Protein AF-A0A9P0QBB5-F1 (afdb_monomer)

Radius of gyration: 57.56 Å; Cα contacts (8 Å, |Δi|>4): 528; chains: 1; bounding box: 105×87×163 Å

Structure (mmCIF, N/CA/C/O backbone):
data_AF-A0A9P0QBB5-F1
#
_entry.id   AF-A0A9P0QBB5-F1
#
loop_
_atom_site.group_PDB
_atom_site.id
_atom_site.type_symbol
_atom_site.label_atom_id
_atom_site.label_alt_id
_atom_site.label_comp_id
_atom_site.label_asym_id
_atom_site.label_entity_id
_atom_site.label_seq_id
_atom_site.pdbx_PDB_ins_code
_atom_site.Cartn_x
_atom_site.Cartn_y
_atom_site.Cartn_z
_atom_site.occupancy
_atom_site.B_iso_or_equiv
_atom_site.auth_seq_id
_atom_site.auth_comp_id
_atom_site.auth_asym_id
_atom_site.auth_atom_id
_atom_site.pdbx_PDB_model_num
ATOM 1 N N . MET A 1 1 ? 32.540 -3.228 -84.957 1.00 29.75 1 MET A N 1
ATOM 2 C CA . MET A 1 1 ? 31.961 -2.528 -86.125 1.00 29.75 1 MET A CA 1
ATOM 3 C C . MET A 1 1 ? 31.301 -1.252 -85.636 1.00 29.75 1 MET A C 1
ATOM 5 O O . MET A 1 1 ? 30.395 -1.320 -84.815 1.00 29.75 1 MET A O 1
ATOM 9 N N . HIS A 1 2 ? 31.841 -0.113 -86.066 1.00 29.14 2 HIS A N 1
ATOM 10 C CA . HIS A 1 2 ? 31.423 1.237 -85.696 1.00 29.14 2 HIS A CA 1
ATOM 11 C C . HIS A 1 2 ? 30.012 1.548 -86.210 1.00 29.14 2 HIS A C 1
ATOM 13 O O . HIS A 1 2 ? 29.799 1.577 -87.419 1.00 29.14 2 HIS A O 1
ATOM 19 N N . LYS A 1 3 ? 29.071 1.849 -85.310 1.00 30.39 3 LYS A N 1
ATOM 20 C CA . LYS A 1 3 ? 27.956 2.739 -85.647 1.00 30.39 3 LYS A CA 1
ATOM 21 C C . LYS A 1 3 ? 28.458 4.162 -85.425 1.00 30.39 3 LYS A C 1
ATOM 23 O O . LYS A 1 3 ? 28.638 4.589 -84.291 1.00 30.39 3 LYS A O 1
ATOM 28 N N . GLN A 1 4 ? 28.785 4.841 -86.521 1.00 35.25 4 GLN A N 1
ATOM 29 C CA . GLN A 1 4 ? 28.904 6.292 -86.542 1.00 35.25 4 GLN A CA 1
ATOM 30 C C . GLN A 1 4 ? 27.502 6.848 -86.290 1.00 35.25 4 GLN A C 1
ATOM 32 O O . GLN A 1 4 ? 26.691 6.923 -87.211 1.00 35.25 4 GLN A O 1
ATOM 37 N N . ASP A 1 5 ? 27.200 7.190 -85.040 1.00 37.31 5 ASP A N 1
ATOM 38 C CA . ASP A 1 5 ? 26.110 8.118 -84.768 1.00 37.31 5 ASP A CA 1
ATOM 39 C C . ASP A 1 5 ? 26.504 9.442 -85.425 1.00 37.31 5 ASP A C 1
ATOM 41 O O . ASP A 1 5 ? 27.492 10.079 -85.052 1.00 37.31 5 ASP A O 1
ATOM 45 N N . ILE A 1 6 ? 25.781 9.806 -86.484 1.00 43.91 6 ILE A N 1
ATOM 46 C CA . ILE A 1 6 ? 25.932 11.079 -87.183 1.00 43.91 6 ILE A CA 1
ATOM 47 C C . ILE A 1 6 ? 25.505 12.155 -86.190 1.00 43.91 6 ILE A C 1
ATOM 49 O O . ILE A 1 6 ? 24.326 12.471 -86.039 1.00 43.91 6 ILE A O 1
ATOM 53 N N . PHE A 1 7 ? 26.471 12.674 -85.444 1.00 53.47 7 PHE A N 1
ATOM 54 C CA . PHE A 1 7 ? 26.235 13.761 -84.521 1.00 53.47 7 PHE A CA 1
ATOM 55 C C . PHE A 1 7 ? 25.848 15.000 -85.324 1.00 53.47 7 PHE A C 1
ATOM 57 O O . PHE A 1 7 ? 26.634 15.499 -86.128 1.00 53.47 7 PHE A O 1
ATOM 64 N N . TYR A 1 8 ? 24.627 15.492 -85.117 1.00 60.12 8 TYR A N 1
ATOM 65 C CA . TYR A 1 8 ? 24.220 16.796 -85.626 1.00 60.12 8 TYR A CA 1
ATOM 66 C C . TYR A 1 8 ? 25.224 17.841 -85.126 1.00 60.12 8 TYR A C 1
ATOM 68 O O . TYR A 1 8 ? 25.434 17.965 -83.920 1.00 60.12 8 TYR A O 1
ATOM 76 N N . GLN A 1 9 ? 25.884 18.543 -86.048 1.00 64.88 9 GLN A N 1
ATOM 77 C CA . GLN A 1 9 ? 26.868 19.576 -85.734 1.00 64.88 9 GLN A CA 1
ATOM 78 C C . GLN A 1 9 ? 26.146 20.926 -85.706 1.00 64.88 9 GLN A C 1
ATOM 80 O O . GLN A 1 9 ? 25.870 21.483 -86.772 1.00 64.88 9 GLN A O 1
ATOM 85 N N . PRO A 1 10 ? 25.766 21.451 -84.528 1.00 66.38 10 PRO A N 1
ATOM 86 C CA . PRO A 1 10 ? 25.088 22.733 -84.473 1.00 66.38 10 PRO A CA 1
ATOM 87 C C . PRO A 1 10 ? 26.044 23.848 -84.930 1.00 66.38 10 PRO A C 1
ATOM 89 O O . PRO A 1 10 ? 27.194 23.884 -84.478 1.00 66.38 10 PRO A O 1
ATOM 92 N N . PRO A 1 11 ? 25.600 24.777 -85.795 1.00 63.94 11 PRO A N 1
ATOM 93 C CA . PRO A 1 11 ? 26.406 25.938 -86.152 1.00 63.94 11 PRO A CA 1
ATOM 94 C C . PRO A 1 11 ? 26.682 26.790 -84.907 1.00 63.94 11 PRO A C 1
ATOM 96 O O . PRO A 1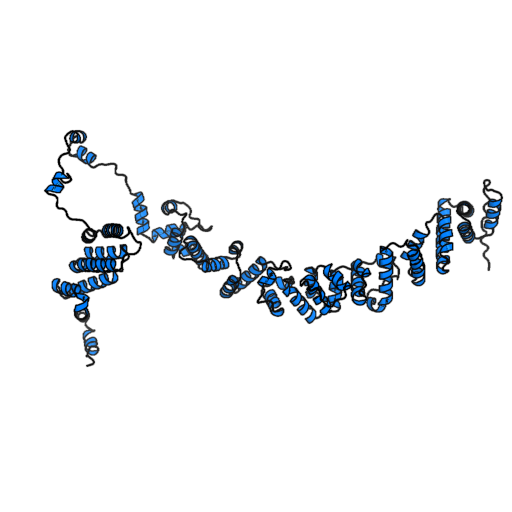 11 ? 25.816 26.940 -84.042 1.00 63.94 11 PRO A O 1
ATOM 99 N N . ALA A 1 12 ? 27.894 27.339 -84.809 1.00 63.59 12 ALA A N 1
ATOM 100 C CA . ALA A 1 12 ? 28.273 28.189 -83.687 1.00 63.59 12 ALA A CA 1
ATOM 101 C C . ALA A 1 12 ? 27.396 29.463 -83.650 1.00 63.59 12 ALA A C 1
ATOM 103 O O . ALA A 1 12 ? 27.238 30.116 -84.687 1.00 63.59 12 ALA A O 1
ATOM 104 N N . PRO A 1 13 ? 26.840 29.847 -82.486 1.00 67.75 13 PRO A N 1
ATOM 105 C CA . PRO A 1 13 ? 26.115 31.104 -82.323 1.00 67.75 13 PRO A CA 1
ATOM 106 C C . PRO A 1 13 ? 26.948 32.313 -82.775 1.00 67.75 13 PRO A C 1
ATOM 108 O O . PRO A 1 13 ? 28.123 32.432 -82.424 1.00 67.75 13 PRO A O 1
ATOM 111 N N . ALA A 1 14 ? 26.330 33.250 -83.502 1.00 57.31 14 ALA A N 1
ATOM 112 C CA . ALA A 1 14 ? 26.999 34.429 -84.072 1.00 57.31 14 ALA A CA 1
ATOM 113 C C . ALA A 1 14 ? 27.595 35.403 -83.026 1.00 57.31 14 ALA A C 1
ATOM 115 O O . ALA A 1 14 ? 28.321 36.327 -83.381 1.00 57.31 14 ALA A O 1
ATOM 116 N N . SER A 1 15 ? 27.302 35.201 -81.739 1.00 57.47 15 SER A N 1
ATOM 117 C CA . SER A 1 15 ? 27.726 36.028 -80.603 1.00 57.47 15 SER A CA 1
ATOM 118 C C . SER A 1 15 ? 29.007 35.546 -79.898 1.00 57.47 15 SER A C 1
ATOM 120 O O . SER A 1 15 ? 29.407 36.129 -78.889 1.00 57.47 15 SER A O 1
ATOM 122 N N . LEU A 1 16 ? 29.660 34.481 -80.379 1.00 63.56 16 LEU A N 1
ATOM 123 C CA . LEU A 1 16 ? 30.834 33.885 -79.727 1.00 63.56 16 LEU A CA 1
ATOM 124 C C . LEU A 1 16 ? 32.166 34.504 -80.195 1.00 63.56 16 LEU A C 1
ATOM 126 O O . LEU A 1 16 ? 32.371 34.775 -81.376 1.00 63.56 16 LEU A O 1
ATOM 130 N N . SER A 1 17 ? 33.118 34.686 -79.270 1.00 65.06 17 SER A N 1
ATOM 131 C CA . SER A 1 17 ? 34.487 35.127 -79.587 1.00 65.06 17 SER A CA 1
ATOM 132 C C . SER A 1 17 ? 35.267 34.063 -80.379 1.00 65.06 17 SER A C 1
ATOM 134 O O . SER A 1 17 ? 34.977 32.871 -80.268 1.00 65.06 17 SER A O 1
ATOM 136 N N . LYS A 1 18 ? 36.294 34.470 -81.148 1.00 63.44 18 LYS A N 1
ATOM 137 C CA . LYS A 1 18 ? 37.091 33.568 -82.015 1.00 63.44 18 LYS A CA 1
ATOM 138 C C . LYS A 1 18 ? 37.612 32.317 -81.286 1.00 63.44 18 LYS A C 1
ATOM 140 O O . LYS A 1 18 ? 37.539 31.218 -81.832 1.00 63.44 18 LYS A O 1
ATOM 145 N N . ASP A 1 19 ? 38.035 32.461 -80.031 1.00 61.47 19 ASP A N 1
ATOM 146 C CA . ASP A 1 19 ? 38.528 31.345 -79.211 1.00 61.47 19 ASP A CA 1
ATOM 147 C C . ASP A 1 19 ? 37.412 30.364 -78.810 1.00 61.47 19 ASP A C 1
ATOM 149 O O . ASP A 1 19 ? 37.617 29.151 -78.790 1.00 61.47 19 ASP A O 1
ATOM 153 N N . LYS A 1 20 ? 36.198 30.866 -78.548 1.00 65.62 20 LYS A N 1
ATOM 154 C CA . LYS A 1 20 ? 35.022 30.046 -78.211 1.00 65.62 20 LYS A CA 1
ATOM 155 C C . LYS A 1 20 ? 34.484 29.280 -79.424 1.00 65.62 20 LYS A C 1
ATOM 157 O O . LYS A 1 20 ? 34.012 28.159 -79.262 1.00 65.62 20 LYS A O 1
ATOM 162 N N . VAL A 1 21 ? 34.610 29.844 -80.628 1.00 67.25 21 VAL A N 1
ATOM 163 C CA . VAL A 1 21 ? 34.251 29.179 -81.895 1.00 67.25 21 VAL A CA 1
ATOM 164 C C . VAL A 1 21 ? 35.196 28.012 -82.201 1.00 67.25 21 VAL A C 1
ATOM 166 O O . VAL A 1 21 ? 34.745 26.951 -82.625 1.00 67.25 21 VAL A O 1
ATOM 169 N N . SER A 1 22 ? 36.496 28.165 -81.923 1.00 66.56 22 SER A N 1
ATOM 170 C CA . SER A 1 22 ? 37.473 27.071 -82.056 1.00 66.56 22 SER A CA 1
ATOM 171 C C . SER A 1 22 ? 37.132 25.885 -81.140 1.00 66.56 22 SER A C 1
ATOM 173 O O . SER A 1 22 ? 37.117 24.734 -81.577 1.00 66.56 22 SER A O 1
ATOM 175 N N . ILE A 1 23 ? 36.759 26.169 -79.887 1.00 69.75 23 ILE A N 1
ATOM 176 C CA . ILE A 1 23 ? 36.345 25.152 -78.908 1.00 69.75 23 ILE A CA 1
ATOM 177 C C . ILE A 1 23 ? 35.022 24.483 -79.317 1.00 69.75 23 ILE A C 1
ATOM 179 O O . ILE A 1 23 ? 34.911 23.262 -79.240 1.00 69.75 23 ILE A O 1
ATOM 183 N N . TRP A 1 24 ? 34.050 25.256 -79.809 1.00 72.62 24 TRP A N 1
ATOM 184 C CA . TRP A 1 24 ? 32.773 24.743 -80.318 1.00 72.62 24 TRP A CA 1
ATOM 185 C C . TRP A 1 24 ? 32.967 23.760 -81.479 1.00 72.62 24 TRP A C 1
ATOM 187 O O . TRP A 1 24 ? 32.417 22.661 -81.473 1.00 72.62 24 TRP A O 1
ATOM 197 N N . ASN A 1 25 ? 33.818 24.119 -82.443 1.00 70.50 25 ASN A N 1
ATOM 198 C CA . ASN A 1 25 ? 34.144 23.255 -83.576 1.00 70.50 25 ASN A CA 1
ATOM 199 C C . ASN A 1 25 ? 34.908 21.995 -83.138 1.00 70.50 25 ASN A C 1
ATOM 201 O O . ASN A 1 25 ? 34.671 20.917 -83.678 1.00 70.50 25 ASN A O 1
ATOM 205 N N . ALA A 1 26 ? 35.774 22.094 -82.124 1.00 69.25 26 ALA A N 1
ATOM 206 C CA . ALA A 1 26 ? 36.438 20.929 -81.541 1.00 69.25 26 ALA A CA 1
ATOM 207 C C . ALA A 1 26 ? 35.452 19.979 -80.827 1.00 69.25 26 ALA A C 1
ATOM 209 O O . ALA A 1 26 ? 35.653 18.764 -80.836 1.00 69.25 26 ALA A O 1
ATOM 210 N N . TRP A 1 27 ? 34.368 20.502 -80.242 1.00 76.12 27 TRP A N 1
ATOM 211 C CA . TRP A 1 27 ? 33.310 19.706 -79.605 1.00 76.12 27 TRP A CA 1
ATOM 212 C C . TRP A 1 27 ? 32.383 18.999 -80.595 1.00 76.12 27 TRP A C 1
ATOM 214 O O . TRP A 1 27 ? 31.839 17.944 -80.264 1.00 76.12 27 TRP A O 1
ATOM 224 N N . CYS A 1 28 ? 32.251 19.502 -81.826 1.00 69.19 28 CYS A N 1
ATOM 225 C CA . CYS A 1 28 ? 31.536 18.808 -82.904 1.00 69.19 28 CYS A CA 1
ATOM 226 C C . CYS A 1 28 ? 32.144 17.433 -83.234 1.00 69.19 28 CYS A C 1
ATOM 228 O O . CYS A 1 28 ? 31.427 16.542 -83.685 1.00 69.19 28 CYS A O 1
ATOM 230 N N . CYS A 1 29 ? 33.440 17.241 -82.967 1.00 68.00 29 CYS A N 1
ATOM 231 C CA . CYS A 1 29 ? 34.146 15.971 -83.163 1.00 68.00 29 CYS A CA 1
ATOM 232 C C . CYS A 1 29 ? 34.110 15.044 -81.934 1.00 68.00 29 CYS A C 1
ATOM 234 O O . CYS A 1 29 ? 34.650 13.941 -81.998 1.00 68.00 29 CYS A O 1
ATOM 236 N N . LYS A 1 30 ? 33.505 15.478 -80.820 1.00 73.44 30 LYS A N 1
ATOM 237 C CA . LYS A 1 30 ? 33.451 14.741 -79.549 1.00 73.44 30 LYS A CA 1
ATOM 238 C C . LYS A 1 30 ? 32.028 14.305 -79.204 1.00 73.44 30 LYS A C 1
ATOM 240 O O . LYS A 1 30 ? 31.038 14.908 -79.641 1.00 73.44 30 LYS A O 1
ATOM 245 N N . GLY A 1 31 ? 31.920 13.248 -78.402 1.00 73.12 31 GLY A N 1
ATOM 246 C CA . GLY A 1 31 ? 30.641 12.808 -77.843 1.00 73.12 31 GLY A CA 1
ATOM 247 C C . GLY A 1 31 ? 30.155 13.748 -76.736 1.00 73.12 31 GLY A C 1
ATOM 248 O O . GLY A 1 31 ? 30.968 14.349 -76.036 1.00 73.12 31 GLY A O 1
ATOM 249 N N . ASP A 1 32 ? 28.838 13.840 -76.533 1.00 72.50 32 ASP A N 1
ATOM 250 C CA . ASP A 1 32 ? 28.231 14.736 -75.530 1.00 72.50 32 ASP A CA 1
ATOM 251 C C . ASP A 1 32 ? 28.847 14.562 -74.127 1.00 72.50 32 ASP A C 1
ATOM 253 O O . ASP A 1 32 ? 29.089 15.543 -73.432 1.00 72.50 32 ASP A O 1
ATOM 257 N N . LYS A 1 33 ? 29.202 13.324 -73.751 1.00 74.56 33 LYS A N 1
ATOM 258 C CA . LYS A 1 33 ? 29.876 13.009 -72.480 1.00 74.56 33 LYS A CA 1
ATOM 259 C C . LYS A 1 33 ? 31.244 13.676 -72.344 1.00 74.56 33 LYS A C 1
ATOM 261 O O . LYS A 1 33 ? 31.567 14.247 -71.308 1.00 74.56 33 LYS A O 1
ATOM 266 N N . GLU A 1 34 ? 32.065 13.606 -73.386 1.00 72.69 34 GLU A N 1
ATOM 267 C CA . GLU A 1 34 ? 33.422 14.162 -73.385 1.00 72.69 34 GLU A CA 1
ATOM 268 C C . GLU A 1 34 ? 33.391 15.689 -73.364 1.00 72.69 34 GLU A C 1
ATOM 270 O O . GLU A 1 34 ? 34.195 16.314 -72.673 1.00 72.69 34 GLU A O 1
ATOM 275 N N . VAL A 1 35 ? 32.420 16.276 -74.070 1.00 76.50 35 VAL A N 1
ATOM 276 C CA . VAL A 1 35 ? 32.171 17.720 -74.084 1.00 76.50 35 VAL A CA 1
ATOM 277 C C . VAL A 1 35 ? 31.772 18.213 -72.690 1.00 76.50 35 VAL A C 1
ATOM 279 O O . VAL A 1 35 ? 32.368 19.168 -72.186 1.00 76.50 35 VAL A O 1
ATOM 282 N N . SER A 1 36 ? 30.840 17.523 -72.020 1.00 75.62 36 SER A N 1
ATOM 283 C CA . SER A 1 36 ? 30.435 17.845 -70.645 1.00 75.62 36 SER A CA 1
ATOM 284 C C . SER A 1 36 ? 31.599 17.753 -69.651 1.00 75.62 36 SER A C 1
ATOM 286 O O . SER A 1 36 ? 31.779 18.658 -68.836 1.00 75.62 36 SER A O 1
ATOM 288 N N . ARG A 1 37 ? 32.438 16.711 -69.740 1.00 75.69 37 ARG A N 1
ATOM 289 C CA . ARG A 1 37 ? 33.603 16.517 -68.852 1.00 75.69 37 ARG A CA 1
ATOM 290 C C . ARG A 1 37 ? 34.705 17.554 -69.092 1.00 75.69 37 ARG A C 1
ATOM 292 O O . ARG A 1 37 ? 35.297 18.065 -68.141 1.00 75.69 37 ARG A O 1
ATOM 299 N N . GLU A 1 38 ? 34.973 17.900 -70.352 1.00 73.19 38 GLU A N 1
ATOM 300 C CA . GLU A 1 38 ? 35.975 18.910 -70.705 1.00 73.19 38 GLU A CA 1
ATOM 301 C C . GLU A 1 38 ? 35.576 20.298 -70.191 1.00 73.19 38 GLU A C 1
ATOM 303 O O . GLU A 1 38 ? 36.394 20.998 -69.586 1.00 73.19 38 GLU A O 1
ATOM 308 N N . ALA A 1 39 ? 34.313 20.683 -70.359 1.00 73.50 39 ALA A N 1
ATOM 309 C CA . ALA A 1 39 ? 33.827 21.960 -69.853 1.00 73.50 39 ALA A CA 1
ATOM 310 C C . ALA A 1 39 ? 33.809 22.036 -68.327 1.00 73.50 39 ALA A C 1
ATOM 312 O O . ALA A 1 39 ? 34.242 23.041 -67.764 1.00 73.50 39 ALA A O 1
ATOM 313 N N . ALA A 1 40 ? 33.419 20.947 -67.663 1.00 70.50 40 ALA A N 1
ATOM 314 C CA . ALA A 1 40 ? 33.460 20.821 -66.211 1.00 70.50 40 ALA A CA 1
ATOM 315 C C . ALA A 1 40 ? 34.878 21.032 -65.628 1.00 70.50 40 ALA A C 1
ATOM 317 O O . ALA A 1 40 ? 35.038 21.571 -64.532 1.00 70.50 40 ALA A O 1
ATOM 318 N N . THR A 1 41 ? 35.937 20.680 -66.371 1.00 72.44 41 THR A N 1
ATOM 319 C CA . THR A 1 41 ? 37.331 20.924 -65.941 1.00 72.44 41 THR A CA 1
ATOM 320 C C . THR A 1 41 ? 37.856 22.327 -66.202 1.00 72.44 41 THR A C 1
ATOM 322 O O . THR A 1 41 ? 38.734 22.774 -65.468 1.00 72.44 41 THR A O 1
ATOM 325 N N . LYS A 1 42 ? 37.357 23.012 -67.235 1.00 71.81 42 LYS A N 1
ATOM 326 C CA . LYS A 1 42 ? 37.915 24.289 -67.710 1.00 71.81 42 LYS A CA 1
ATOM 327 C C . LYS A 1 42 ? 37.278 25.531 -67.064 1.00 71.81 42 LYS A C 1
ATOM 329 O O . LYS A 1 42 ? 37.825 26.619 -67.219 1.00 71.81 42 LYS A O 1
ATOM 334 N N . GLY A 1 43 ? 36.169 25.389 -66.328 1.00 67.19 43 GLY A N 1
ATOM 335 C CA . GLY A 1 43 ? 35.579 26.454 -65.497 1.00 67.19 43 GLY A CA 1
ATOM 336 C C . GLY A 1 43 ? 34.202 26.958 -65.953 1.00 67.19 43 GLY A C 1
ATOM 337 O O . GLY A 1 43 ? 33.736 26.635 -67.044 1.00 67.19 43 GLY A O 1
ATOM 338 N N . ALA A 1 44 ? 33.562 27.800 -65.130 1.00 61.41 44 ALA A N 1
ATOM 339 C CA . ALA A 1 44 ? 32.167 28.255 -65.286 1.00 61.41 44 ALA A CA 1
ATOM 340 C C . ALA A 1 44 ? 31.825 28.854 -66.670 1.00 61.41 44 ALA A C 1
ATOM 342 O O . ALA A 1 44 ? 30.757 28.600 -67.221 1.00 61.41 44 ALA A O 1
ATOM 343 N N . LYS A 1 45 ? 32.768 29.567 -67.302 1.00 63.31 45 LYS A N 1
ATOM 344 C CA . LYS A 1 45 ? 32.589 30.151 -68.650 1.00 63.31 45 LYS A CA 1
ATOM 345 C C . LYS A 1 45 ? 32.425 29.103 -69.761 1.00 63.31 45 LYS A C 1
ATOM 347 O O . LYS A 1 45 ? 31.912 29.423 -70.832 1.00 63.31 45 LYS A O 1
ATOM 352 N N . HIS A 1 46 ? 32.895 27.876 -69.535 1.00 68.12 46 HIS A N 1
ATOM 353 C CA . HIS A 1 46 ? 32.733 26.751 -70.457 1.00 68.12 46 HIS A CA 1
ATOM 354 C C . HIS A 1 46 ? 31.467 25.945 -70.167 1.00 68.12 46 HIS A C 1
ATOM 356 O O . HIS A 1 46 ? 30.952 25.308 -71.081 1.00 68.12 46 HIS A O 1
ATOM 362 N N . VAL A 1 47 ? 30.941 26.010 -68.940 1.00 69.69 47 VAL A N 1
ATOM 363 C CA . VAL A 1 47 ? 29.666 25.385 -68.565 1.00 69.69 47 VAL A CA 1
ATOM 364 C C . VAL A 1 47 ? 28.513 26.053 -69.315 1.00 69.69 47 VAL A C 1
ATOM 366 O O . VAL A 1 47 ? 27.754 25.361 -69.983 1.00 69.69 47 VAL A O 1
ATOM 369 N N . GLU A 1 48 ? 28.467 27.390 -69.343 1.00 68.94 48 GLU A N 1
ATOM 370 C CA . GLU A 1 48 ? 27.490 28.146 -70.148 1.00 68.94 48 GLU A CA 1
ATOM 371 C C . GLU A 1 48 ? 27.585 27.817 -71.649 1.00 68.94 48 GLU A C 1
ATOM 373 O O . GLU A 1 48 ? 26.570 27.677 -72.334 1.00 68.94 48 GLU A O 1
ATOM 378 N N . LEU A 1 49 ? 28.813 27.644 -72.160 1.00 72.81 49 LEU A N 1
ATOM 379 C CA . LEU A 1 49 ? 29.062 27.290 -73.560 1.00 72.81 49 LEU A CA 1
ATOM 380 C C . LEU A 1 49 ? 28.558 25.877 -73.886 1.00 72.81 49 LEU A C 1
ATOM 382 O O . LEU A 1 49 ? 28.014 25.658 -74.965 1.00 72.81 49 LEU A O 1
ATOM 386 N N . VAL A 1 50 ? 28.722 24.918 -72.966 1.00 75.06 50 VAL A N 1
ATOM 387 C CA . VAL A 1 50 ? 28.223 23.548 -73.154 1.00 75.06 50 VAL A CA 1
ATOM 388 C C . VAL A 1 50 ? 26.711 23.477 -73.059 1.00 75.06 50 VAL A C 1
ATOM 390 O O . VAL A 1 50 ? 26.112 22.746 -73.838 1.00 75.06 50 VAL A O 1
ATOM 393 N N . THR A 1 51 ? 26.066 24.248 -72.189 1.00 71.31 51 THR A N 1
ATOM 394 C CA . THR A 1 51 ? 24.597 24.292 -72.133 1.00 71.31 51 THR A CA 1
ATOM 395 C C . THR A 1 51 ? 24.005 24.819 -73.444 1.00 71.31 51 THR A C 1
ATOM 397 O O . THR A 1 51 ? 23.023 24.274 -73.955 1.00 71.31 51 THR A O 1
ATOM 400 N N . GLN A 1 52 ? 24.644 25.822 -74.056 1.00 72.19 52 GLN A N 1
ATOM 401 C CA . GLN A 1 52 ? 24.284 26.313 -75.393 1.00 72.19 52 GLN A CA 1
ATOM 402 C C . GLN A 1 52 ? 24.582 25.280 -76.494 1.00 72.19 52 GLN A C 1
ATOM 404 O O . GLN A 1 52 ? 23.803 25.126 -77.431 1.00 72.19 52 GLN A O 1
ATOM 409 N N . PHE A 1 53 ? 25.679 24.531 -76.372 1.00 74.75 53 PHE A N 1
ATOM 410 C CA . PHE A 1 53 ? 26.051 23.481 -77.322 1.00 74.75 53 PHE A CA 1
ATOM 411 C C . PHE A 1 53 ? 25.110 22.270 -77.267 1.00 74.75 53 PHE A C 1
ATOM 413 O O . PHE A 1 53 ? 24.652 21.795 -78.305 1.00 74.75 53 PHE A O 1
ATOM 420 N N . LEU A 1 54 ? 24.774 21.786 -76.069 1.00 72.88 54 LEU A N 1
ATOM 421 C CA . LEU A 1 54 ? 23.886 20.642 -75.858 1.00 72.88 54 LEU A CA 1
ATOM 422 C C . LEU A 1 54 ? 22.432 20.973 -76.218 1.00 72.88 54 LEU A C 1
ATOM 424 O O . LEU A 1 54 ? 21.766 20.135 -76.830 1.00 72.88 54 LEU A O 1
ATOM 428 N N . SER A 1 55 ? 21.958 22.188 -75.912 1.00 75.44 55 SER A N 1
ATOM 429 C CA . SER A 1 55 ? 20.623 22.649 -76.327 1.00 75.44 55 SER A CA 1
ATOM 430 C C . SER A 1 55 ? 20.507 22.725 -77.852 1.00 75.44 55 SER A C 1
ATOM 432 O O . SER A 1 55 ? 19.553 22.194 -78.421 1.00 75.44 55 SER A O 1
ATOM 434 N N . ALA A 1 56 ? 21.520 23.269 -78.536 1.00 71.69 56 ALA A N 1
ATOM 435 C CA . ALA A 1 56 ? 21.556 23.347 -79.996 1.00 71.69 56 ALA A CA 1
ATOM 436 C C . ALA A 1 56 ? 21.725 21.973 -80.675 1.00 71.69 56 ALA A C 1
ATOM 438 O O . ALA A 1 56 ? 21.141 21.732 -81.734 1.00 71.69 56 ALA A O 1
ATOM 439 N N . ARG A 1 57 ? 22.498 21.058 -80.073 1.00 74.50 57 ARG A N 1
ATOM 440 C CA . ARG A 1 57 ? 22.765 19.715 -80.616 1.00 74.50 57 ARG A CA 1
ATOM 441 C C . ARG A 1 57 ? 21.578 18.766 -80.467 1.00 74.50 57 ARG A C 1
ATOM 443 O O . ARG A 1 57 ? 21.305 18.001 -81.387 1.00 74.50 57 ARG A O 1
ATOM 450 N N . ARG A 1 58 ? 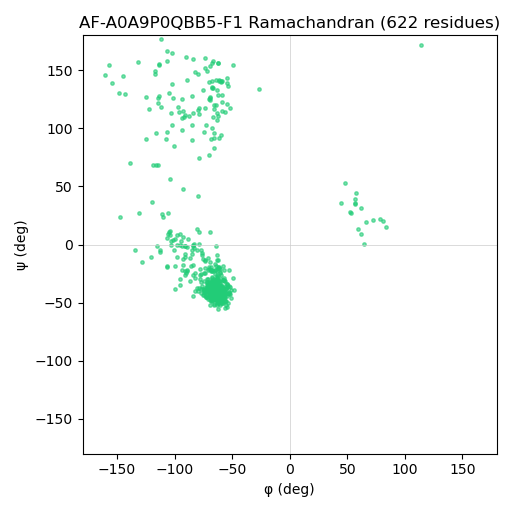20.866 18.820 -79.335 1.00 71.12 58 ARG A N 1
ATOM 451 C CA . ARG A 1 58 ? 19.720 17.937 -79.043 1.00 71.12 58 ARG A CA 1
ATOM 452 C C . ARG A 1 58 ? 18.348 18.583 -79.263 1.00 71.12 58 ARG A C 1
ATOM 454 O O . ARG A 1 58 ? 17.353 17.876 -79.173 1.00 71.12 58 ARG A O 1
ATOM 461 N N . ARG A 1 59 ? 18.290 19.882 -79.595 1.00 71.75 59 ARG A N 1
ATOM 462 C CA . ARG A 1 59 ? 17.055 20.692 -79.721 1.00 71.75 59 ARG A CA 1
ATOM 463 C C . ARG A 1 59 ? 16.225 20.703 -78.435 1.00 71.75 59 ARG A C 1
ATOM 465 O O . ARG A 1 59 ? 15.013 20.521 -78.455 1.00 71.75 59 ARG A O 1
ATOM 472 N N . ILE A 1 60 ? 16.917 20.886 -77.324 1.00 76.62 60 ILE A N 1
ATOM 473 C CA . ILE A 1 60 ? 16.382 20.805 -75.967 1.00 76.62 60 ILE A CA 1
ATOM 474 C C . ILE A 1 60 ? 16.429 22.203 -75.326 1.00 76.62 60 ILE A C 1
ATOM 476 O O . ILE A 1 60 ? 17.243 23.035 -75.728 1.00 76.62 60 ILE A O 1
ATOM 480 N N . THR A 1 61 ? 15.565 22.485 -74.347 1.00 79.12 61 THR A N 1
ATOM 481 C CA . THR A 1 61 ? 15.578 23.761 -73.610 1.00 79.12 61 THR A CA 1
ATOM 482 C C . THR A 1 61 ? 16.891 23.957 -72.835 1.00 79.12 61 THR A C 1
ATOM 484 O O . THR A 1 61 ? 17.596 23.001 -72.504 1.00 79.12 61 THR A O 1
ATOM 487 N N . SER A 1 62 ? 17.255 25.209 -72.529 1.00 70.88 62 SER A N 1
ATOM 488 C CA . SER A 1 62 ? 18.490 25.497 -71.776 1.00 70.88 62 SER A CA 1
ATOM 489 C C . SER A 1 62 ? 18.500 24.834 -70.388 1.00 70.88 62 SER A C 1
ATOM 491 O O . SER A 1 62 ? 19.562 24.454 -69.894 1.00 70.88 62 SER A O 1
ATOM 493 N N . ASP A 1 63 ? 17.330 24.648 -69.777 1.00 70.38 63 ASP A N 1
ATOM 494 C CA . ASP A 1 63 ? 17.192 24.045 -68.449 1.00 70.38 63 ASP A CA 1
ATOM 495 C C . ASP A 1 63 ? 17.353 22.522 -68.485 1.00 70.38 63 ASP A C 1
ATOM 497 O O . ASP A 1 63 ? 18.085 21.945 -67.677 1.00 70.38 63 ASP A O 1
ATOM 501 N N . GLU A 1 64 ? 16.768 21.860 -69.483 1.00 72.06 64 GLU A N 1
ATOM 502 C CA . GLU A 1 64 ? 16.970 20.429 -69.708 1.00 72.06 64 GLU A CA 1
ATOM 503 C C . GLU A 1 64 ? 18.430 20.120 -70.098 1.00 72.06 64 GLU A C 1
ATOM 505 O O . GLU A 1 64 ? 19.002 19.139 -69.618 1.00 72.06 64 GLU A O 1
ATOM 510 N N . ALA A 1 65 ? 19.088 20.985 -70.880 1.00 71.94 65 ALA A N 1
ATOM 511 C CA . ALA A 1 65 ? 20.513 20.855 -71.198 1.00 71.94 65 ALA A CA 1
ATOM 512 C C . ALA A 1 65 ? 21.408 20.988 -69.948 1.00 71.94 65 ALA A C 1
ATOM 514 O O . ALA A 1 65 ? 22.354 20.215 -69.778 1.00 71.94 65 ALA A O 1
ATOM 515 N N . ASN A 1 66 ? 21.074 21.909 -69.036 1.00 75.62 66 ASN A N 1
ATOM 516 C CA . ASN A 1 66 ? 21.730 22.026 -67.731 1.00 75.62 66 ASN A CA 1
ATO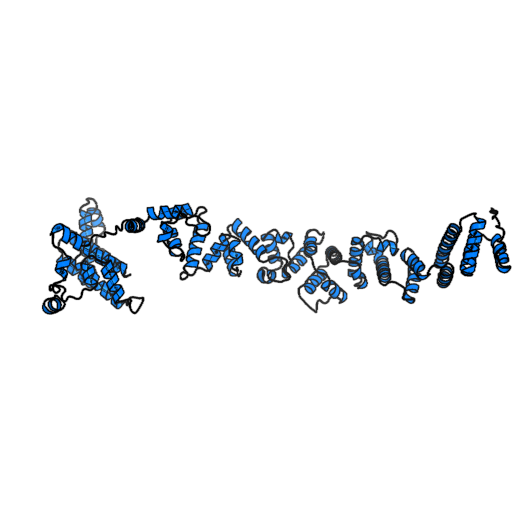M 517 C C . ASN A 1 66 ? 21.511 20.778 -66.863 1.00 75.62 66 ASN A C 1
ATOM 519 O O . ASN A 1 66 ? 22.443 20.321 -66.202 1.00 75.62 66 ASN A O 1
ATOM 523 N N . SER A 1 67 ? 20.306 20.200 -66.876 1.00 73.19 67 SER A N 1
ATOM 524 C CA . SER A 1 67 ? 20.012 18.965 -66.136 1.00 73.19 67 SER A CA 1
ATOM 525 C C . SER A 1 67 ? 20.819 17.768 -66.662 1.00 73.19 67 SER A C 1
ATOM 527 O O . SER A 1 67 ? 21.377 17.005 -65.875 1.00 73.19 67 SER A O 1
ATOM 529 N N . LEU A 1 68 ? 20.982 17.652 -67.986 1.00 74.75 68 LEU A N 1
ATOM 530 C CA . LEU A 1 68 ? 21.795 16.613 -68.623 1.00 74.75 68 LEU A CA 1
ATOM 531 C C . LEU A 1 68 ? 23.281 16.765 -68.292 1.00 74.75 68 LEU A C 1
ATOM 533 O O . LEU A 1 68 ? 23.939 15.773 -67.981 1.00 74.75 68 LEU A O 1
ATOM 537 N N . LEU A 1 69 ? 23.797 17.998 -68.315 1.00 77.06 69 LEU A N 1
ATOM 538 C CA . LEU A 1 69 ? 25.167 18.289 -67.900 1.00 77.06 69 LEU A CA 1
ATOM 539 C C . LEU A 1 69 ? 25.386 17.901 -66.432 1.00 77.06 69 LEU A C 1
ATOM 541 O O . LEU A 1 69 ? 26.348 17.199 -66.131 1.00 77.06 69 LEU A O 1
ATOM 545 N N . LYS A 1 70 ? 24.485 18.304 -65.527 1.00 75.12 70 LYS A N 1
ATOM 546 C CA . LYS A 1 70 ? 24.567 17.940 -64.105 1.00 75.12 70 LYS A CA 1
ATOM 547 C C . LYS A 1 70 ? 24.542 16.423 -63.908 1.00 75.12 70 LYS A C 1
ATOM 549 O O . LYS A 1 70 ? 25.395 15.904 -63.198 1.00 75.12 70 LYS A O 1
ATOM 554 N N . ASN A 1 71 ? 23.646 15.704 -64.583 1.00 76.31 71 ASN A N 1
ATOM 555 C CA . ASN A 1 71 ? 23.551 14.245 -64.481 1.00 76.31 71 ASN A CA 1
ATOM 556 C C . ASN A 1 71 ? 24.816 13.529 -64.986 1.00 76.31 71 ASN A C 1
ATOM 558 O O . ASN A 1 71 ? 25.296 12.602 -64.333 1.00 76.31 71 ASN A O 1
ATOM 562 N N . GLU A 1 72 ? 25.389 13.965 -66.112 1.00 78.69 72 GLU A N 1
ATOM 563 C CA . GLU A 1 72 ? 26.627 13.377 -66.646 1.00 78.69 72 GLU A CA 1
ATOM 564 C C . GLU A 1 72 ? 27.841 13.709 -65.769 1.00 78.69 72 GLU A C 1
ATOM 566 O O . GLU A 1 72 ? 28.700 12.856 -65.552 1.00 78.69 72 GLU A O 1
ATOM 571 N N . VAL A 1 73 ? 27.912 14.921 -65.213 1.00 77.81 73 VAL A N 1
ATOM 572 C CA . VAL A 1 73 ? 28.988 15.298 -64.289 1.00 77.81 73 VAL A CA 1
ATOM 573 C C . VAL A 1 73 ? 28.858 14.522 -62.982 1.00 77.81 73 VAL A C 1
ATOM 575 O O . VAL A 1 73 ? 29.864 14.015 -62.506 1.00 77.81 73 VAL A O 1
ATOM 578 N N . LEU A 1 74 ? 27.658 14.334 -62.429 1.00 73.81 74 LEU A N 1
ATOM 579 C CA . LEU A 1 74 ? 27.454 13.493 -61.243 1.00 73.81 74 LEU A CA 1
ATOM 580 C C . LEU A 1 74 ? 27.830 12.024 -61.507 1.00 73.81 74 LEU A C 1
ATOM 582 O O . LEU A 1 74 ? 28.442 11.384 -60.651 1.00 73.81 74 LEU A O 1
ATOM 586 N N . ALA A 1 75 ? 27.537 11.491 -62.699 1.00 76.38 75 ALA A N 1
ATOM 587 C CA . ALA A 1 75 ? 28.013 10.167 -63.112 1.00 76.38 75 ALA A CA 1
ATOM 588 C C . ALA A 1 75 ? 29.548 10.117 -63.205 1.00 76.38 75 ALA A C 1
ATOM 590 O O . ALA A 1 75 ? 30.173 9.159 -62.752 1.00 76.38 75 ALA A O 1
ATOM 591 N N . TRP A 1 76 ? 30.169 11.178 -63.720 1.00 77.44 76 TRP A N 1
ATOM 592 C CA . TRP A 1 76 ? 31.621 11.289 -63.791 1.00 77.44 76 TRP A CA 1
ATOM 593 C C . TRP A 1 76 ? 32.285 11.478 -62.419 1.00 77.44 76 TRP A C 1
ATOM 595 O O . TRP A 1 76 ? 33.369 10.952 -62.182 1.00 77.44 76 TRP A O 1
ATOM 605 N N . VAL A 1 77 ? 31.633 12.173 -61.487 1.00 77.12 77 VAL A N 1
ATOM 606 C CA . VAL A 1 77 ? 32.085 12.311 -60.097 1.00 77.12 77 VAL A CA 1
ATOM 607 C C . VAL A 1 77 ? 32.148 10.942 -59.424 1.00 77.12 77 VAL A C 1
ATOM 609 O O . VAL A 1 77 ? 33.143 10.668 -58.762 1.00 77.12 77 VAL A O 1
ATOM 612 N N . LYS A 1 78 ? 31.175 10.050 -59.664 1.00 72.31 78 LYS A N 1
ATOM 613 C CA . LYS A 1 78 ? 31.242 8.651 -59.200 1.00 72.31 78 LYS A CA 1
ATOM 614 C C . LYS A 1 78 ? 32.466 7.918 -59.771 1.00 72.31 78 LYS A C 1
ATOM 616 O O . LYS A 1 78 ? 33.254 7.383 -59.003 1.00 72.31 78 LYS A O 1
ATOM 621 N N . GLU A 1 79 ? 32.714 8.010 -61.083 1.00 78.00 79 GLU A N 1
ATOM 622 C CA . GLU A 1 79 ? 33.913 7.413 -61.711 1.00 78.00 79 GLU A CA 1
ATOM 623 C C . GLU A 1 79 ? 35.238 7.977 -61.150 1.00 78.00 79 GLU A C 1
ATOM 625 O O . GLU A 1 79 ? 36.256 7.283 -61.096 1.00 78.00 79 GLU A O 1
ATOM 630 N N . LEU A 1 80 ? 35.269 9.262 -60.784 1.00 75.69 80 LEU A N 1
ATOM 631 C CA . LEU A 1 80 ? 36.446 9.914 -60.200 1.00 75.69 80 LEU A CA 1
ATOM 632 C C . LEU A 1 80 ? 36.638 9.564 -58.720 1.00 75.69 80 LEU A C 1
ATOM 634 O O . LEU A 1 80 ? 37.778 9.551 -58.243 1.00 75.69 80 LEU A O 1
ATOM 638 N N . LEU A 1 81 ? 35.546 9.291 -58.008 1.00 73.88 81 LEU A N 1
ATOM 639 C CA . LEU A 1 81 ? 35.551 8.847 -56.620 1.00 73.88 81 LEU A CA 1
ATOM 640 C C . LEU A 1 81 ? 36.122 7.431 -56.509 1.00 73.88 81 LEU A C 1
ATOM 642 O O . LEU A 1 81 ? 37.012 7.223 -55.686 1.00 73.88 81 LEU A O 1
ATOM 646 N N . ASP A 1 82 ? 35.755 6.529 -57.424 1.00 72.69 82 ASP A N 1
ATOM 647 C CA . ASP A 1 82 ? 36.354 5.188 -57.538 1.00 72.69 82 ASP A CA 1
ATOM 648 C C . ASP A 1 82 ? 37.878 5.257 -57.764 1.00 72.69 82 ASP A C 1
ATOM 650 O O . ASP A 1 82 ? 38.647 4.408 -57.315 1.00 72.69 82 ASP A O 1
ATOM 654 N N . ARG A 1 83 ? 38.347 6.319 -58.432 1.00 77.19 83 ARG A N 1
ATOM 655 C CA . ARG A 1 83 ? 39.774 6.589 -58.688 1.00 77.19 83 ARG A CA 1
ATOM 656 C C . ARG A 1 83 ? 40.465 7.386 -57.578 1.00 77.19 83 ARG A C 1
ATOM 658 O O . ARG A 1 83 ? 41.623 7.768 -57.754 1.00 77.19 83 ARG A O 1
ATOM 665 N N . LYS A 1 84 ? 39.777 7.668 -56.466 1.00 74.12 84 LYS A N 1
ATOM 666 C CA . LYS A 1 84 ? 40.286 8.414 -55.301 1.00 74.12 84 LYS A CA 1
ATOM 667 C C . LYS A 1 84 ? 40.812 9.825 -55.648 1.00 74.12 84 LYS A C 1
ATOM 669 O O . LYS A 1 84 ? 41.818 10.274 -55.109 1.00 74.12 84 LYS A O 1
ATOM 674 N N . GLN A 1 85 ? 40.150 10.554 -56.560 1.00 75.44 85 GLN A N 1
ATOM 675 C CA . GLN A 1 85 ? 40.578 11.895 -57.022 1.00 75.44 85 GLN A CA 1
ATOM 676 C C . GLN A 1 85 ? 39.746 13.060 -56.437 1.00 75.44 85 GLN A C 1
ATOM 678 O O . GLN A 1 85 ? 39.206 13.877 -57.188 1.00 75.44 85 GLN A O 1
ATOM 683 N N . ILE A 1 86 ? 39.660 13.190 -55.104 1.00 72.12 86 ILE A N 1
ATOM 684 C CA . ILE A 1 86 ? 38.771 14.173 -54.434 1.00 72.12 86 ILE A CA 1
ATOM 685 C C . ILE A 1 86 ? 39.069 15.634 -54.810 1.00 72.12 86 ILE A C 1
ATOM 687 O O . ILE A 1 86 ? 38.144 16.393 -55.077 1.00 72.12 86 ILE A O 1
ATOM 691 N N . PHE A 1 87 ? 40.335 16.051 -54.915 1.00 70.44 87 PHE A N 1
ATOM 692 C CA . PHE A 1 87 ? 40.665 17.444 -55.266 1.00 70.44 87 PHE A CA 1
ATOM 693 C C . PHE A 1 87 ? 40.167 17.846 -56.659 1.00 70.44 87 PHE A C 1
ATOM 695 O O . PHE A 1 87 ? 39.713 18.972 -56.871 1.00 70.44 87 PHE A O 1
ATOM 702 N N . ARG A 1 88 ? 40.210 16.904 -57.608 1.00 70.06 88 ARG A N 1
ATOM 703 C CA . ARG A 1 88 ? 39.704 17.109 -58.966 1.00 70.06 88 ARG A CA 1
ATOM 704 C C . ARG A 1 88 ? 38.180 17.209 -58.969 1.00 70.06 88 ARG A C 1
ATOM 706 O O . ARG A 1 88 ? 37.638 18.050 -59.677 1.00 70.06 88 ARG A O 1
ATOM 713 N N . ILE A 1 89 ? 37.515 16.399 -58.147 1.00 74.19 89 ILE A N 1
ATOM 714 C CA . ILE A 1 89 ? 36.063 16.440 -57.938 1.00 74.19 89 ILE A CA 1
ATOM 715 C C . ILE A 1 89 ? 35.642 17.781 -57.337 1.00 74.19 89 ILE A C 1
ATOM 717 O O . ILE A 1 89 ? 34.745 18.420 -57.876 1.00 74.19 89 ILE A O 1
ATOM 721 N N . SER A 1 90 ? 36.333 18.260 -56.299 1.00 71.81 90 SER A N 1
ATOM 722 C CA . SER A 1 90 ? 36.034 19.558 -55.687 1.00 71.81 90 SER A CA 1
ATOM 723 C C . SER A 1 90 ? 36.190 20.717 -56.669 1.00 71.81 90 SER A C 1
ATOM 725 O O . SER A 1 90 ? 35.365 21.625 -56.691 1.00 71.81 90 SER A O 1
ATOM 727 N N . HIS A 1 91 ? 37.209 20.672 -57.531 1.00 73.50 91 HIS A N 1
ATOM 728 C CA . HIS A 1 91 ? 37.384 21.658 -58.597 1.00 73.50 91 HIS A CA 1
ATOM 729 C C . HIS A 1 91 ? 36.253 21.597 -59.640 1.00 73.50 91 HIS A C 1
ATOM 731 O O . HIS A 1 91 ? 35.724 22.628 -60.042 1.00 73.50 91 HIS A O 1
ATOM 737 N N . ILE A 1 92 ? 35.848 20.393 -60.055 1.00 74.81 92 ILE A N 1
ATOM 738 C CA . ILE A 1 92 ? 34.771 20.177 -61.034 1.00 74.81 92 ILE A CA 1
ATOM 739 C C . ILE A 1 92 ? 33.404 20.629 -60.495 1.00 74.81 92 ILE A C 1
ATOM 741 O O . ILE A 1 92 ? 32.665 21.308 -61.206 1.00 74.81 92 ILE A O 1
ATOM 745 N N . LEU A 1 93 ? 33.075 20.282 -59.250 1.00 74.31 93 LEU A N 1
ATOM 746 C CA . LEU A 1 93 ? 31.801 20.638 -58.620 1.00 74.31 93 LEU A CA 1
ATOM 747 C C . LEU A 1 93 ? 31.685 22.158 -58.416 1.00 74.31 93 LEU A C 1
ATOM 749 O O . LEU A 1 93 ? 30.682 22.746 -58.827 1.00 74.31 93 LEU A O 1
ATOM 753 N N . ASN A 1 94 ? 32.759 22.811 -57.947 1.00 75.25 94 ASN A N 1
ATOM 754 C CA . ASN A 1 94 ? 32.833 24.276 -57.863 1.00 75.25 94 ASN A CA 1
ATOM 755 C C . ASN A 1 94 ? 32.599 24.949 -59.226 1.00 75.25 94 ASN A C 1
ATOM 757 O O . ASN A 1 94 ? 31.898 25.955 -59.309 1.00 75.25 94 ASN A O 1
ATOM 761 N N . ASN A 1 95 ? 33.144 24.385 -60.308 1.00 72.75 95 ASN A N 1
ATOM 762 C CA . ASN A 1 95 ? 32.994 24.943 -61.655 1.00 72.75 95 ASN A CA 1
ATOM 763 C C . ASN A 1 95 ? 31.561 24.873 -62.201 1.00 72.75 95 ASN A C 1
ATOM 765 O O . ASN A 1 95 ? 31.225 25.647 -63.095 1.00 72.75 95 ASN A O 1
ATOM 769 N N . ILE A 1 96 ? 30.736 23.961 -61.683 1.00 67.50 96 ILE A N 1
ATOM 770 C CA . ILE A 1 96 ? 29.328 23.769 -62.076 1.00 67.50 96 ILE A CA 1
ATOM 771 C C . ILE A 1 96 ? 28.372 24.474 -61.094 1.00 67.50 96 ILE A C 1
ATOM 773 O O . ILE A 1 96 ? 27.159 24.486 -61.300 1.00 67.50 96 ILE A O 1
ATOM 777 N N . GLY A 1 97 ? 28.914 25.122 -60.057 1.00 65.00 97 GLY A N 1
ATOM 778 C CA . GLY A 1 97 ? 28.141 25.863 -59.060 1.00 65.00 97 GLY A CA 1
ATOM 779 C C . GLY A 1 97 ? 27.468 24.974 -58.015 1.00 65.00 97 GLY A C 1
ATOM 780 O O . GLY A 1 97 ? 26.482 25.393 -57.414 1.00 65.00 97 GLY A O 1
ATOM 781 N N . ILE A 1 98 ? 27.967 23.752 -57.812 1.00 72.69 98 ILE A N 1
ATOM 782 C CA . ILE A 1 98 ? 27.515 22.849 -56.750 1.00 72.69 98 ILE A CA 1
ATOM 783 C C . ILE A 1 98 ? 28.585 22.842 -55.656 1.00 72.69 98 ILE A C 1
ATOM 785 O O . ILE A 1 98 ? 29.762 22.667 -55.969 1.00 72.69 98 ILE A O 1
ATOM 789 N N . ASP A 1 99 ? 28.202 23.032 -54.389 1.00 73.38 99 ASP A N 1
ATOM 790 C CA . ASP A 1 99 ? 29.162 22.960 -53.281 1.00 73.38 99 ASP A CA 1
ATOM 791 C C . ASP A 1 99 ? 29.738 21.533 -53.190 1.00 73.38 99 ASP A C 1
ATOM 793 O O . ASP A 1 99 ? 28.995 20.571 -52.984 1.00 73.38 99 ASP A O 1
ATOM 797 N N . PRO A 1 100 ? 31.064 21.356 -53.325 1.00 72.00 100 PRO A N 1
ATOM 798 C CA . PRO A 1 100 ? 31.688 20.049 -53.208 1.00 72.00 100 PRO A CA 1
ATOM 799 C C . PRO A 1 100 ? 31.405 19.358 -51.878 1.00 72.00 100 PRO A C 1
ATOM 801 O O . PRO A 1 100 ? 31.367 18.134 -51.824 1.00 72.00 100 PRO A O 1
ATOM 804 N N . ASN A 1 101 ? 31.238 20.121 -50.795 1.00 73.25 101 ASN A N 1
ATOM 805 C CA . ASN A 1 101 ? 31.081 19.540 -49.465 1.00 73.25 101 ASN A CA 1
ATOM 806 C C . ASN A 1 101 ? 29.703 18.896 -49.291 1.00 73.25 101 ASN A C 1
ATOM 808 O O . ASN A 1 101 ? 29.629 17.800 -48.741 1.00 73.25 101 ASN A O 1
ATOM 812 N N . THR A 1 102 ? 28.639 19.531 -49.792 1.00 74.56 102 THR A N 1
ATOM 813 C CA . THR A 1 102 ? 27.275 18.989 -49.710 1.00 74.56 102 THR A CA 1
ATOM 814 C C . THR A 1 102 ? 27.134 17.722 -50.545 1.00 74.56 102 THR A C 1
ATOM 816 O O . THR A 1 102 ? 26.586 16.735 -50.069 1.00 74.56 102 THR A O 1
ATOM 819 N N . GLU A 1 103 ? 27.710 17.686 -51.747 1.00 74.44 103 GLU A N 1
ATOM 820 C CA . GLU A 1 103 ? 27.671 16.475 -52.574 1.00 74.44 103 GLU A CA 1
ATOM 821 C C . GLU A 1 103 ? 28.562 15.357 -52.036 1.00 74.44 103 GLU A C 1
ATOM 823 O O . GLU A 1 103 ? 28.165 14.195 -52.057 1.00 74.44 103 GLU A O 1
ATOM 828 N N . LEU A 1 104 ? 29.747 15.668 -51.499 1.00 76.12 104 LEU A N 1
ATOM 829 C CA . LEU A 1 104 ? 30.575 14.652 -50.843 1.00 76.12 104 LEU A CA 1
ATOM 830 C C . LEU A 1 104 ? 29.892 14.092 -49.589 1.00 76.12 104 LEU A C 1
ATOM 832 O O . LEU A 1 104 ? 30.006 12.896 -49.338 1.00 76.12 104 LEU A O 1
ATOM 836 N N . GLN A 1 105 ? 29.148 14.911 -48.839 1.00 75.12 105 GLN A N 1
ATOM 837 C CA . GLN A 1 105 ? 28.305 14.444 -47.734 1.00 75.12 105 GLN A CA 1
ATOM 838 C C . GLN A 1 105 ? 27.135 13.581 -48.228 1.00 75.12 105 GLN A C 1
ATOM 840 O O . GLN A 1 105 ? 26.899 12.520 -47.657 1.00 75.12 105 GLN A O 1
ATOM 845 N N . ASN A 1 106 ? 26.457 13.960 -49.317 1.00 76.94 106 ASN A N 1
ATOM 846 C CA . ASN A 1 106 ? 25.390 13.152 -49.922 1.00 76.94 106 ASN A CA 1
ATOM 847 C C . ASN A 1 106 ? 25.911 11.787 -50.387 1.00 76.94 106 ASN A C 1
ATOM 849 O O . ASN A 1 106 ? 25.286 10.751 -50.151 1.00 76.94 106 ASN A O 1
ATOM 853 N N . VAL A 1 107 ? 27.082 11.759 -51.026 1.00 75.62 107 VAL A N 1
ATOM 854 C CA . VAL A 1 107 ? 27.711 10.507 -51.451 1.00 75.62 107 VAL A CA 1
ATOM 855 C C . VAL A 1 107 ? 28.172 9.698 -50.238 1.00 75.62 107 VAL A C 1
ATOM 857 O O . VAL A 1 107 ? 27.933 8.495 -50.197 1.00 75.62 107 VAL A O 1
ATOM 860 N N . PHE A 1 108 ? 28.751 10.327 -49.215 1.00 78.12 108 PHE A N 1
ATOM 861 C CA . PHE A 1 108 ? 29.111 9.667 -47.955 1.00 78.12 108 PHE A CA 1
ATOM 862 C C . PHE A 1 108 ? 27.899 9.030 -47.253 1.00 78.12 108 PHE A C 1
ATOM 864 O O . PHE A 1 108 ? 27.993 7.909 -46.755 1.00 78.12 108 PHE A O 1
ATOM 871 N N . TYR A 1 109 ? 26.754 9.713 -47.275 1.00 75.50 109 TYR A N 1
ATOM 872 C CA . TYR A 1 109 ? 25.497 9.265 -46.681 1.00 75.50 109 TYR A CA 1
ATOM 873 C C . TYR A 1 109 ? 24.881 8.061 -47.420 1.00 75.50 109 TYR A C 1
ATOM 875 O O . TYR A 1 109 ? 24.460 7.084 -46.795 1.00 75.50 109 TYR A O 1
ATOM 883 N N . THR A 1 110 ? 24.879 8.101 -48.755 1.00 77.00 110 THR A N 1
ATOM 884 C CA . THR A 1 110 ? 24.179 7.127 -49.618 1.00 77.00 110 THR A CA 1
ATOM 885 C C . THR A 1 110 ? 25.024 5.908 -50.010 1.00 77.00 110 THR A C 1
ATOM 887 O O . THR A 1 110 ? 24.486 4.841 -50.317 1.00 77.00 110 THR A O 1
ATOM 890 N N . THR A 1 111 ? 26.354 6.025 -50.008 1.00 77.38 111 THR A N 1
ATOM 891 C CA . THR A 1 111 ? 27.259 4.971 -50.495 1.00 77.38 111 THR A CA 1
ATOM 892 C C . THR A 1 111 ? 27.228 3.739 -49.595 1.00 77.38 111 THR A C 1
ATOM 894 O O . THR A 1 111 ? 27.341 3.863 -48.378 1.00 77.38 111 THR A O 1
ATOM 897 N N . ALA A 1 112 ? 27.149 2.544 -50.193 1.00 71.81 112 ALA A N 1
ATOM 898 C CA . ALA A 1 112 ? 27.234 1.247 -49.505 1.00 71.81 112 ALA A CA 1
ATOM 899 C C . ALA A 1 112 ? 28.663 0.660 -49.459 1.00 71.81 112 ALA A C 1
ATOM 901 O O . ALA A 1 112 ? 28.930 -0.200 -48.628 1.00 71.81 112 ALA A O 1
ATOM 902 N N . ASP A 1 113 ? 29.575 1.146 -50.305 1.00 76.06 113 ASP A N 1
ATOM 903 C CA . ASP A 1 113 ? 30.987 0.743 -50.325 1.00 76.06 113 ASP A CA 1
ATOM 904 C C . ASP A 1 113 ? 31.750 1.267 -49.093 1.00 76.06 113 ASP A C 1
ATOM 906 O O . ASP A 1 113 ? 31.764 2.470 -48.809 1.00 76.06 113 ASP A O 1
ATOM 910 N N . THR A 1 114 ? 32.390 0.350 -48.367 1.00 75.31 114 THR A N 1
ATOM 911 C CA . THR A 1 114 ? 33.164 0.617 -47.153 1.00 75.31 114 THR A CA 1
ATOM 912 C C . THR A 1 114 ? 34.439 1.406 -47.432 1.00 75.31 114 THR A C 1
ATOM 914 O O . THR A 1 114 ? 34.714 2.372 -46.721 1.00 75.31 114 THR A O 1
ATOM 917 N N . GLU A 1 115 ? 35.195 1.063 -48.480 1.00 74.62 115 GLU A N 1
ATOM 918 C CA . GLU A 1 115 ? 36.480 1.720 -48.767 1.00 74.62 115 GLU A CA 1
ATOM 919 C C . GLU A 1 115 ? 36.273 3.168 -49.214 1.00 74.62 115 GLU A C 1
ATOM 921 O O . GLU A 1 115 ? 36.995 4.084 -48.802 1.00 74.62 115 GLU A O 1
ATOM 926 N N . LEU A 1 116 ? 35.252 3.384 -50.045 1.00 74.88 116 LEU A N 1
ATOM 927 C CA . LEU A 1 116 ? 34.891 4.711 -50.516 1.00 74.88 116 LEU A CA 1
ATOM 928 C C . LEU A 1 116 ? 34.354 5.584 -49.371 1.00 74.88 116 LEU A C 1
ATOM 930 O O . LEU A 1 116 ? 34.721 6.758 -49.269 1.00 74.88 116 LEU A O 1
ATOM 934 N N . ARG A 1 117 ? 33.536 5.015 -48.474 1.00 80.44 117 ARG A N 1
ATOM 935 C CA . ARG A 1 117 ? 33.008 5.731 -47.303 1.00 80.44 117 ARG A CA 1
ATOM 936 C C . ARG A 1 117 ? 34.111 6.130 -46.331 1.00 80.44 117 ARG A C 1
ATOM 938 O O . ARG A 1 117 ? 34.115 7.273 -45.884 1.00 80.44 117 ARG A O 1
ATOM 945 N N . GLU A 1 118 ? 35.059 5.244 -46.034 1.00 78.25 118 GLU A N 1
ATOM 946 C CA . GLU A 1 118 ? 36.202 5.570 -45.173 1.00 78.25 118 GLU A CA 1
ATOM 947 C C . GLU A 1 118 ? 37.071 6.677 -45.775 1.00 78.25 118 GLU A C 1
ATOM 949 O O . GLU A 1 118 ? 37.493 7.601 -45.075 1.00 78.25 118 GLU A O 1
ATOM 954 N N . TYR A 1 119 ? 37.310 6.622 -47.086 1.00 76.25 119 TYR A N 1
ATOM 955 C CA . TYR A 1 119 ? 38.109 7.620 -47.787 1.00 76.25 119 TYR A CA 1
ATOM 956 C C . TYR A 1 119 ? 37.452 9.013 -47.771 1.00 76.25 119 TYR A C 1
ATOM 958 O O . TYR A 1 119 ? 38.112 10.002 -47.438 1.00 76.25 119 TYR A O 1
ATOM 966 N N . ILE A 1 120 ? 36.146 9.098 -48.057 1.00 75.75 120 ILE A N 1
ATOM 967 C CA . ILE A 1 120 ? 35.394 10.363 -48.007 1.00 75.75 120 ILE A CA 1
ATOM 968 C C . ILE A 1 120 ? 35.233 10.850 -46.556 1.00 75.75 120 ILE A C 1
ATOM 970 O O . ILE A 1 120 ? 35.453 12.030 -46.279 1.00 75.75 120 ILE A O 1
ATOM 974 N N . GLY A 1 121 ? 34.912 9.954 -45.617 1.00 75.06 121 GLY A N 1
ATOM 975 C CA . GLY A 1 121 ? 34.729 10.270 -44.197 1.00 75.06 121 GLY A CA 1
ATOM 976 C C . GLY A 1 121 ? 35.990 10.844 -43.551 1.00 75.06 121 GLY A C 1
ATOM 977 O O . GLY A 1 121 ? 35.930 11.882 -42.892 1.00 75.06 121 GLY A O 1
ATOM 978 N N . ASN A 1 122 ? 37.158 10.248 -43.817 1.00 78.88 122 ASN A N 1
ATOM 979 C CA . ASN A 1 122 ? 38.444 10.764 -43.338 1.00 78.88 122 ASN A CA 1
ATOM 980 C C . ASN A 1 122 ? 38.786 12.132 -43.945 1.00 78.88 122 ASN A C 1
ATOM 982 O O . ASN A 1 122 ? 39.277 13.017 -43.241 1.00 78.88 122 ASN A O 1
ATOM 986 N N . HIS A 1 123 ? 38.485 12.347 -45.229 1.00 76.62 123 HIS A N 1
ATOM 987 C CA . HIS A 1 123 ? 38.669 13.647 -45.872 1.00 76.62 123 HIS A CA 1
ATOM 988 C C . HIS A 1 123 ? 37.770 14.732 -45.245 1.00 76.62 123 HIS A C 1
ATOM 990 O O . HIS A 1 123 ? 38.246 15.826 -44.937 1.00 76.62 123 HIS A O 1
ATOM 996 N N . LEU A 1 124 ? 36.494 14.429 -44.986 1.00 74.38 124 LEU A N 1
ATOM 997 C CA . LEU A 1 124 ? 35.551 15.359 -44.347 1.00 74.38 124 LEU A CA 1
ATOM 998 C C . LEU A 1 124 ? 35.897 15.638 -42.873 1.00 74.38 124 LEU A C 1
ATOM 1000 O O . LEU A 1 124 ? 35.782 16.784 -42.426 1.00 74.38 124 LEU A O 1
ATOM 1004 N N . LYS A 1 125 ? 36.382 14.627 -42.136 1.00 76.56 125 LYS A N 1
ATOM 1005 C CA . LYS A 1 125 ? 36.864 14.760 -40.751 1.00 76.56 125 LYS A CA 1
ATOM 1006 C C . LYS A 1 125 ? 38.101 15.657 -40.663 1.00 76.56 125 LYS A C 1
ATOM 1008 O O . LYS A 1 125 ? 38.140 16.558 -39.828 1.00 76.56 125 LYS A O 1
ATOM 1013 N N . ASN A 1 126 ? 39.067 15.480 -41.567 1.00 78.38 126 ASN A N 1
ATOM 1014 C CA . ASN A 1 126 ? 40.277 16.312 -41.628 1.00 78.38 126 ASN A CA 1
ATOM 1015 C C . ASN A 1 126 ? 39.967 17.786 -41.929 1.00 78.38 126 ASN A C 1
ATOM 1017 O O . ASN A 1 126 ? 40.663 18.677 -41.447 1.00 78.38 126 ASN A O 1
ATOM 1021 N N . LEU A 1 127 ? 38.900 18.051 -42.686 1.00 72.88 127 LEU A N 1
ATOM 1022 C CA . LEU A 1 127 ? 38.443 19.406 -42.992 1.00 72.88 127 LEU A CA 1
ATOM 1023 C C . LEU A 1 127 ? 37.552 20.027 -41.900 1.00 72.88 127 LEU A C 1
ATOM 1025 O O . LEU A 1 127 ? 37.144 21.175 -42.064 1.00 72.88 127 LEU A O 1
ATOM 1029 N N . LYS A 1 128 ? 37.246 19.308 -40.804 1.00 71.38 128 LYS A N 1
ATOM 1030 C CA . LYS A 1 128 ? 36.310 19.721 -39.731 1.00 71.38 128 LYS A CA 1
ATOM 1031 C C . LYS A 1 128 ? 34.923 20.151 -40.239 1.00 71.38 128 LYS A C 1
ATOM 1033 O O . LYS A 1 128 ? 34.257 20.971 -39.617 1.00 71.38 128 LYS A O 1
ATOM 1038 N N . LYS A 1 129 ? 34.493 19.612 -41.381 1.00 73.25 129 LYS A N 1
ATOM 1039 C CA . LYS A 1 129 ? 33.200 19.923 -42.016 1.00 73.25 129 LYS A CA 1
ATOM 1040 C C . LYS A 1 129 ? 32.184 18.788 -41.887 1.00 73.25 129 LYS A C 1
ATOM 1042 O O . LYS A 1 129 ? 31.130 18.842 -42.512 1.00 73.25 129 LYS A O 1
ATOM 1047 N N . LEU A 1 130 ? 32.516 17.737 -41.142 1.00 71.94 130 LEU A N 1
ATOM 1048 C CA . LEU A 1 130 ? 31.594 16.644 -40.865 1.00 71.94 130 LEU A CA 1
ATOM 1049 C C . LEU A 1 130 ? 30.732 17.012 -39.658 1.00 71.94 130 LEU A C 1
ATOM 1051 O O . LEU A 1 130 ? 31.269 17.374 -38.613 1.00 71.94 130 LEU A O 1
ATOM 1055 N N . ASP A 1 131 ? 29.417 16.910 -39.820 1.00 75.19 131 ASP A N 1
ATOM 1056 C CA . ASP A 1 131 ? 28.467 17.064 -38.722 1.00 75.19 131 ASP A CA 1
ATOM 1057 C C . ASP A 1 131 ? 28.708 15.985 -37.650 1.00 75.19 131 ASP A C 1
ATOM 1059 O O . ASP A 1 131 ? 28.978 14.821 -37.965 1.00 75.19 131 ASP A O 1
ATOM 1063 N N . GLU A 1 132 ? 28.600 16.364 -36.378 1.00 75.62 132 GLU A N 1
ATOM 1064 C CA . GLU A 1 132 ? 28.815 15.483 -35.227 1.00 75.62 132 GLU A CA 1
ATOM 1065 C C . GLU A 1 132 ? 27.832 14.303 -35.251 1.00 75.62 132 GLU A C 1
ATOM 1067 O O . GLU A 1 132 ? 28.214 13.156 -35.008 1.00 75.62 132 GLU A O 1
ATOM 1072 N N . ARG A 1 133 ? 26.588 14.549 -35.682 1.00 76.31 133 ARG A N 1
ATOM 1073 C CA . ARG A 1 133 ? 25.569 13.505 -35.859 1.00 76.31 133 ARG A CA 1
ATOM 1074 C C . ARG A 1 133 ? 25.970 12.470 -36.913 1.00 76.31 133 ARG A C 1
ATOM 1076 O O . ARG A 1 133 ? 25.857 11.271 -36.664 1.00 76.31 133 ARG A O 1
ATOM 1083 N N . LEU A 1 134 ? 26.471 12.914 -38.068 1.00 75.94 134 LEU A N 1
ATOM 1084 C CA . LEU A 1 134 ? 26.931 12.023 -39.141 1.00 75.94 134 LEU A CA 1
ATOM 1085 C C . LEU A 1 134 ? 28.188 11.245 -38.737 1.00 75.94 134 LEU A C 1
ATOM 1087 O O . LEU A 1 134 ? 28.323 10.076 -39.091 1.00 75.94 134 LEU A O 1
ATOM 1091 N N . SER A 1 135 ? 29.081 11.863 -37.960 1.00 78.31 135 SER A N 1
ATOM 1092 C CA . SER A 1 135 ? 30.241 11.179 -37.381 1.00 78.31 135 SER A CA 1
ATOM 1093 C C . SER A 1 135 ? 29.816 10.057 -36.427 1.00 78.31 135 SER A C 1
ATOM 1095 O O . SER A 1 135 ? 30.357 8.954 -36.497 1.00 78.31 135 SER A O 1
ATOM 1097 N N . ASN A 1 136 ? 28.820 10.309 -35.573 1.00 80.62 136 ASN A N 1
ATOM 1098 C CA . ASN A 1 136 ? 28.306 9.319 -34.627 1.00 80.62 136 ASN A CA 1
ATOM 1099 C C . ASN A 1 136 ? 27.582 8.165 -35.343 1.00 80.62 136 ASN A C 1
ATOM 1101 O O . ASN A 1 136 ? 27.777 7.005 -34.985 1.00 80.62 136 ASN A O 1
ATOM 1105 N N . LEU A 1 137 ? 26.808 8.457 -36.396 1.00 79.31 137 LEU A N 1
ATOM 1106 C CA . LEU A 1 137 ? 26.158 7.438 -37.231 1.00 79.31 137 LEU A CA 1
ATOM 1107 C C . LEU A 1 137 ? 27.169 6.591 -38.015 1.00 79.31 137 LEU A C 1
ATOM 1109 O O . LEU A 1 137 ? 26.993 5.380 -38.145 1.00 79.31 137 LEU A O 1
ATOM 1113 N N . TRP A 1 138 ? 28.244 7.206 -38.515 1.00 80.12 138 TRP A N 1
ATOM 1114 C CA . TRP A 1 138 ? 29.325 6.481 -39.182 1.00 80.12 138 TRP A CA 1
ATOM 1115 C C . TRP A 1 138 ? 30.043 5.534 -38.218 1.00 80.12 138 TRP A C 1
ATOM 1117 O O . TRP A 1 138 ? 30.260 4.370 -38.553 1.00 80.12 138 TRP A O 1
ATOM 1127 N N . HIS A 1 139 ? 30.346 6.003 -37.007 1.00 79.38 139 HIS A N 1
ATOM 1128 C CA . HIS A 1 139 ? 30.949 5.180 -35.960 1.00 79.38 139 HIS A CA 1
ATOM 1129 C C . HIS A 1 139 ? 30.032 4.027 -35.530 1.00 79.38 139 HIS A C 1
ATOM 1131 O O . HIS A 1 139 ? 30.477 2.888 -35.402 1.00 79.38 139 HIS A O 1
ATOM 1137 N N . PHE A 1 140 ? 28.728 4.284 -35.394 1.00 80.25 140 PHE A N 1
ATOM 1138 C CA . PHE A 1 140 ? 27.743 3.240 -35.111 1.00 80.25 140 PHE A CA 1
ATOM 1139 C C . PHE A 1 140 ? 27.700 2.178 -36.221 1.00 80.25 140 PHE A C 1
ATOM 1141 O O . PHE A 1 140 ? 27.726 0.983 -35.926 1.00 80.25 140 PHE A O 1
ATOM 1148 N N . LEU A 1 141 ? 27.719 2.590 -37.493 1.00 79.38 141 LEU A N 1
ATOM 1149 C CA . LEU A 1 141 ? 27.750 1.675 -38.635 1.00 79.38 141 LEU A CA 1
ATOM 1150 C C . LEU A 1 141 ? 29.033 0.827 -38.669 1.00 79.38 141 LEU A C 1
ATOM 1152 O O . LEU A 1 141 ? 28.963 -0.376 -38.910 1.00 79.38 141 LEU A O 1
ATOM 1156 N N . ASP A 1 142 ? 30.192 1.423 -38.387 1.00 79.25 142 ASP A N 1
ATOM 1157 C CA . ASP A 1 142 ? 31.468 0.703 -38.292 1.00 79.25 142 ASP A CA 1
ATOM 1158 C C . ASP A 1 142 ? 31.441 -0.358 -37.175 1.00 79.25 142 ASP A C 1
ATOM 1160 O O . ASP A 1 142 ? 31.839 -1.508 -37.381 1.00 79.25 142 ASP A O 1
ATOM 1164 N N . LEU A 1 143 ? 30.878 -0.021 -36.010 1.00 77.25 143 LEU A N 1
ATOM 1165 C CA . LEU A 1 143 ? 30.708 -0.969 -34.907 1.00 77.25 143 LEU A CA 1
ATOM 1166 C C . LEU A 1 143 ? 29.751 -2.117 -35.250 1.00 77.25 143 LEU A C 1
ATOM 1168 O O . LEU A 1 143 ? 30.022 -3.257 -34.857 1.00 77.25 143 LEU A O 1
ATOM 1172 N N . VAL A 1 144 ? 28.673 -1.844 -35.993 1.00 78.06 144 VAL A N 1
ATOM 1173 C CA . VAL A 1 144 ? 27.749 -2.872 -36.500 1.00 78.06 144 VAL A CA 1
ATOM 1174 C C . VAL A 1 144 ? 28.486 -3.825 -37.442 1.00 78.06 144 VAL A C 1
ATOM 1176 O O . VAL A 1 144 ? 28.462 -5.037 -37.214 1.00 78.06 144 VAL A O 1
ATOM 1179 N N . LEU A 1 145 ? 29.211 -3.292 -38.432 1.00 75.00 145 LEU A N 1
ATOM 1180 C CA . LEU A 1 145 ? 29.936 -4.088 -39.428 1.00 75.00 145 LEU A CA 1
ATOM 1181 C C . LEU A 1 145 ? 31.050 -4.937 -38.796 1.00 75.00 145 LEU A C 1
ATOM 1183 O O . LEU A 1 145 ? 31.188 -6.125 -39.101 1.00 75.00 145 LEU A O 1
ATOM 1187 N N . LYS A 1 146 ? 31.801 -4.378 -37.840 1.00 76.81 146 LYS A N 1
ATOM 1188 C CA . LYS A 1 146 ? 32.834 -5.112 -37.086 1.00 76.81 146 LYS A CA 1
ATOM 1189 C C . LYS A 1 146 ? 32.262 -6.226 -36.205 1.00 76.81 146 LYS A C 1
ATOM 1191 O O . LYS A 1 146 ? 32.954 -7.205 -35.930 1.00 76.81 146 LYS A O 1
ATOM 1196 N N . ASN A 1 147 ? 31.000 -6.119 -35.783 1.00 70.75 147 ASN A N 1
ATOM 1197 C CA . ASN A 1 147 ? 30.326 -7.083 -34.906 1.00 70.75 147 ASN A CA 1
ATOM 1198 C C . ASN A 1 147 ? 29.217 -7.888 -35.614 1.00 70.75 147 ASN A C 1
ATOM 1200 O O . ASN A 1 147 ? 28.319 -8.417 -34.951 1.00 70.75 147 ASN A O 1
ATOM 1204 N N . ASN A 1 148 ? 29.307 -8.058 -36.938 1.00 65.31 148 ASN A N 1
ATOM 1205 C CA . ASN A 1 148 ? 28.309 -8.732 -37.784 1.00 65.31 148 ASN A CA 1
ATOM 1206 C C . ASN A 1 148 ? 27.840 -10.117 -37.283 1.00 65.31 148 ASN A C 1
ATOM 1208 O O . ASN A 1 148 ? 26.692 -10.501 -37.509 1.00 65.31 148 ASN A O 1
ATOM 1212 N N . ALA A 1 149 ? 28.681 -10.866 -36.560 1.00 59.03 149 ALA A N 1
ATOM 1213 C CA . ALA A 1 149 ? 28.305 -12.160 -35.978 1.00 59.03 149 ALA A CA 1
ATOM 1214 C C . ALA A 1 149 ? 27.137 -12.060 -34.969 1.00 59.03 149 ALA A C 1
ATOM 1216 O O . ALA A 1 149 ? 26.302 -12.963 -34.885 1.00 59.03 149 ALA A O 1
ATOM 1217 N N . LEU A 1 150 ? 27.046 -10.950 -34.229 1.00 59.09 150 LEU A N 1
ATOM 1218 C CA . LEU A 1 150 ? 26.041 -10.730 -33.185 1.00 59.09 150 LEU A CA 1
ATOM 1219 C C . LEU A 1 150 ? 24.707 -10.207 -33.733 1.00 59.09 150 LEU A C 1
ATOM 1221 O O . LEU A 1 150 ? 23.666 -10.440 -33.116 1.00 59.09 150 LEU A O 1
ATOM 1225 N N . VAL A 1 151 ? 24.732 -9.523 -34.877 1.00 60.84 151 VAL A N 1
ATOM 1226 C CA . VAL A 1 151 ? 23.570 -8.885 -35.532 1.00 60.84 151 VAL A CA 1
ATOM 1227 C C . VAL A 1 151 ? 22.913 -9.825 -36.562 1.00 60.84 151 VAL A C 1
ATOM 1229 O O . VAL A 1 151 ? 21.965 -9.474 -37.253 1.00 60.84 151 VAL A O 1
ATOM 1232 N N . SER A 1 152 ? 23.371 -11.077 -36.633 1.00 54.00 152 SER A N 1
ATOM 1233 C CA . SER A 1 152 ? 23.034 -12.067 -37.667 1.00 54.00 152 SER A CA 1
ATOM 1234 C C . SER A 1 152 ? 21.537 -12.327 -37.915 1.00 54.00 152 SER A C 1
ATOM 1236 O O . SER A 1 152 ? 21.195 -12.753 -39.018 1.00 54.00 152 SER A O 1
ATOM 1238 N N . LYS A 1 153 ? 20.643 -12.039 -36.955 1.00 52.00 153 LYS A N 1
ATOM 1239 C CA . LYS A 1 153 ? 19.179 -12.157 -37.124 1.00 52.00 153 LYS A CA 1
ATOM 1240 C C . LYS A 1 153 ? 18.504 -10.939 -37.776 1.00 52.00 153 LYS A C 1
ATOM 1242 O O . LYS A 1 153 ? 17.383 -11.079 -38.248 1.00 52.00 153 LYS A O 1
ATOM 1247 N N . GLN A 1 154 ? 19.147 -9.772 -37.820 1.00 55.66 154 GLN A N 1
ATOM 1248 C CA . GLN A 1 154 ? 18.547 -8.520 -38.297 1.00 55.66 154 GLN A CA 1
ATOM 1249 C C . GLN A 1 154 ? 19.554 -7.737 -39.155 1.00 55.66 154 GLN A C 1
ATOM 1251 O O . GLN A 1 154 ? 20.106 -6.721 -38.738 1.00 55.66 154 GLN A O 1
ATOM 1256 N N . LYS A 1 155 ? 19.854 -8.256 -40.349 1.00 59.94 155 LYS A N 1
ATOM 1257 C CA . LYS A 1 155 ? 20.799 -7.614 -41.273 1.00 59.94 155 LYS A CA 1
ATOM 1258 C C . LYS A 1 155 ? 20.217 -6.321 -41.847 1.00 59.94 155 LYS A C 1
ATOM 1260 O O . LYS A 1 155 ? 19.054 -6.292 -42.245 1.00 59.94 155 LYS A O 1
ATOM 1265 N N . LEU A 1 156 ? 21.063 -5.298 -41.960 1.00 60.44 156 LEU A N 1
ATOM 1266 C CA . LEU A 1 156 ? 20.790 -4.126 -42.789 1.00 60.44 156 LEU A CA 1
ATOM 1267 C C . LEU A 1 156 ? 20.598 -4.567 -44.248 1.00 60.44 156 LEU A C 1
ATOM 1269 O O . LEU A 1 156 ? 21.290 -5.461 -44.737 1.00 60.44 156 LEU A O 1
ATOM 1273 N N . SER A 1 157 ? 19.647 -3.946 -44.947 1.00 58.66 157 SER A N 1
ATOM 1274 C CA . SER A 1 157 ? 19.391 -4.224 -46.367 1.00 58.66 157 SER A CA 1
ATOM 1275 C C . SER A 1 157 ? 20.522 -3.719 -47.269 1.00 58.66 157 SER A C 1
ATOM 1277 O O . SER A 1 157 ? 20.804 -4.325 -48.303 1.00 58.66 157 SER A O 1
ATOM 1279 N N . LYS A 1 158 ? 21.174 -2.620 -46.870 1.00 64.25 158 LYS A N 1
ATOM 1280 C CA . LYS A 1 158 ? 22.410 -2.089 -47.452 1.00 64.25 158 LYS A CA 1
ATOM 1281 C C . LYS A 1 158 ? 23.269 -1.483 -46.349 1.00 64.25 158 LYS A C 1
ATOM 1283 O O . LYS A 1 158 ? 22.749 -0.831 -45.446 1.00 64.25 158 LYS A O 1
ATOM 1288 N N . ASP A 1 159 ? 24.579 -1.617 -46.490 1.00 71.81 159 ASP A N 1
ATOM 1289 C CA . ASP A 1 159 ? 25.555 -1.145 -45.509 1.00 71.81 159 ASP A CA 1
ATOM 1290 C C . ASP A 1 159 ? 25.814 0.365 -45.627 1.00 71.81 159 ASP A C 1
ATOM 1292 O O . ASP A 1 159 ? 26.968 0.760 -45.591 1.00 71.81 159 ASP A O 1
ATOM 1296 N N . SER A 1 160 ? 24.799 1.219 -45.824 1.00 73.69 160 SER A N 1
ATOM 1297 C CA . SER A 1 160 ? 24.946 2.686 -45.926 1.00 73.69 160 SER A CA 1
ATOM 1298 C C . SER A 1 160 ? 24.440 3.424 -44.681 1.00 73.69 160 SER A C 1
ATOM 1300 O O . SER A 1 160 ? 23.605 2.909 -43.936 1.00 73.69 160 SER A O 1
ATOM 1302 N N . ILE A 1 161 ? 24.929 4.653 -44.465 1.00 74.81 161 ILE A N 1
ATOM 1303 C CA . ILE A 1 161 ? 24.490 5.514 -43.349 1.00 74.81 161 ILE A CA 1
ATOM 1304 C C . ILE A 1 161 ? 23.006 5.866 -43.511 1.00 74.81 161 ILE A C 1
ATOM 1306 O O . ILE A 1 161 ? 22.256 5.804 -42.543 1.00 74.81 161 ILE A O 1
ATOM 1310 N N . GLU A 1 162 ? 22.567 6.126 -44.743 1.00 77.06 162 GLU A N 1
ATOM 1311 C CA . GLU A 1 162 ? 21.160 6.341 -45.091 1.00 77.06 162 GLU A CA 1
ATOM 1312 C C . GLU A 1 162 ? 20.261 5.173 -44.684 1.00 77.06 162 GLU A C 1
ATOM 1314 O O . GLU A 1 162 ? 19.186 5.372 -44.119 1.00 77.06 162 GLU A O 1
ATOM 1319 N N . CYS A 1 163 ? 20.691 3.939 -44.952 1.00 71.44 163 CYS A N 1
ATOM 1320 C CA . CYS A 1 163 ? 19.891 2.773 -44.602 1.00 71.44 163 CYS A CA 1
ATOM 1321 C C . CYS A 1 163 ? 19.815 2.572 -43.093 1.00 71.44 163 CYS A C 1
ATOM 1323 O O . CYS A 1 163 ? 18.761 2.154 -42.621 1.00 71.44 163 CYS A O 1
ATOM 1325 N N . LEU A 1 164 ? 20.885 2.889 -42.357 1.00 74.94 164 LEU A N 1
ATOM 1326 C CA . LEU A 1 164 ? 20.902 2.860 -40.897 1.00 74.94 164 LEU A CA 1
ATOM 1327 C C . LEU A 1 164 ? 20.014 3.959 -40.302 1.00 74.94 164 LEU A C 1
ATOM 1329 O O . LEU A 1 164 ? 19.251 3.683 -39.382 1.00 74.94 164 LEU A O 1
ATOM 1333 N N . GLU A 1 165 ? 20.063 5.185 -40.826 1.00 76.81 165 GLU A N 1
ATOM 1334 C CA . GLU A 1 165 ? 19.239 6.291 -40.327 1.00 76.81 165 GLU A CA 1
ATOM 1335 C C . GLU A 1 165 ? 17.746 6.046 -40.576 1.00 76.81 165 GLU A C 1
ATOM 1337 O O . GLU A 1 165 ? 16.938 6.248 -39.666 1.00 76.81 165 GLU A O 1
ATOM 1342 N N . ASN A 1 166 ? 17.398 5.515 -41.750 1.00 80.25 166 ASN A N 1
ATOM 1343 C CA . ASN A 1 166 ? 16.025 5.183 -42.130 1.00 80.25 166 ASN A CA 1
ATOM 1344 C C . ASN A 1 166 ? 15.488 3.886 -41.496 1.00 80.25 166 ASN A C 1
ATOM 1346 O O . ASN A 1 166 ? 14.319 3.560 -41.707 1.00 80.25 166 ASN A O 1
ATOM 1350 N N . GLN A 1 167 ? 16.301 3.129 -40.744 1.00 77.44 167 GLN A N 1
ATOM 1351 C CA . GLN A 1 167 ? 15.785 1.997 -39.970 1.00 77.44 167 GLN A CA 1
ATOM 1352 C C . GLN A 1 167 ? 14.861 2.465 -38.847 1.00 77.44 167 GLN A C 1
ATOM 1354 O O . GLN A 1 167 ? 14.949 3.595 -38.349 1.00 77.44 167 GLN A O 1
ATOM 1359 N N . ASP A 1 168 ? 14.019 1.532 -38.412 1.00 79.12 168 ASP A N 1
ATOM 1360 C CA . ASP A 1 168 ? 13.146 1.723 -37.270 1.00 79.12 168 ASP A CA 1
ATOM 1361 C C . ASP A 1 168 ? 13.921 2.143 -36.005 1.00 79.12 168 ASP A C 1
ATOM 1363 O O . ASP A 1 168 ? 15.057 1.725 -35.746 1.00 79.12 168 ASP A O 1
ATOM 1367 N N . SER A 1 169 ? 13.303 3.024 -35.221 1.00 76.81 169 SER A N 1
ATOM 1368 C CA . SER A 1 169 ? 13.893 3.552 -33.993 1.00 76.81 169 SER A CA 1
ATOM 1369 C C . SER A 1 169 ? 14.064 2.489 -32.912 1.00 76.81 169 SER A C 1
ATOM 1371 O O . SER A 1 169 ? 15.047 2.557 -32.172 1.00 76.81 169 SER A O 1
ATOM 1373 N N . GLU A 1 170 ? 13.166 1.500 -32.829 1.00 77.56 170 GLU A N 1
ATOM 1374 C CA . GLU A 1 170 ? 13.282 0.418 -31.846 1.00 77.56 170 GLU A CA 1
ATOM 1375 C C . GLU A 1 170 ? 14.466 -0.484 -32.202 1.00 77.56 170 GLU A C 1
ATOM 1377 O O . GLU A 1 170 ? 15.323 -0.746 -31.358 1.00 77.56 170 GLU A O 1
ATOM 1382 N N . TRP A 1 171 ? 14.603 -0.828 -33.485 1.00 80.81 171 TRP A N 1
ATOM 1383 C CA . TRP A 1 171 ? 15.744 -1.591 -33.999 1.00 80.81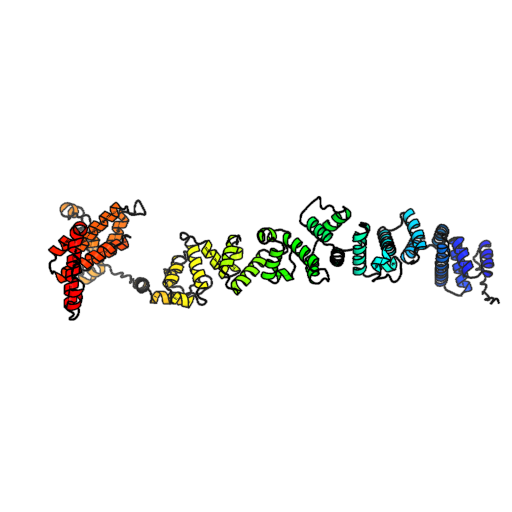 171 TRP A CA 1
ATOM 1384 C C . TRP A 1 171 ? 17.098 -0.928 -33.698 1.00 80.81 171 TRP A C 1
ATOM 1386 O O . TRP A 1 171 ? 18.016 -1.576 -33.185 1.00 80.81 171 TRP A O 1
ATOM 1396 N N . LYS A 1 172 ? 17.226 0.381 -33.974 1.00 82.06 172 LYS A N 1
ATOM 1397 C CA . LYS A 1 172 ? 18.460 1.142 -33.694 1.00 82.06 172 LYS A CA 1
ATOM 1398 C C . LYS A 1 172 ? 18.813 1.101 -32.210 1.00 82.06 172 LYS A C 1
ATOM 1400 O O . LYS A 1 172 ? 19.970 0.861 -31.865 1.00 82.06 172 LYS A O 1
ATOM 1405 N N . SER A 1 173 ? 17.806 1.284 -31.359 1.00 83.25 173 SER A N 1
ATOM 1406 C CA . SER A 1 173 ? 17.943 1.296 -29.904 1.00 83.25 173 SER A CA 1
ATOM 1407 C C . SER A 1 173 ? 18.382 -0.066 -29.360 1.00 83.25 173 SER A C 1
ATOM 1409 O O . SER A 1 173 ? 19.320 -0.149 -28.566 1.00 83.25 173 SER A O 1
ATOM 1411 N N . GLU A 1 174 ? 17.791 -1.162 -29.841 1.00 82.50 174 GLU A N 1
ATOM 1412 C CA . GLU A 1 174 ? 18.158 -2.518 -29.414 1.00 82.50 174 GLU A CA 1
ATOM 1413 C C . GLU A 1 174 ? 19.591 -2.896 -29.800 1.00 82.50 174 GLU A C 1
ATOM 1415 O O . GLU A 1 174 ? 20.332 -3.462 -28.988 1.00 82.50 174 GLU A O 1
ATOM 1420 N N . ILE A 1 175 ? 20.012 -2.569 -31.023 1.00 81.38 175 ILE A N 1
ATOM 1421 C CA . ILE A 1 175 ? 21.361 -2.896 -31.496 1.00 81.38 175 ILE A CA 1
ATOM 1422 C C . ILE A 1 175 ? 22.409 -2.009 -30.844 1.00 81.38 175 ILE A C 1
ATOM 1424 O O . ILE A 1 175 ? 23.460 -2.517 -30.449 1.00 81.38 175 ILE A O 1
ATOM 1428 N N . ALA A 1 176 ? 22.141 -0.713 -30.693 1.00 82.44 176 ALA A N 1
ATOM 1429 C CA . ALA A 1 176 ? 23.057 0.185 -30.005 1.00 82.44 176 ALA A CA 1
ATOM 1430 C C . ALA A 1 176 ? 23.250 -0.244 -28.540 1.00 82.44 176 ALA A C 1
ATOM 1432 O O . ALA A 1 176 ? 24.392 -0.340 -28.093 1.00 82.44 176 ALA A O 1
ATOM 1433 N N . ALA A 1 177 ? 22.178 -0.632 -27.838 1.00 82.88 177 ALA A N 1
ATOM 1434 C CA . ALA A 1 177 ? 22.268 -1.199 -26.491 1.00 82.88 177 ALA A CA 1
ATOM 1435 C C . ALA A 1 177 ? 23.089 -2.501 -26.455 1.00 82.88 177 ALA A C 1
ATOM 1437 O O . ALA A 1 177 ? 23.965 -2.681 -25.608 1.00 82.88 177 ALA A O 1
ATOM 1438 N N . LYS A 1 178 ? 22.851 -3.408 -27.408 1.00 82.25 178 LYS A N 1
ATOM 1439 C CA . LYS A 1 178 ? 23.576 -4.680 -27.518 1.00 82.25 178 LYS A CA 1
ATOM 1440 C C . LYS A 1 178 ? 25.070 -4.495 -27.788 1.00 82.25 178 LYS A C 1
ATOM 1442 O O . LYS A 1 178 ? 25.886 -5.227 -27.230 1.00 82.25 178 LYS A O 1
ATOM 1447 N N . LEU A 1 179 ? 25.436 -3.544 -28.646 1.00 81.06 179 LEU A N 1
ATOM 1448 C CA . LEU A 1 179 ? 26.835 -3.227 -28.934 1.00 81.06 179 LEU A CA 1
ATOM 1449 C C . LEU A 1 179 ? 27.499 -2.533 -27.744 1.00 81.06 179 LEU A C 1
ATOM 1451 O O . LEU A 1 179 ? 28.617 -2.902 -27.386 1.00 81.06 179 LEU A O 1
ATOM 1455 N N . PHE A 1 180 ? 26.789 -1.617 -27.082 1.00 83.94 180 PHE A N 1
ATOM 1456 C CA . PHE A 1 180 ? 27.276 -0.910 -25.901 1.00 83.94 180 PHE A CA 1
ATOM 1457 C C . PHE A 1 180 ? 27.697 -1.863 -24.777 1.00 83.94 180 PHE A C 1
ATOM 1459 O O . PHE A 1 180 ? 28.779 -1.699 -24.218 1.00 83.94 180 PHE A O 1
ATOM 1466 N N . LEU A 1 181 ? 26.912 -2.910 -24.501 1.00 81.56 181 LEU A N 1
ATOM 1467 C CA . LEU A 1 181 ? 27.244 -3.908 -23.474 1.00 81.56 181 LEU A CA 1
ATOM 1468 C C . LEU A 1 181 ? 28.564 -4.657 -23.738 1.00 81.56 181 LEU A C 1
ATOM 1470 O O . LEU A 1 181 ? 29.149 -5.201 -22.805 1.00 81.56 181 LEU A O 1
ATOM 1474 N N . ARG A 1 182 ? 29.046 -4.686 -24.988 1.00 78.25 182 ARG A N 1
ATOM 1475 C CA . ARG A 1 182 ? 30.293 -5.361 -25.377 1.00 78.25 182 ARG A CA 1
ATOM 1476 C C . ARG A 1 182 ? 31.476 -4.407 -25.517 1.00 78.25 182 ARG A C 1
ATOM 1478 O O . ARG A 1 182 ? 32.600 -4.800 -25.216 1.00 78.25 182 ARG A O 1
ATOM 1485 N N . THR A 1 183 ? 31.247 -3.205 -26.040 1.00 77.19 183 THR A N 1
ATOM 1486 C CA . THR A 1 183 ? 32.315 -2.249 -26.372 1.00 77.19 183 THR A CA 1
ATOM 1487 C C . THR A 1 183 ? 32.511 -1.167 -25.316 1.00 77.19 183 THR A C 1
ATOM 1489 O O . THR A 1 183 ? 33.565 -0.538 -25.306 1.00 77.19 183 THR A O 1
ATOM 1492 N N . TYR A 1 184 ? 31.524 -0.950 -24.438 1.00 75.50 184 TYR A N 1
ATOM 1493 C CA . TYR A 1 184 ? 31.470 0.156 -23.473 1.00 75.50 184 TYR A CA 1
ATOM 1494 C C . TYR A 1 184 ? 31.643 1.545 -24.109 1.00 75.50 184 TYR A C 1
ATOM 1496 O O . TYR A 1 184 ? 32.103 2.485 -23.458 1.00 75.50 184 TYR A O 1
ATOM 1504 N N . ASP A 1 185 ? 31.273 1.670 -25.386 1.00 78.19 185 ASP A N 1
ATOM 1505 C CA . ASP A 1 185 ? 31.473 2.877 -26.180 1.00 78.19 185 ASP A CA 1
ATOM 1506 C C . ASP A 1 185 ? 30.414 3.945 -25.872 1.00 78.19 185 ASP A C 1
ATOM 1508 O O . ASP A 1 185 ? 29.219 3.758 -26.114 1.00 78.19 185 ASP A O 1
ATOM 1512 N N . THR A 1 186 ? 30.851 5.093 -25.362 1.00 77.94 186 THR A N 1
ATOM 1513 C CA . THR A 1 186 ? 29.968 6.183 -24.930 1.00 77.94 186 THR A CA 1
ATOM 1514 C C . THR A 1 186 ? 29.235 6.868 -26.084 1.00 77.94 186 THR A C 1
ATOM 1516 O O . THR A 1 186 ? 28.191 7.476 -25.851 1.00 77.94 186 THR A O 1
ATOM 1519 N N . VAL A 1 187 ? 29.705 6.728 -27.331 1.00 78.25 187 VAL A N 1
ATOM 1520 C CA . VAL A 1 187 ? 29.038 7.291 -28.519 1.00 78.25 187 VAL A CA 1
ATOM 1521 C C . VAL A 1 187 ? 27.699 6.596 -28.786 1.00 78.25 187 VAL A C 1
ATOM 1523 O O . VAL A 1 187 ? 26.764 7.212 -29.295 1.00 78.25 187 VAL A O 1
ATOM 1526 N N . LEU A 1 188 ? 27.562 5.327 -28.390 1.00 80.06 188 LEU A N 1
ATOM 1527 C CA . LEU A 1 188 ? 26.331 4.563 -28.593 1.00 80.06 188 LEU A CA 1
ATOM 1528 C C . LEU A 1 188 ? 25.179 5.025 -27.695 1.00 80.06 188 LEU A C 1
ATOM 1530 O O . LEU A 1 188 ? 24.024 4.821 -28.055 1.00 80.06 188 LEU A O 1
ATOM 1534 N N . VAL A 1 189 ? 25.472 5.693 -26.575 1.00 79.88 189 VAL A N 1
ATOM 1535 C CA . VAL A 1 189 ? 24.474 6.155 -25.589 1.00 79.88 189 VAL A CA 1
ATOM 1536 C C . VAL A 1 189 ? 23.463 7.133 -26.198 1.00 79.88 189 VAL A C 1
ATOM 1538 O O . VAL A 1 189 ? 22.339 7.232 -25.720 1.00 79.88 189 VAL A O 1
ATOM 1541 N N . TYR A 1 190 ? 23.821 7.828 -27.281 1.00 80.19 190 TYR A N 1
ATOM 1542 C CA . TYR A 1 190 ? 22.906 8.725 -27.997 1.00 80.19 190 TYR A CA 1
ATOM 1543 C C . TYR A 1 190 ? 21.863 7.997 -28.856 1.00 80.19 190 TYR A C 1
ATOM 1545 O O . TYR A 1 190 ? 20.924 8.632 -29.331 1.00 80.19 190 TYR A O 1
ATOM 1553 N N . PHE A 1 191 ? 22.030 6.691 -29.078 1.00 80.12 191 PHE A N 1
ATOM 1554 C CA . PHE A 1 191 ? 21.220 5.914 -30.017 1.00 80.12 191 PHE A CA 1
ATOM 1555 C C . PHE A 1 191 ? 20.316 4.872 -29.355 1.00 80.12 191 PHE A C 1
ATOM 1557 O O . PHE A 1 191 ? 19.535 4.245 -30.068 1.00 80.12 191 PHE A O 1
ATOM 1564 N N . PHE A 1 192 ? 20.393 4.682 -28.033 1.00 82.69 192 PHE A N 1
ATOM 1565 C CA . PHE A 1 192 ? 19.513 3.764 -27.309 1.00 82.69 192 PHE A CA 1
ATOM 1566 C C . PHE A 1 192 ? 18.884 4.379 -26.062 1.00 82.69 192 PHE A C 1
ATOM 1568 O O . PHE A 1 192 ? 19.418 5.307 -25.459 1.00 82.69 192 PHE A O 1
ATOM 1575 N N . ASN A 1 193 ? 17.754 3.795 -25.667 1.00 85.50 193 ASN A N 1
ATOM 1576 C CA . ASN A 1 193 ? 16.978 4.198 -24.497 1.00 85.50 193 ASN A CA 1
ATOM 1577 C C . ASN A 1 193 ? 17.147 3.183 -23.357 1.00 85.50 193 ASN A C 1
ATOM 1579 O O . ASN A 1 193 ? 17.565 2.039 -23.564 1.00 85.50 193 ASN A O 1
ATOM 1583 N N . GLU A 1 194 ? 16.729 3.574 -22.158 1.00 85.88 194 GLU A N 1
ATOM 1584 C CA . GLU A 1 194 ? 16.743 2.762 -20.942 1.00 85.88 194 GLU A CA 1
ATOM 1585 C C . GLU A 1 194 ? 16.033 1.412 -21.122 1.00 85.88 194 GLU A C 1
ATOM 1587 O O . GLU A 1 194 ? 16.552 0.370 -20.720 1.00 85.88 194 GLU A O 1
ATOM 1592 N N . ASN A 1 195 ? 14.893 1.408 -21.816 1.00 85.75 195 ASN A N 1
ATOM 1593 C CA . ASN A 1 195 ? 14.098 0.208 -22.057 1.00 85.75 195 ASN A CA 1
ATOM 1594 C C . ASN A 1 195 ? 14.852 -0.807 -22.937 1.00 85.75 195 ASN A C 1
ATOM 1596 O O . ASN A 1 195 ? 14.884 -1.999 -22.640 1.00 85.75 195 ASN A O 1
ATOM 1600 N N . ALA A 1 196 ? 15.531 -0.339 -23.988 1.00 84.69 196 ALA A N 1
ATOM 1601 C CA . ALA A 1 196 ? 16.301 -1.212 -24.871 1.00 84.69 196 ALA A CA 1
ATOM 1602 C C . ALA A 1 196 ? 17.501 -1.836 -24.145 1.00 84.69 196 ALA A C 1
ATOM 1604 O O . ALA A 1 196 ? 17.736 -3.038 -24.271 1.00 84.69 196 ALA A O 1
ATOM 1605 N N . LEU A 1 197 ? 18.217 -1.054 -23.327 1.00 86.19 197 LEU A N 1
ATOM 1606 C CA . LEU A 1 197 ? 19.319 -1.570 -22.511 1.00 86.19 197 LEU A CA 1
ATOM 1607 C C . LEU A 1 197 ? 18.840 -2.634 -21.519 1.00 86.19 197 LEU A C 1
ATOM 1609 O O . LEU A 1 197 ? 19.452 -3.695 -21.398 1.00 86.19 197 LEU A O 1
ATOM 1613 N N . TRP A 1 198 ? 17.719 -2.376 -20.850 1.00 87.69 198 TRP A N 1
ATOM 1614 C CA . TRP A 1 198 ? 17.121 -3.301 -19.895 1.00 87.69 198 TRP A CA 1
ATOM 1615 C C . TRP A 1 198 ? 16.654 -4.604 -20.546 1.00 87.69 198 TRP A C 1
ATOM 1617 O O . TRP A 1 198 ? 17.020 -5.681 -20.073 1.00 87.69 198 TRP A O 1
ATOM 1627 N N . LYS A 1 199 ? 15.945 -4.529 -21.681 1.00 85.44 199 LYS A N 1
ATOM 1628 C CA . LYS A 1 199 ? 15.551 -5.707 -22.474 1.00 85.44 199 LYS A CA 1
ATOM 1629 C C . LYS A 1 199 ? 16.761 -6.568 -22.849 1.00 85.44 199 LYS A C 1
ATOM 1631 O O . LYS A 1 199 ? 16.712 -7.789 -22.702 1.00 85.44 199 LYS A O 1
ATOM 1636 N N . GLN A 1 200 ? 17.860 -5.952 -23.294 1.00 84.62 200 GLN A N 1
ATOM 1637 C CA . GLN A 1 200 ? 19.073 -6.690 -23.663 1.00 84.62 200 GLN A CA 1
ATOM 1638 C C . GLN A 1 200 ? 19.736 -7.352 -22.447 1.00 84.62 200 GLN A C 1
ATOM 1640 O O . GLN A 1 200 ? 20.098 -8.524 -22.517 1.00 84.62 200 GLN A O 1
ATOM 1645 N N . LEU A 1 201 ? 19.841 -6.658 -21.311 1.00 84.88 201 LEU A N 1
ATOM 1646 C CA . LEU A 1 201 ? 20.388 -7.234 -20.076 1.00 84.88 201 LEU A CA 1
ATOM 1647 C C . LEU A 1 201 ? 19.560 -8.423 -19.559 1.00 84.88 201 LEU A C 1
ATOM 1649 O O . LEU A 1 201 ? 20.122 -9.418 -19.096 1.00 84.88 201 LEU A O 1
ATOM 1653 N N . ILE A 1 202 ? 18.232 -8.342 -19.676 1.00 85.56 202 ILE A N 1
ATOM 1654 C CA . ILE A 1 202 ? 17.311 -9.445 -19.375 1.00 85.56 202 ILE A CA 1
ATOM 1655 C C . ILE A 1 202 ? 17.553 -10.622 -20.326 1.00 85.56 202 ILE A C 1
ATOM 1657 O O . ILE A 1 202 ? 17.660 -11.760 -19.869 1.00 85.56 202 ILE A O 1
ATOM 1661 N N . PHE A 1 203 ? 17.683 -10.358 -21.630 1.00 83.00 203 PHE A N 1
ATOM 1662 C CA . PHE A 1 203 ? 17.928 -11.385 -22.645 1.00 83.00 203 PHE A CA 1
ATOM 1663 C C . PHE A 1 203 ? 19.249 -12.137 -22.407 1.00 83.00 203 PHE A C 1
ATOM 1665 O O . PHE A 1 203 ? 19.279 -13.368 -22.454 1.00 83.00 203 PHE A O 1
ATOM 1672 N N . TYR A 1 204 ? 20.330 -11.422 -22.076 1.00 82.75 204 TYR A N 1
ATOM 1673 C CA . TYR A 1 204 ? 21.622 -12.032 -21.732 1.00 82.75 204 TYR A CA 1
ATOM 1674 C C . TYR A 1 204 ? 21.668 -12.641 -20.326 1.00 82.75 204 TYR A C 1
ATOM 1676 O O . TYR A 1 204 ? 22.603 -13.374 -20.016 1.00 82.75 204 TYR A O 1
ATOM 1684 N N . ASN A 1 205 ? 20.646 -12.409 -19.496 1.00 82.00 205 ASN A N 1
ATOM 1685 C CA . ASN A 1 205 ? 20.591 -12.853 -18.103 1.00 82.00 205 ASN A CA 1
ATOM 1686 C C . ASN A 1 205 ? 21.774 -12.353 -17.251 1.00 82.00 205 ASN A C 1
ATOM 1688 O O . ASN A 1 205 ? 22.224 -13.035 -16.326 1.00 82.00 205 ASN A O 1
ATOM 1692 N N . ASP A 1 206 ? 22.253 -11.136 -17.520 1.00 83.88 206 ASP A N 1
ATOM 1693 C CA . ASP A 1 206 ? 23.378 -10.532 -16.804 1.00 83.88 206 ASP A CA 1
ATOM 1694 C C . ASP A 1 206 ? 22.946 -9.967 -15.443 1.00 83.88 206 ASP A C 1
ATOM 1696 O O . ASP A 1 206 ? 22.853 -8.758 -15.214 1.00 83.88 206 ASP A O 1
ATOM 1700 N N . VAL A 1 207 ? 22.717 -10.874 -14.487 1.00 84.69 207 VAL A N 1
ATOM 1701 C CA . VAL A 1 207 ? 22.289 -10.550 -13.113 1.00 84.69 207 VAL A CA 1
ATOM 1702 C C . VAL A 1 207 ? 23.240 -9.560 -12.438 1.00 84.69 207 VAL A C 1
ATOM 1704 O O . VAL A 1 207 ? 22.796 -8.720 -11.658 1.00 84.69 207 VAL A O 1
ATOM 1707 N N . LYS A 1 208 ? 24.547 -9.644 -12.720 1.00 85.25 208 LYS A N 1
ATOM 1708 C CA . LYS A 1 208 ? 25.554 -8.749 -12.129 1.00 85.25 208 LYS A CA 1
ATOM 1709 C C . LYS A 1 208 ? 25.315 -7.296 -12.536 1.00 85.25 208 LYS A C 1
ATOM 1711 O O . LYS A 1 208 ? 25.195 -6.446 -11.662 1.00 85.25 208 LYS A O 1
ATOM 1716 N N . LEU A 1 209 ? 25.179 -7.032 -13.837 1.00 84.88 209 LEU A N 1
ATOM 1717 C CA . LEU A 1 209 ? 24.962 -5.680 -14.356 1.00 84.88 209 LEU A CA 1
ATOM 1718 C C . LEU A 1 209 ? 23.592 -5.129 -13.953 1.00 84.88 209 LEU A C 1
ATOM 1720 O O . LEU A 1 209 ? 23.499 -3.967 -13.572 1.00 84.88 209 LEU A O 1
ATOM 1724 N N . LEU A 1 210 ? 22.549 -5.966 -13.947 1.00 85.94 210 LEU A N 1
ATOM 1725 C CA . LEU A 1 210 ? 21.221 -5.567 -13.469 1.00 85.94 210 LEU A CA 1
ATOM 1726 C C . LEU A 1 210 ? 21.236 -5.188 -11.979 1.00 85.94 210 LEU A C 1
ATOM 1728 O O . LEU A 1 210 ? 20.678 -4.160 -11.602 1.00 85.94 210 LEU A O 1
ATOM 1732 N N . LYS A 1 211 ? 21.925 -5.962 -11.127 1.00 85.06 211 LYS A N 1
ATOM 1733 C CA . LYS A 1 211 ? 22.119 -5.601 -9.711 1.00 85.06 211 LYS A CA 1
ATOM 1734 C C . LYS A 1 211 ? 22.900 -4.302 -9.553 1.00 85.06 211 LYS A C 1
ATOM 1736 O O . LYS A 1 211 ? 22.522 -3.482 -8.725 1.00 85.06 211 LYS A O 1
ATOM 1741 N N . MET A 1 212 ? 23.960 -4.115 -10.338 1.00 83.06 212 MET A N 1
ATOM 1742 C CA . MET A 1 212 ? 24.764 -2.891 -10.304 1.00 83.06 212 MET A CA 1
ATOM 1743 C C . MET A 1 212 ? 23.933 -1.670 -10.703 1.00 83.06 212 MET A C 1
ATOM 1745 O O . MET A 1 212 ? 24.012 -0.655 -10.021 1.00 83.06 212 MET A O 1
ATOM 1749 N N . TRP A 1 213 ? 23.087 -1.776 -11.733 1.00 87.19 213 TRP A N 1
ATOM 1750 C CA . TRP A 1 213 ? 22.183 -0.692 -12.128 1.00 87.19 213 TRP A CA 1
ATOM 1751 C C . TRP A 1 213 ? 21.226 -0.320 -10.985 1.00 87.19 213 TRP A C 1
ATOM 1753 O O . TRP A 1 213 ? 21.123 0.852 -10.627 1.00 87.19 213 TRP A O 1
ATOM 1763 N N . ILE A 1 214 ? 20.606 -1.310 -10.336 1.00 85.88 214 ILE A N 1
ATOM 1764 C CA . ILE A 1 214 ? 19.725 -1.083 -9.176 1.00 85.88 214 ILE A CA 1
ATOM 1765 C C . ILE A 1 214 ? 20.492 -0.418 -8.020 1.00 85.88 214 ILE A C 1
ATOM 1767 O O . ILE A 1 214 ? 20.016 0.552 -7.436 1.00 85.88 214 ILE A O 1
ATOM 1771 N N . GLN A 1 215 ? 21.692 -0.903 -7.695 1.00 84.12 215 GLN A N 1
ATOM 1772 C CA . GLN A 1 215 ? 22.498 -0.373 -6.591 1.00 84.12 215 GLN A CA 1
ATOM 1773 C C . GLN A 1 215 ? 22.981 1.058 -6.839 1.00 84.12 215 GLN A C 1
ATOM 1775 O O . GLN A 1 215 ? 22.908 1.880 -5.932 1.00 84.12 215 GLN A O 1
ATOM 1780 N N . ILE A 1 216 ? 23.445 1.365 -8.052 1.00 83.44 216 ILE A N 1
ATOM 1781 C CA . ILE A 1 216 ? 23.867 2.721 -8.430 1.00 83.44 216 ILE A CA 1
ATOM 1782 C C . ILE A 1 216 ? 22.679 3.680 -8.338 1.00 83.44 216 ILE A C 1
ATOM 1784 O O . ILE A 1 216 ? 22.829 4.804 -7.873 1.00 83.44 216 ILE A O 1
ATOM 1788 N N . ARG A 1 217 ? 21.480 3.224 -8.719 1.00 83.25 217 ARG A N 1
ATOM 1789 C CA . ARG A 1 217 ? 20.284 4.063 -8.676 1.00 83.25 217 ARG A CA 1
ATOM 1790 C C . ARG A 1 217 ? 19.731 4.327 -7.287 1.00 83.25 217 ARG A C 1
ATOM 1792 O O . ARG A 1 217 ? 19.236 5.424 -7.055 1.00 83.25 217 ARG A O 1
ATOM 1799 N N . TYR A 1 218 ? 19.774 3.337 -6.401 1.00 80.19 218 TYR A N 1
ATOM 1800 C CA . TYR A 1 218 ? 19.021 3.400 -5.147 1.00 80.19 218 TYR A CA 1
ATOM 1801 C C . TYR A 1 218 ? 19.873 3.308 -3.880 1.00 80.19 218 TYR A C 1
ATOM 1803 O O . TYR A 1 218 ? 19.349 3.536 -2.794 1.00 80.19 218 TYR A O 1
ATOM 1811 N N . ASN A 1 219 ? 21.162 2.974 -3.982 1.00 73.62 219 ASN A N 1
ATOM 1812 C CA . ASN A 1 219 ? 22.028 2.759 -2.818 1.00 73.62 219 ASN A CA 1
ATOM 1813 C C . ASN A 1 219 ? 23.179 3.767 -2.689 1.00 73.62 219 ASN A C 1
ATOM 1815 O O . ASN A 1 219 ? 23.938 3.659 -1.733 1.00 73.62 219 ASN A O 1
ATOM 1819 N N . ASN A 1 220 ? 23.334 4.716 -3.625 1.00 63.03 220 ASN A N 1
ATOM 1820 C CA . ASN A 1 220 ? 24.396 5.738 -3.614 1.00 63.03 220 ASN A CA 1
ATOM 1821 C C . ASN A 1 220 ? 25.796 5.180 -3.264 1.00 63.03 220 ASN A C 1
ATOM 1823 O O . ASN A 1 220 ? 26.574 5.828 -2.569 1.00 63.03 220 ASN A O 1
ATOM 1827 N N . ILE A 1 221 ? 26.121 3.954 -3.695 1.00 58.69 221 ILE A N 1
ATOM 1828 C CA . ILE A 1 221 ? 27.436 3.360 -3.425 1.00 58.69 221 ILE A CA 1
ATOM 1829 C C . ILE A 1 221 ? 28.413 3.862 -4.491 1.00 58.69 221 ILE A C 1
ATOM 1831 O O . ILE A 1 221 ? 28.298 3.494 -5.661 1.00 58.69 221 ILE A O 1
ATOM 1835 N N . GLU A 1 222 ? 29.394 4.662 -4.070 1.00 55.38 222 GLU A N 1
ATOM 1836 C CA . GLU A 1 222 ? 30.451 5.224 -4.928 1.00 55.38 222 GLU A CA 1
ATOM 1837 C C . GLU A 1 222 ? 31.335 4.132 -5.574 1.00 55.38 222 GLU A C 1
ATOM 1839 O O . GLU A 1 222 ? 31.841 4.293 -6.693 1.00 55.38 222 GLU A O 1
ATOM 1844 N N . ASP A 1 223 ? 31.456 2.971 -4.921 1.00 54.78 223 ASP A N 1
ATOM 1845 C CA . ASP A 1 223 ? 32.389 1.906 -5.289 1.00 54.78 223 ASP A CA 1
ATOM 1846 C C . ASP A 1 223 ? 31.683 0.614 -5.748 1.00 54.78 223 ASP A C 1
ATOM 1848 O O . ASP A 1 223 ? 31.674 -0.421 -5.083 1.00 54.78 223 ASP A O 1
ATOM 1852 N N . SER A 1 224 ? 31.026 0.676 -6.909 1.00 56.88 224 SER A N 1
ATOM 1853 C CA . SER A 1 224 ? 30.344 -0.478 -7.520 1.00 56.88 224 SER A CA 1
ATOM 1854 C C . SER A 1 224 ? 31.267 -1.400 -8.336 1.00 56.88 224 SER A C 1
ATOM 1856 O O . SER A 1 224 ? 30.793 -2.375 -8.920 1.00 56.88 224 SER A O 1
ATOM 1858 N N . GLY A 1 225 ? 32.573 -1.100 -8.428 1.00 60.06 225 GLY A N 1
ATOM 1859 C CA . GLY A 1 225 ? 33.529 -1.841 -9.268 1.00 60.06 225 GLY A CA 1
ATOM 1860 C C . GLY A 1 225 ? 33.227 -1.800 -10.778 1.00 60.06 225 GLY A C 1
ATOM 1861 O O . GLY A 1 225 ? 33.838 -2.538 -11.551 1.00 60.06 225 GLY A O 1
ATOM 1862 N N . ALA A 1 226 ? 32.269 -0.968 -11.205 1.00 63.38 226 ALA A N 1
ATOM 1863 C CA . ALA A 1 226 ? 31.856 -0.807 -12.596 1.00 63.38 226 ALA A CA 1
ATOM 1864 C C . ALA A 1 226 ? 32.787 0.151 -13.361 1.00 63.38 226 ALA A C 1
ATOM 1866 O O . ALA A 1 226 ? 33.238 1.134 -12.769 1.00 63.38 226 ALA A O 1
ATOM 1867 N N . PRO A 1 227 ? 32.994 -0.047 -14.677 1.00 72.25 227 PRO A N 1
ATOM 1868 C CA . PRO A 1 227 ? 33.574 0.977 -15.544 1.00 72.25 227 PRO A CA 1
ATOM 1869 C C . PRO A 1 227 ? 32.785 2.295 -15.463 1.00 72.25 227 PRO A C 1
ATOM 1871 O O . PRO A 1 227 ? 31.552 2.270 -15.482 1.00 72.25 227 PRO A O 1
ATOM 1874 N N . ASP A 1 228 ? 33.475 3.439 -15.439 1.00 74.38 228 ASP A N 1
ATOM 1875 C CA . ASP A 1 228 ? 32.849 4.771 -15.312 1.00 74.38 228 ASP A CA 1
ATOM 1876 C C . ASP A 1 228 ? 31.818 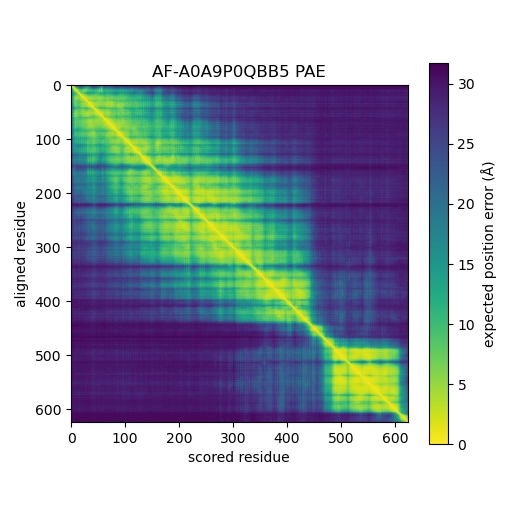5.060 -16.417 1.00 74.38 228 ASP A C 1
ATOM 1878 O O . ASP A 1 228 ? 30.808 5.725 -16.187 1.00 74.38 228 ASP A O 1
ATOM 1882 N N . SER A 1 229 ? 32.012 4.491 -17.612 1.00 75.25 229 SER A N 1
ATOM 1883 C CA . SER A 1 229 ? 31.050 4.582 -18.716 1.00 75.25 229 SER A CA 1
ATOM 1884 C C . SER A 1 229 ? 29.698 3.942 -18.385 1.00 75.25 229 SER A C 1
ATOM 1886 O O . SER A 1 229 ? 28.664 4.480 -18.775 1.00 75.25 229 SER A O 1
ATOM 1888 N N . LEU A 1 230 ? 29.679 2.832 -17.639 1.00 79.88 230 LEU A N 1
ATOM 1889 C CA . LEU A 1 230 ? 28.443 2.190 -17.186 1.00 79.88 230 LEU A CA 1
ATOM 1890 C C . LEU A 1 230 ? 27.795 2.954 -16.034 1.00 79.88 230 LEU A C 1
ATOM 1892 O O . LEU A 1 230 ? 26.571 3.078 -16.022 1.00 79.88 230 LEU A O 1
ATOM 1896 N N . LYS A 1 231 ? 28.592 3.492 -15.099 1.00 79.25 231 LYS A N 1
ATOM 1897 C CA . LYS A 1 231 ? 28.070 4.305 -13.988 1.00 79.25 231 LYS A CA 1
ATOM 1898 C C . LYS A 1 231 ? 27.286 5.506 -14.516 1.00 79.25 231 LYS A C 1
ATOM 1900 O O . LYS A 1 231 ? 26.109 5.643 -14.197 1.00 79.25 231 LYS A O 1
ATOM 1905 N N . ASN A 1 232 ? 27.883 6.267 -15.437 1.00 80.19 232 ASN A N 1
ATOM 1906 C CA . ASN A 1 232 ? 27.246 7.436 -16.049 1.00 80.19 232 ASN A CA 1
ATOM 1907 C C . ASN A 1 232 ? 25.921 7.093 -16.754 1.00 80.19 232 ASN A C 1
ATOM 1909 O O . ASN A 1 232 ? 24.965 7.867 -16.712 1.00 80.19 232 ASN A O 1
ATOM 1913 N N . VAL A 1 233 ? 25.840 5.929 -17.409 1.00 82.31 233 VAL A N 1
ATOM 1914 C CA . VAL A 1 233 ? 24.612 5.482 -18.089 1.00 82.31 233 VAL A CA 1
ATOM 1915 C C . VAL A 1 233 ? 23.541 5.063 -17.082 1.00 82.31 233 VAL A C 1
ATOM 1917 O O . VAL A 1 233 ? 22.387 5.473 -17.208 1.00 82.31 233 VAL A O 1
ATOM 1920 N N . PHE A 1 234 ? 23.909 4.289 -16.061 1.00 83.56 234 PHE A N 1
ATOM 1921 C CA . PHE A 1 234 ? 22.974 3.823 -15.038 1.00 83.56 234 PHE A CA 1
ATOM 1922 C C . PHE A 1 234 ? 22.454 4.954 -14.141 1.00 83.56 234 PHE A C 1
ATOM 1924 O O . PHE A 1 234 ? 21.290 4.915 -13.748 1.00 83.56 234 PHE A O 1
ATOM 1931 N N . GLU A 1 235 ? 23.255 5.989 -13.882 1.00 82.38 235 GLU A N 1
ATOM 1932 C CA . GLU A 1 235 ? 22.823 7.217 -13.199 1.00 82.38 235 GLU A CA 1
ATOM 1933 C C . GLU A 1 235 ? 21.887 8.073 -14.055 1.00 82.38 235 GLU A C 1
ATOM 1935 O O . GLU A 1 235 ? 20.958 8.700 -13.542 1.00 82.38 235 GLU A O 1
ATOM 1940 N N . ARG A 1 236 ? 22.093 8.099 -15.374 1.00 83.81 236 ARG A N 1
ATOM 1941 C CA . ARG A 1 236 ? 21.228 8.856 -16.281 1.00 83.81 236 ARG A CA 1
ATOM 1942 C C . ARG A 1 236 ? 19.854 8.203 -16.439 1.00 83.81 236 ARG A C 1
ATOM 1944 O O . ARG A 1 236 ? 18.852 8.909 -16.526 1.00 83.81 236 ARG A O 1
ATOM 1951 N N . PHE A 1 237 ? 19.791 6.874 -16.488 1.00 85.00 237 PHE A N 1
ATOM 1952 C CA . PHE A 1 237 ? 18.587 6.148 -16.895 1.00 85.00 237 PHE A CA 1
ATOM 1953 C C . PHE A 1 237 ? 17.722 5.669 -15.722 1.00 85.00 237 PHE A C 1
ATOM 1955 O O . PHE A 1 237 ? 18.191 4.899 -14.877 1.00 85.00 237 PHE A O 1
ATOM 1962 N N . PRO A 1 238 ? 16.460 6.137 -15.602 1.00 84.62 238 PRO A N 1
ATOM 1963 C CA . PRO A 1 238 ? 15.553 5.694 -14.546 1.00 84.62 238 PRO A CA 1
ATOM 1964 C C . PRO A 1 238 ? 15.075 4.263 -14.798 1.00 84.62 238 PRO A C 1
ATOM 1966 O O . PRO A 1 238 ? 14.932 3.836 -15.940 1.00 84.62 238 PRO A O 1
ATOM 1969 N N . ILE A 1 239 ? 14.813 3.530 -13.716 1.00 85.56 239 ILE A N 1
ATOM 1970 C CA . ILE A 1 239 ? 14.146 2.230 -13.787 1.00 85.56 239 ILE A CA 1
ATOM 1971 C C . ILE A 1 239 ? 12.646 2.496 -13.647 1.00 85.56 239 ILE A C 1
ATOM 1973 O O . ILE A 1 239 ? 12.187 2.940 -12.595 1.00 85.56 239 ILE A O 1
ATOM 1977 N N . THR A 1 240 ? 11.892 2.275 -14.723 1.00 85.69 240 THR A N 1
ATOM 1978 C CA . THR A 1 240 ? 10.443 2.516 -14.763 1.00 85.69 240 THR A CA 1
ATOM 1979 C C . THR A 1 240 ? 9.652 1.278 -14.338 1.00 85.69 240 THR A C 1
ATOM 1981 O O . THR A 1 240 ? 10.148 0.151 -14.377 1.00 85.69 240 THR A O 1
ATOM 1984 N N . THR A 1 241 ? 8.387 1.462 -13.957 1.00 81.62 241 THR A N 1
ATOM 1985 C CA . THR A 1 241 ? 7.480 0.355 -13.601 1.00 81.62 241 THR A CA 1
ATOM 1986 C C . THR A 1 241 ? 7.269 -0.621 -14.760 1.00 81.62 241 THR A C 1
ATOM 1988 O O . THR A 1 241 ? 7.226 -1.832 -14.549 1.00 81.62 241 THR A O 1
ATOM 1991 N N . GLU A 1 242 ? 7.232 -0.122 -15.998 1.00 83.56 242 GLU A N 1
ATOM 1992 C CA . GLU A 1 242 ? 7.146 -0.950 -17.204 1.00 83.56 242 GLU A CA 1
ATOM 1993 C C . GLU A 1 242 ? 8.336 -1.907 -17.330 1.00 83.56 242 GLU A C 1
ATOM 1995 O O . GLU A 1 242 ? 8.145 -3.090 -17.611 1.00 83.56 242 GLU A O 1
ATOM 2000 N N . MET A 1 243 ? 9.557 -1.433 -17.061 1.00 85.31 243 MET A N 1
ATOM 2001 C CA . MET A 1 243 ? 10.769 -2.263 -17.080 1.00 85.31 243 MET A CA 1
ATOM 2002 C C . MET A 1 243 ? 10.696 -3.383 -16.034 1.00 85.31 243 MET A C 1
ATOM 2004 O O . MET A 1 243 ? 11.073 -4.524 -16.308 1.00 85.31 243 MET A O 1
ATOM 2008 N N . VAL A 1 244 ? 10.162 -3.092 -14.846 1.00 85.69 244 VAL A N 1
ATOM 2009 C CA . VAL A 1 244 ? 9.963 -4.102 -13.794 1.00 85.69 244 VAL A CA 1
ATOM 2010 C C . VAL A 1 244 ? 8.937 -5.148 -14.234 1.00 85.69 244 VAL A C 1
ATOM 2012 O O . VAL A 1 244 ? 9.188 -6.345 -14.108 1.00 85.69 244 VAL A O 1
ATOM 2015 N N . ASN A 1 245 ? 7.822 -4.725 -14.831 1.00 85.62 245 ASN A N 1
ATOM 2016 C CA . ASN A 1 245 ? 6.787 -5.635 -15.326 1.00 85.62 245 ASN A CA 1
ATOM 2017 C C . ASN A 1 245 ? 7.264 -6.511 -16.499 1.00 85.62 245 ASN A C 1
ATOM 2019 O O . ASN A 1 245 ? 6.835 -7.661 -16.623 1.00 85.62 245 ASN A O 1
ATOM 2023 N N . GLN A 1 246 ? 8.199 -6.027 -17.324 1.00 83.94 246 GLN A N 1
ATOM 2024 C CA . GLN A 1 246 ? 8.815 -6.827 -18.392 1.00 83.94 246 GLN A CA 1
ATOM 2025 C C . GLN A 1 246 ? 9.567 -8.061 -17.871 1.00 83.94 246 GLN A C 1
ATOM 2027 O O . GLN A 1 246 ? 9.716 -9.050 -18.593 1.00 83.94 246 GLN A O 1
ATOM 2032 N N . LEU A 1 247 ? 10.024 -8.069 -16.614 1.00 83.44 247 LEU A N 1
ATOM 2033 C CA . LEU A 1 247 ? 10.632 -9.266 -16.024 1.00 83.44 247 LEU A CA 1
ATOM 2034 C C . LEU A 1 247 ? 9.632 -10.424 -15.939 1.00 83.44 247 LEU A C 1
ATOM 2036 O O . LEU A 1 247 ? 10.025 -11.577 -16.113 1.00 83.44 247 LEU A O 1
ATOM 2040 N N . ASN A 1 248 ? 8.342 -10.143 -15.749 1.00 79.88 248 ASN A N 1
ATOM 2041 C CA . ASN A 1 248 ? 7.323 -11.187 -15.687 1.00 79.88 248 ASN A CA 1
ATOM 2042 C C . ASN A 1 248 ? 7.034 -11.760 -17.081 1.00 79.88 248 ASN A C 1
ATOM 2044 O O . ASN A 1 248 ? 6.980 -12.982 -17.230 1.00 79.88 248 ASN A O 1
ATOM 2048 N N . THR A 1 249 ? 6.967 -10.910 -18.111 1.00 79.12 249 THR A N 1
ATOM 2049 C CA . THR A 1 249 ? 6.613 -11.302 -19.489 1.00 79.12 249 THR A CA 1
ATOM 2050 C C . THR A 1 249 ? 7.782 -11.808 -20.342 1.00 79.12 249 THR A C 1
ATOM 2052 O O . THR A 1 249 ? 7.555 -12.474 -21.347 1.00 79.12 249 THR A O 1
ATOM 2055 N N . SER A 1 250 ? 9.030 -11.525 -19.963 1.00 78.81 250 SER A N 1
ATOM 2056 C CA . SER A 1 250 ? 10.227 -11.911 -20.731 1.00 78.81 250 SER A CA 1
ATOM 2057 C C . SER A 1 250 ? 10.573 -13.406 -20.657 1.00 78.81 250 SER A C 1
ATOM 2059 O O . SER A 1 250 ? 10.210 -14.104 -19.714 1.00 78.81 250 SER A O 1
ATOM 2061 N N . GLU A 1 251 ? 11.366 -13.902 -21.610 1.00 75.94 251 GLU A N 1
ATOM 2062 C CA . GLU A 1 251 ? 11.886 -15.285 -21.632 1.00 75.94 251 GLU A CA 1
ATOM 2063 C C . GLU A 1 251 ? 13.115 -15.511 -20.718 1.00 75.94 251 GLU A C 1
ATOM 2065 O O . GLU A 1 251 ? 13.799 -16.528 -20.824 1.00 75.94 251 GLU A O 1
ATOM 2070 N N . ALA A 1 252 ? 13.436 -14.575 -19.817 1.00 79.94 252 ALA A N 1
ATOM 2071 C CA . ALA A 1 252 ? 14.598 -14.697 -18.933 1.00 79.94 252 ALA A CA 1
ATOM 2072 C C . ALA A 1 252 ? 14.518 -15.902 -17.982 1.00 79.94 252 ALA A C 1
ATOM 2074 O O . ALA A 1 252 ? 13.437 -16.369 -17.608 1.00 79.94 252 ALA A O 1
ATOM 2075 N N . PHE A 1 253 ? 15.682 -16.370 -17.520 1.00 82.19 253 PHE A N 1
ATOM 2076 C CA . PHE A 1 253 ? 15.756 -17.467 -16.561 1.00 82.19 253 PHE A CA 1
ATOM 2077 C C . PHE A 1 253 ? 15.030 -17.110 -15.262 1.00 82.19 253 PHE A C 1
ATOM 2079 O O . PHE A 1 253 ? 15.164 -16.005 -14.731 1.00 82.19 253 PHE A O 1
ATOM 2086 N N . ALA A 1 254 ? 14.317 -18.084 -14.694 1.00 81.00 254 ALA A N 1
ATOM 2087 C CA . ALA A 1 254 ? 13.556 -17.900 -13.458 1.00 81.00 254 ALA A CA 1
ATOM 2088 C C . ALA A 1 254 ? 14.420 -17.357 -12.302 1.00 81.00 254 ALA A C 1
ATOM 2090 O O . ALA A 1 254 ? 13.972 -16.499 -11.543 1.00 81.00 254 ALA A O 1
ATOM 2091 N N . ASN A 1 255 ? 15.682 -17.792 -12.207 1.00 83.50 255 ASN A N 1
ATOM 2092 C CA . ASN A 1 255 ? 16.622 -17.310 -11.192 1.00 83.50 255 ASN A CA 1
ATOM 2093 C C . ASN A 1 255 ? 16.978 -15.830 -11.379 1.00 83.50 255 ASN A C 1
ATOM 2095 O O . ASN A 1 255 ? 17.041 -15.095 -10.393 1.00 83.50 255 ASN A O 1
ATOM 2099 N N . THR A 1 256 ? 17.175 -15.383 -12.623 1.00 83.69 256 THR A N 1
ATOM 2100 C CA . THR A 1 256 ? 17.414 -13.972 -12.960 1.00 83.69 256 THR A CA 1
ATOM 2101 C C . THR A 1 256 ? 16.220 -13.135 -12.521 1.00 83.69 256 THR A C 1
ATOM 2103 O O . THR A 1 256 ? 16.388 -12.203 -11.738 1.00 83.69 256 THR A O 1
ATOM 2106 N N . LYS A 1 257 ? 15.005 -13.529 -12.929 1.00 85.81 257 LYS A N 1
ATOM 2107 C CA . LYS A 1 257 ? 13.761 -12.832 -12.571 1.00 85.81 257 LYS A CA 1
ATOM 2108 C C . LYS A 1 257 ? 13.614 -12.681 -11.057 1.00 85.81 257 LYS A C 1
ATOM 2110 O O . LYS A 1 257 ? 13.495 -11.564 -10.564 1.00 85.81 257 LYS A O 1
ATOM 2115 N N . LYS A 1 258 ? 13.714 -13.790 -10.312 1.00 85.56 258 LYS A N 1
ATOM 2116 C CA . LYS A 1 258 ? 13.611 -13.785 -8.844 1.00 85.56 258 LYS A CA 1
ATOM 2117 C C . LYS A 1 258 ? 14.657 -12.888 -8.195 1.00 85.56 258 LYS A C 1
ATOM 2119 O O . LYS A 1 258 ? 14.334 -12.082 -7.336 1.00 85.56 258 LYS A O 1
ATOM 2124 N N . THR A 1 259 ? 15.911 -13.003 -8.622 1.00 86.62 259 THR A N 1
ATOM 2125 C CA . THR A 1 259 ? 17.012 -12.255 -8.009 1.00 86.62 259 THR A CA 1
ATOM 2126 C C . THR A 1 259 ? 16.857 -10.747 -8.199 1.00 86.62 259 THR A C 1
ATOM 2128 O O . THR A 1 259 ? 17.132 -9.981 -7.277 1.00 86.62 259 THR A O 1
ATOM 2131 N N . ILE A 1 260 ? 16.430 -10.322 -9.388 1.00 88.50 260 ILE A N 1
ATOM 2132 C CA . ILE A 1 260 ? 16.259 -8.905 -9.711 1.00 88.50 260 ILE A CA 1
ATOM 2133 C C . ILE A 1 260 ? 15.007 -8.335 -9.044 1.00 88.50 260 ILE A C 1
ATOM 2135 O O . ILE A 1 260 ? 15.100 -7.278 -8.427 1.00 88.50 260 ILE A O 1
ATOM 2139 N N . LEU A 1 261 ? 13.877 -9.050 -9.069 1.00 88.19 261 LEU A N 1
ATOM 2140 C CA . LEU A 1 261 ? 12.663 -8.632 -8.358 1.00 88.19 261 LEU A CA 1
ATOM 2141 C C . LEU A 1 261 ? 12.893 -8.532 -6.845 1.00 88.19 261 LEU A C 1
ATOM 2143 O O . LEU A 1 261 ? 12.474 -7.559 -6.226 1.00 88.19 261 LEU A O 1
ATOM 2147 N N . ASN A 1 262 ? 13.623 -9.482 -6.253 1.00 87.94 262 ASN A N 1
ATOM 2148 C CA . ASN A 1 262 ? 13.978 -9.412 -4.836 1.00 87.94 262 ASN A CA 1
ATOM 2149 C C . ASN A 1 262 ? 14.895 -8.210 -4.558 1.00 87.94 262 ASN A C 1
ATOM 2151 O O . ASN A 1 262 ? 14.669 -7.480 -3.598 1.00 87.94 262 ASN A O 1
ATOM 2155 N N . GLY A 1 263 ? 15.881 -7.950 -5.425 1.00 84.75 263 GLY A N 1
ATOM 2156 C CA . GLY A 1 263 ? 16.750 -6.776 -5.310 1.00 84.75 263 GLY A CA 1
ATOM 2157 C C . GLY A 1 263 ? 15.989 -5.448 -5.380 1.00 84.75 263 GLY A C 1
ATOM 2158 O O . GLY A 1 263 ? 16.254 -4.560 -4.578 1.00 84.75 263 GLY A O 1
ATOM 2159 N N . LEU A 1 264 ? 15.019 -5.331 -6.291 1.00 87.75 264 LEU A N 1
ATOM 2160 C CA . LEU A 1 264 ? 14.144 -4.159 -6.418 1.00 87.75 264 LEU A CA 1
ATOM 2161 C C . LEU A 1 264 ? 13.233 -3.982 -5.197 1.00 87.75 264 LEU A C 1
ATOM 2163 O O . LEU A 1 264 ? 13.067 -2.864 -4.708 1.00 87.75 264 LEU A O 1
ATOM 2167 N N . SER A 1 265 ? 12.705 -5.082 -4.653 1.00 87.31 265 SER A N 1
ATOM 2168 C CA . SER A 1 265 ? 11.811 -5.028 -3.494 1.00 87.31 265 SER A CA 1
ATOM 2169 C C . SER A 1 265 ? 12.483 -4.465 -2.235 1.00 87.31 265 SER A C 1
ATOM 2171 O O . SER A 1 265 ? 11.818 -3.800 -1.449 1.00 87.31 265 SER A O 1
ATOM 2173 N N . CYS A 1 266 ? 13.807 -4.608 -2.079 1.00 84.75 266 CYS A N 1
ATOM 2174 C CA . CYS A 1 266 ? 14.565 -3.980 -0.985 1.00 84.75 266 CYS A CA 1
ATOM 2175 C C . CYS A 1 266 ? 14.532 -2.439 -1.005 1.00 84.75 266 CYS A C 1
ATOM 2177 O O . CYS A 1 266 ? 14.795 -1.789 0.014 1.00 84.75 266 CYS A O 1
ATOM 2179 N N . TYR A 1 267 ? 14.210 -1.852 -2.158 1.00 83.94 267 TYR A N 1
ATOM 2180 C CA . TYR A 1 267 ? 14.079 -0.408 -2.362 1.00 83.94 267 TYR A CA 1
ATOM 2181 C C . TYR A 1 267 ? 12.615 0.046 -2.489 1.00 83.94 267 TYR A C 1
ATOM 2183 O O . TYR A 1 267 ? 12.369 1.206 -2.816 1.00 83.94 267 TYR A O 1
ATOM 2191 N N . GLY A 1 268 ? 11.654 -0.847 -2.222 1.00 83.31 268 GLY A N 1
ATOM 2192 C CA . GLY A 1 268 ? 10.218 -0.548 -2.262 1.00 83.31 268 GLY A CA 1
ATOM 2193 C C . GLY A 1 268 ? 9.602 -0.633 -3.657 1.00 83.31 268 GLY A C 1
ATOM 2194 O O . GLY A 1 268 ? 8.502 -0.138 -3.878 1.00 83.31 268 GLY A O 1
ATOM 2195 N N . ILE A 1 269 ? 10.299 -1.246 -4.617 1.00 87.06 269 ILE A N 1
ATOM 2196 C CA . ILE A 1 269 ? 9.839 -1.327 -6.004 1.00 87.06 269 ILE A CA 1
ATOM 2197 C C . ILE A 1 269 ? 9.286 -2.722 -6.275 1.00 87.06 269 ILE A C 1
ATOM 2199 O O . ILE A 1 269 ? 10.026 -3.707 -6.306 1.00 87.06 269 ILE A O 1
ATOM 2203 N N . PHE A 1 270 ? 7.979 -2.789 -6.510 1.00 87.81 270 PHE A N 1
ATOM 2204 C CA . PHE A 1 270 ? 7.243 -4.026 -6.758 1.00 87.81 270 PHE A CA 1
ATOM 2205 C C . PHE A 1 270 ? 6.635 -4.050 -8.162 1.00 87.81 270 PHE A C 1
ATOM 2207 O O . PHE A 1 270 ? 6.209 -3.019 -8.690 1.00 87.81 270 PHE A O 1
ATOM 2214 N N . ALA A 1 271 ? 6.568 -5.240 -8.762 1.00 87.25 271 ALA A N 1
ATOM 2215 C CA . ALA A 1 271 ? 5.845 -5.457 -10.013 1.00 87.25 271 ALA A CA 1
ATOM 2216 C C . ALA A 1 271 ? 4.327 -5.340 -9.794 1.00 87.25 271 ALA A C 1
ATOM 2218 O O . ALA A 1 271 ? 3.823 -5.639 -8.709 1.00 87.25 271 ALA A O 1
ATOM 2219 N N . ASP A 1 272 ? 3.575 -4.973 -10.831 1.00 86.25 272 ASP A N 1
ATOM 2220 C CA . ASP A 1 272 ? 2.113 -4.844 -10.734 1.00 86.25 272 ASP A CA 1
ATOM 2221 C C . ASP A 1 272 ? 1.431 -6.178 -10.407 1.00 86.25 272 ASP A C 1
ATOM 2223 O O . ASP A 1 272 ? 0.444 -6.217 -9.672 1.00 86.25 272 ASP A O 1
ATOM 2227 N N . GLU A 1 273 ? 2.001 -7.293 -10.869 1.00 84.31 273 GLU A N 1
ATOM 2228 C CA . GLU A 1 273 ? 1.505 -8.622 -10.514 1.00 84.31 273 GLU A CA 1
ATOM 2229 C C . GLU A 1 273 ? 1.646 -8.916 -9.013 1.00 84.31 273 GLU A C 1
ATOM 2231 O O . GLU A 1 273 ? 0.738 -9.499 -8.415 1.00 84.31 273 GLU A O 1
ATOM 2236 N N . ASP A 1 274 ? 2.747 -8.488 -8.392 1.00 84.56 274 ASP A N 1
ATOM 2237 C CA . ASP A 1 274 ? 2.974 -8.684 -6.958 1.00 84.56 274 ASP A CA 1
ATOM 2238 C C . ASP A 1 274 ? 2.032 -7.782 -6.139 1.00 84.56 274 ASP A C 1
ATOM 2240 O O . ASP A 1 274 ? 1.496 -8.220 -5.123 1.00 84.56 274 ASP A O 1
ATOM 2244 N N . LYS A 1 275 ? 1.741 -6.564 -6.622 1.00 84.00 275 LYS A N 1
ATOM 2245 C CA . LYS A 1 275 ? 0.797 -5.621 -5.989 1.00 84.00 275 LYS A CA 1
ATOM 2246 C C . LYS A 1 275 ? -0.670 -6.049 -6.085 1.00 84.00 275 LYS A C 1
ATOM 2248 O O . LYS A 1 275 ? -1.480 -5.609 -5.279 1.00 84.00 275 LYS A O 1
ATOM 2253 N N . SER A 1 276 ? -1.024 -6.916 -7.035 1.00 83.88 276 SER A N 1
ATOM 2254 C CA . SER A 1 276 ? -2.413 -7.366 -7.230 1.00 83.88 276 SER A CA 1
ATOM 2255 C C . SER A 1 276 ? -2.995 -8.145 -6.044 1.00 83.88 276 SER A C 1
ATOM 2257 O O . SER A 1 276 ? -4.212 -8.243 -5.902 1.00 83.88 276 SER A O 1
ATOM 2259 N N . CYS A 1 277 ? -2.141 -8.745 -5.208 1.00 84.94 277 CYS A N 1
ATOM 2260 C CA . CYS A 1 277 ? -2.570 -9.594 -4.107 1.00 84.94 277 CYS A CA 1
ATOM 2261 C C . CYS A 1 277 ? -1.594 -9.509 -2.934 1.00 84.94 277 CYS A C 1
ATOM 2263 O O . CYS A 1 277 ? -0.399 -9.762 -3.101 1.00 84.94 277 CYS A O 1
ATOM 2265 N N . LEU A 1 278 ? -2.121 -9.288 -1.725 1.00 86.38 278 LEU A N 1
ATOM 2266 C CA . LEU A 1 278 ? -1.320 -9.227 -0.501 1.00 86.38 278 LEU A CA 1
ATOM 2267 C C . LEU A 1 278 ? -0.416 -10.456 -0.319 1.00 86.38 278 LEU A C 1
ATOM 2269 O O . LEU A 1 278 ? 0.742 -10.314 0.053 1.00 86.38 278 LEU A O 1
ATOM 2273 N N . LEU A 1 279 ? -0.908 -11.668 -0.598 1.00 87.00 279 LEU A N 1
ATOM 2274 C CA . LEU A 1 279 ? -0.107 -12.885 -0.430 1.00 87.00 279 LEU A CA 1
ATOM 2275 C C . LEU A 1 279 ? 1.104 -12.928 -1.363 1.00 87.00 279 LEU A C 1
ATOM 2277 O O . LEU A 1 279 ? 2.174 -13.362 -0.942 1.00 87.00 279 LEU A O 1
ATOM 2281 N N . LYS A 1 280 ? 0.951 -12.476 -2.614 1.00 87.44 280 LYS A N 1
ATOM 2282 C CA . LYS A 1 280 ? 2.067 -12.404 -3.569 1.00 87.44 280 LYS A CA 1
ATOM 2283 C C . LYS A 1 280 ? 3.087 -11.364 -3.115 1.00 87.44 280 LYS A C 1
ATOM 2285 O O . LYS A 1 280 ? 4.282 -11.652 -3.102 1.00 87.44 280 LYS A O 1
ATOM 2290 N N . LEU A 1 281 ? 2.605 -10.209 -2.658 1.00 88.12 281 LEU A N 1
ATOM 2291 C CA . LEU A 1 281 ? 3.440 -9.150 -2.106 1.00 88.12 281 LEU A CA 1
ATOM 2292 C C . LEU A 1 281 ? 4.232 -9.622 -0.876 1.00 88.12 281 LEU A C 1
ATOM 2294 O O . LEU A 1 281 ? 5.454 -9.491 -0.840 1.00 88.12 281 LEU A O 1
ATOM 2298 N N . LEU A 1 282 ? 3.566 -10.247 0.098 1.00 86.81 282 LEU A N 1
ATOM 2299 C CA . LEU A 1 282 ? 4.209 -10.792 1.298 1.00 86.81 282 LEU A CA 1
ATOM 2300 C C . LEU A 1 282 ? 5.183 -11.923 0.959 1.00 86.81 282 LEU A C 1
ATOM 2302 O O . LEU A 1 282 ? 6.260 -12.004 1.544 1.00 86.81 282 LEU A O 1
ATOM 2306 N N . HIS A 1 283 ? 4.844 -12.778 -0.007 1.00 86.81 283 HIS A N 1
ATOM 2307 C CA . HIS A 1 283 ? 5.754 -13.812 -0.488 1.00 86.81 283 HIS A CA 1
ATOM 2308 C C . HIS A 1 283 ? 7.016 -13.200 -1.106 1.00 86.81 283 HIS A C 1
ATOM 2310 O O . HIS A 1 283 ? 8.118 -13.647 -0.794 1.00 86.81 283 HIS A O 1
ATOM 2316 N N . ARG A 1 284 ? 6.882 -12.151 -1.930 1.00 88.75 284 ARG A N 1
ATOM 2317 C CA . ARG A 1 284 ? 8.020 -11.409 -2.494 1.00 88.75 284 ARG A CA 1
ATOM 2318 C C . ARG A 1 284 ? 8.882 -10.798 -1.393 1.00 88.75 284 ARG A C 1
ATOM 2320 O O . ARG A 1 284 ? 10.098 -10.962 -1.414 1.00 88.75 284 ARG A O 1
ATOM 2327 N N . MET A 1 285 ? 8.257 -10.158 -0.407 1.00 86.38 285 MET A N 1
ATOM 2328 C CA . MET A 1 285 ? 8.954 -9.584 0.747 1.00 86.38 285 MET A CA 1
ATOM 2329 C C . MET A 1 285 ? 9.696 -10.646 1.565 1.00 86.38 285 MET A C 1
ATOM 2331 O O . MET A 1 285 ? 10.813 -10.412 2.026 1.00 86.38 285 MET A O 1
ATOM 2335 N N . ASN A 1 286 ? 9.108 -11.832 1.716 1.00 87.56 286 ASN A N 1
ATOM 2336 C CA . ASN A 1 286 ? 9.737 -12.954 2.400 1.00 87.56 286 ASN A CA 1
ATOM 2337 C C . ASN A 1 286 ? 10.911 -13.536 1.604 1.00 87.56 286 ASN A C 1
ATOM 2339 O O . ASN A 1 286 ? 11.985 -13.731 2.165 1.00 87.56 286 ASN A O 1
ATOM 2343 N N . GLU A 1 287 ? 10.753 -13.744 0.293 1.00 86.44 287 GLU A N 1
ATOM 2344 C CA . GLU A 1 287 ? 11.845 -14.194 -0.585 1.00 86.44 287 GLU A CA 1
ATOM 2345 C C . GLU A 1 287 ? 13.015 -13.193 -0.622 1.00 86.44 287 GLU A C 1
ATOM 2347 O O . GLU A 1 287 ? 14.165 -13.599 -0.796 1.00 86.44 287 GLU A O 1
ATOM 2352 N N . ALA A 1 288 ? 12.739 -11.897 -0.467 1.00 83.62 288 ALA A N 1
ATOM 2353 C CA . ALA A 1 288 ? 13.755 -10.850 -0.401 1.00 83.62 288 ALA A CA 1
ATOM 2354 C C . ALA A 1 288 ? 14.349 -10.639 1.004 1.00 83.62 288 ALA A C 1
ATOM 2356 O O . ALA A 1 288 ? 15.335 -9.919 1.142 1.00 83.62 288 ALA A O 1
ATOM 2357 N N . GLY A 1 289 ? 13.788 -11.273 2.040 1.00 82.38 289 GLY A N 1
ATOM 2358 C CA . GLY A 1 289 ? 14.255 -11.142 3.423 1.00 82.38 289 GLY A CA 1
ATOM 2359 C C . GLY A 1 289 ? 13.933 -9.792 4.074 1.00 82.38 289 GLY A C 1
ATOM 2360 O O . GLY A 1 289 ? 14.576 -9.422 5.050 1.00 82.38 289 GLY A O 1
ATOM 2361 N N . ILE A 1 290 ? 12.946 -9.057 3.554 1.00 81.75 290 ILE A N 1
ATOM 2362 C CA . ILE A 1 290 ? 12.628 -7.680 3.972 1.00 81.75 290 ILE A CA 1
ATOM 2363 C C . ILE A 1 290 ? 11.403 -7.560 4.881 1.00 81.75 290 ILE A C 1
ATOM 2365 O O . ILE A 1 290 ? 11.035 -6.457 5.269 1.00 81.75 290 ILE A O 1
ATOM 2369 N N . VAL A 1 291 ? 10.782 -8.679 5.262 1.00 77.12 291 VAL A N 1
ATOM 2370 C CA . VAL A 1 291 ? 9.532 -8.698 6.050 1.00 77.12 291 VAL A CA 1
ATOM 2371 C C . VAL A 1 291 ? 9.646 -7.885 7.344 1.00 77.12 291 VAL A C 1
ATOM 2373 O O . VAL A 1 291 ? 8.693 -7.213 7.736 1.00 77.12 291 VAL A O 1
ATOM 2376 N N . GLN A 1 292 ? 10.814 -7.902 7.989 1.00 75.69 292 GLN A N 1
ATOM 2377 C CA . GLN A 1 292 ? 11.052 -7.164 9.233 1.00 75.69 292 GLN A CA 1
ATOM 2378 C C . GLN A 1 292 ? 11.050 -5.640 9.035 1.00 75.69 292 GLN A C 1
ATOM 2380 O O . GLN A 1 292 ? 10.547 -4.932 9.902 1.00 75.69 292 GLN A O 1
ATOM 2385 N N . ASN A 1 293 ? 11.507 -5.160 7.873 1.00 76.75 293 ASN A N 1
ATOM 2386 C CA . ASN A 1 293 ? 11.666 -3.736 7.555 1.00 76.75 293 ASN A CA 1
ATOM 2387 C C . ASN A 1 293 ? 10.646 -3.275 6.501 1.00 76.75 293 ASN A C 1
ATOM 2389 O O . ASN A 1 293 ? 10.877 -2.311 5.775 1.00 76.75 293 ASN A O 1
ATOM 2393 N N . THR A 1 294 ? 9.518 -3.983 6.390 1.00 76.19 294 THR A N 1
ATOM 2394 C CA . THR A 1 294 ? 8.486 -3.741 5.372 1.00 76.19 294 THR A CA 1
ATOM 2395 C C . THR A 1 294 ? 8.063 -2.272 5.326 1.00 76.19 294 THR A C 1
ATOM 2397 O O . THR A 1 294 ? 8.021 -1.677 4.255 1.00 76.19 294 THR A O 1
ATOM 2400 N N . TYR A 1 295 ? 7.815 -1.670 6.488 1.00 73.56 295 TYR A N 1
ATOM 2401 C CA . TYR A 1 295 ? 7.336 -0.291 6.589 1.00 73.56 295 TYR A CA 1
ATOM 2402 C C . TYR A 1 295 ? 8.424 0.734 6.263 1.00 73.56 295 TYR A C 1
ATOM 2404 O O . TYR A 1 295 ? 8.195 1.599 5.426 1.00 73.56 295 TYR A O 1
ATOM 2412 N N . GLU A 1 296 ? 9.638 0.560 6.799 1.00 77.00 296 GLU A N 1
ATOM 2413 C CA . GLU A 1 296 ? 10.794 1.414 6.474 1.00 77.00 296 GLU A CA 1
ATOM 2414 C C . GLU A 1 296 ? 11.099 1.440 4.973 1.00 77.00 296 GLU A C 1
ATOM 2416 O O . GLU A 1 296 ? 11.681 2.395 4.470 1.00 77.00 296 GLU A O 1
ATOM 2421 N N . ILE A 1 297 ? 10.768 0.364 4.255 1.00 80.56 297 ILE A N 1
ATOM 2422 C CA . ILE A 1 297 ? 10.969 0.252 2.811 1.00 80.56 297 ILE A CA 1
ATOM 2423 C C . ILE A 1 297 ? 9.831 0.921 2.036 1.00 80.56 297 ILE A C 1
ATOM 2425 O O . ILE A 1 297 ? 10.108 1.574 1.031 1.00 80.56 297 ILE A O 1
ATOM 2429 N N . ILE A 1 298 ? 8.585 0.773 2.493 1.00 80.25 298 ILE A N 1
ATOM 2430 C CA . ILE A 1 298 ? 7.405 1.401 1.879 1.00 80.25 298 ILE A CA 1
ATOM 2431 C C . ILE A 1 298 ? 7.444 2.927 2.045 1.00 80.25 298 ILE A C 1
ATOM 2433 O O . ILE A 1 298 ? 7.089 3.639 1.114 1.00 80.25 298 ILE A O 1
ATOM 2437 N N . GLU A 1 299 ? 7.939 3.435 3.177 1.00 78.50 299 GLU A N 1
ATOM 2438 C CA . GLU A 1 299 ? 8.078 4.877 3.440 1.00 78.50 299 GLU A CA 1
ATOM 2439 C C . GLU A 1 299 ? 9.185 5.558 2.615 1.00 78.50 299 GLU A C 1
ATOM 2441 O O . GLU A 1 299 ? 9.272 6.788 2.572 1.00 78.50 299 GLU A O 1
ATOM 2446 N N . LYS A 1 300 ? 10.056 4.796 1.938 1.00 80.31 300 LYS A N 1
ATOM 2447 C CA . LYS A 1 300 ? 11.106 5.392 1.101 1.00 80.31 300 LYS A CA 1
ATOM 2448 C C . LYS A 1 300 ? 10.487 6.155 -0.063 1.00 80.31 300 LYS A C 1
ATOM 2450 O O . LYS A 1 300 ? 9.611 5.651 -0.756 1.00 80.31 300 LYS A O 1
ATOM 2455 N N . GLN A 1 301 ? 11.082 7.299 -0.401 1.00 74.50 301 GLN A N 1
ATOM 2456 C CA . GLN A 1 301 ? 10.722 8.089 -1.591 1.00 74.50 301 GLN A CA 1
ATOM 2457 C C . GLN A 1 301 ? 10.849 7.310 -2.915 1.00 74.50 301 GLN A C 1
ATOM 2459 O O . GLN A 1 301 ? 10.306 7.716 -3.936 1.00 74.50 301 GLN A O 1
ATOM 2464 N N . THR A 1 302 ? 11.593 6.203 -2.911 1.00 77.94 302 THR A N 1
ATOM 2465 C CA . THR A 1 302 ? 11.804 5.323 -4.066 1.00 77.94 302 THR A CA 1
ATOM 2466 C C . THR A 1 302 ? 10.715 4.263 -4.220 1.00 77.94 302 THR A C 1
ATOM 2468 O O . THR A 1 302 ? 10.686 3.583 -5.247 1.00 77.94 302 THR A O 1
ATOM 2471 N N . SER A 1 303 ? 9.856 4.091 -3.210 1.00 82.62 303 SER A N 1
ATOM 2472 C CA . SER A 1 303 ? 8.800 3.086 -3.206 1.00 82.62 303 SER A CA 1
ATOM 2473 C C . SER A 1 303 ? 7.735 3.414 -4.247 1.00 82.62 303 SER A C 1
ATOM 2475 O O . SER A 1 303 ? 7.279 4.550 -4.360 1.00 82.62 303 SER A O 1
ATOM 2477 N N . ASN A 1 304 ? 7.311 2.402 -5.003 1.00 85.38 304 ASN A N 1
ATOM 2478 C CA . ASN A 1 304 ? 6.167 2.512 -5.912 1.00 85.38 304 ASN A CA 1
ATOM 2479 C C . ASN A 1 304 ? 4.871 1.948 -5.303 1.00 85.38 304 ASN A C 1
ATOM 2481 O O . ASN A 1 304 ? 3.872 1.788 -6.012 1.00 85.38 304 ASN A O 1
ATOM 2485 N N . LEU A 1 305 ? 4.917 1.599 -4.016 1.00 82.44 305 LEU A N 1
ATOM 2486 C CA . LEU A 1 305 ? 3.793 1.146 -3.219 1.00 82.44 305 LEU A CA 1
ATOM 2487 C C . LEU A 1 305 ? 3.519 2.189 -2.139 1.00 82.44 305 LEU A C 1
ATOM 2489 O O . LEU A 1 305 ? 4.394 2.482 -1.328 1.00 82.44 305 LEU A O 1
ATOM 2493 N N . ASP A 1 306 ? 2.302 2.718 -2.140 1.00 81.81 306 ASP A N 1
ATOM 2494 C CA . ASP A 1 306 ? 1.838 3.637 -1.111 1.00 81.81 306 ASP A CA 1
ATOM 2495 C C . ASP A 1 306 ? 1.416 2.874 0.156 1.00 81.81 306 ASP A C 1
ATOM 2497 O O . ASP A 1 306 ? 0.883 1.758 0.088 1.00 81.81 306 ASP A O 1
ATOM 2501 N N . GLN A 1 307 ? 1.635 3.489 1.317 1.00 78.50 307 GLN A N 1
ATOM 2502 C CA . GLN A 1 307 ? 1.287 2.925 2.617 1.00 78.50 307 GLN A CA 1
ATOM 2503 C C . GLN A 1 307 ? -0.219 2.671 2.721 1.00 78.50 307 GLN A C 1
ATOM 2505 O O . GLN A 1 307 ? -0.620 1.606 3.192 1.00 78.50 307 GLN A O 1
ATOM 2510 N N . HIS A 1 308 ? -1.055 3.587 2.220 1.00 77.75 308 HIS A N 1
ATOM 2511 C CA . HIS A 1 308 ? -2.510 3.410 2.222 1.00 77.75 308 HIS A CA 1
ATOM 2512 C C . HIS A 1 308 ? -2.940 2.204 1.383 1.00 77.75 308 HIS A C 1
ATOM 2514 O O . HIS A 1 308 ? -3.757 1.399 1.829 1.00 77.75 308 HIS A O 1
ATOM 2520 N N . VAL A 1 309 ? -2.340 2.023 0.203 1.00 81.56 309 VAL A N 1
ATOM 2521 C CA . VAL A 1 309 ? -2.632 0.884 -0.683 1.00 81.56 309 VAL A CA 1
ATOM 2522 C C . VAL A 1 309 ? -2.220 -0.437 -0.031 1.00 81.56 309 VAL A C 1
ATOM 2524 O O . VAL A 1 309 ? -2.969 -1.414 -0.076 1.00 81.56 309 VAL A O 1
ATOM 2527 N N . PHE A 1 310 ? -1.055 -0.479 0.624 1.00 84.56 310 PHE A N 1
ATOM 2528 C CA . PHE A 1 310 ? -0.627 -1.660 1.377 1.00 84.56 310 PHE A CA 1
ATOM 2529 C C . PHE A 1 310 ? -1.588 -1.989 2.527 1.00 84.56 310 PHE A C 1
ATOM 2531 O O . PHE A 1 310 ? -1.984 -3.145 2.692 1.00 84.56 310 PHE A O 1
ATOM 2538 N N . LEU A 1 311 ? -1.986 -0.975 3.300 1.00 78.88 311 LEU A N 1
ATOM 2539 C CA . LEU A 1 311 ? -2.933 -1.121 4.403 1.00 78.88 311 LEU A CA 1
ATOM 2540 C C . LEU A 1 311 ? -4.293 -1.615 3.924 1.00 78.88 311 LEU A C 1
ATOM 2542 O O . LEU A 1 311 ? -4.842 -2.536 4.523 1.00 78.88 311 LEU A O 1
ATOM 2546 N N . GLN A 1 312 ? -4.808 -1.073 2.823 1.00 81.75 312 GLN A N 1
ATOM 2547 C CA . GLN A 1 312 ? -6.068 -1.517 2.239 1.00 81.75 312 GLN A CA 1
ATOM 2548 C C . GLN A 1 312 ? -6.012 -3.005 1.861 1.00 81.75 312 GLN A C 1
ATOM 2550 O O . GLN A 1 312 ? -6.884 -3.774 2.262 1.00 81.75 312 GLN A O 1
ATOM 2555 N N . LEU A 1 313 ? -4.947 -3.446 1.182 1.00 83.44 313 LEU A N 1
ATOM 2556 C CA . LEU A 1 313 ? -4.757 -4.859 0.833 1.00 83.44 313 LEU A CA 1
ATOM 2557 C C . LEU A 1 313 ? -4.643 -5.759 2.074 1.00 83.44 313 LEU A C 1
ATOM 2559 O O . LEU A 1 313 ? -5.173 -6.875 2.082 1.00 83.44 313 LEU A O 1
ATOM 2563 N N . LEU A 1 314 ? -3.962 -5.287 3.125 1.00 84.31 314 LEU A N 1
ATOM 2564 C CA . LEU A 1 314 ? -3.842 -5.989 4.405 1.00 84.31 314 LEU A CA 1
ATOM 2565 C C . LEU A 1 314 ? -5.211 -6.175 5.067 1.00 84.31 314 LEU A C 1
ATOM 2567 O O . LEU A 1 314 ? -5.553 -7.274 5.505 1.00 84.31 314 LEU A O 1
ATOM 2571 N N . VAL A 1 315 ? -5.999 -5.107 5.112 1.00 81.38 315 VAL A N 1
ATOM 2572 C CA . VAL A 1 315 ? -7.318 -5.063 5.746 1.00 81.38 315 VAL A CA 1
ATOM 2573 C C . VAL A 1 315 ? -8.313 -5.924 4.987 1.00 81.38 315 VAL A C 1
ATOM 2575 O O . VAL A 1 315 ? -8.968 -6.766 5.599 1.00 81.38 315 VAL A O 1
ATOM 2578 N N . GLU A 1 316 ? -8.397 -5.781 3.664 1.00 83.25 316 GLU A N 1
ATOM 2579 C CA . GLU A 1 316 ? -9.285 -6.585 2.819 1.00 83.25 316 GLU A CA 1
ATOM 2580 C C . GLU A 1 316 ? -8.998 -8.082 2.989 1.00 83.25 316 GLU A C 1
ATOM 2582 O O . GLU A 1 316 ? -9.914 -8.892 3.160 1.00 83.25 316 GLU A O 1
ATOM 2587 N N . TYR A 1 317 ? -7.716 -8.461 3.014 1.00 84.75 317 TYR A N 1
ATOM 2588 C CA . TYR A 1 317 ? -7.317 -9.850 3.202 1.00 84.75 317 TYR A CA 1
ATOM 2589 C C . TYR A 1 317 ? -7.632 -10.371 4.611 1.00 84.75 317 TYR A C 1
ATOM 2591 O O . TYR A 1 317 ? -8.161 -11.479 4.755 1.00 84.75 317 TYR A O 1
ATOM 2599 N N . CYS A 1 318 ? -7.318 -9.601 5.656 1.00 83.75 318 CYS A N 1
ATOM 2600 C CA . CYS A 1 318 ? -7.570 -9.996 7.041 1.00 83.75 318 CYS A CA 1
ATOM 2601 C C . CYS A 1 318 ? -9.070 -10.107 7.334 1.00 83.75 318 CYS A C 1
ATOM 2603 O O . CYS A 1 318 ? -9.490 -11.091 7.941 1.00 83.75 318 CYS A O 1
ATOM 2605 N N . THR A 1 319 ? -9.876 -9.165 6.844 1.00 80.31 319 THR A N 1
ATOM 2606 C CA . THR A 1 319 ? -11.337 -9.145 7.022 1.00 80.31 319 THR A CA 1
ATOM 2607 C C . THR A 1 319 ? -11.983 -10.336 6.320 1.00 80.31 319 THR A C 1
ATOM 2609 O O . THR A 1 319 ? -12.724 -11.103 6.937 1.00 80.31 319 THR A O 1
ATOM 2612 N N . LYS A 1 320 ? -11.612 -10.587 5.055 1.00 85.31 320 LYS A N 1
ATOM 2613 C CA . LYS A 1 320 ? -12.114 -11.733 4.278 1.00 85.31 320 LYS A CA 1
ATOM 2614 C C . LYS A 1 320 ? -11.818 -13.081 4.945 1.00 85.31 320 LYS A C 1
ATOM 2616 O O . LYS A 1 320 ? -12.636 -13.995 4.862 1.00 85.31 320 LYS A O 1
ATOM 2621 N N . ASN A 1 321 ? -10.668 -13.208 5.608 1.00 84.56 321 ASN A N 1
ATOM 2622 C CA . ASN A 1 321 ? -10.233 -14.447 6.258 1.00 84.56 321 ASN A CA 1
ATOM 2623 C C . ASN A 1 321 ? -10.482 -14.484 7.777 1.00 84.56 321 ASN A C 1
ATOM 2625 O O . ASN A 1 321 ? -10.071 -15.443 8.428 1.00 84.56 321 ASN A O 1
ATOM 2629 N N . LYS A 1 322 ? -11.147 -13.472 8.354 1.00 82.56 322 LYS A N 1
ATOM 2630 C CA . LYS A 1 322 ? -11.404 -13.343 9.803 1.00 82.56 322 LYS A CA 1
ATOM 2631 C C . LYS A 1 322 ? -10.132 -13.365 10.672 1.00 82.56 322 LYS A C 1
ATOM 2633 O O . LYS A 1 322 ? -10.136 -13.881 11.788 1.00 82.56 322 LYS A O 1
ATOM 2638 N N . LEU A 1 323 ? -9.033 -12.792 10.178 1.00 84.44 323 LEU A N 1
ATOM 2639 C CA . LEU A 1 323 ? -7.724 -12.734 10.848 1.00 84.44 323 LEU A CA 1
ATOM 2640 C C . LEU A 1 323 ? -7.543 -11.448 11.679 1.00 84.44 323 LEU A C 1
ATOM 2642 O O . LEU A 1 323 ? -6.510 -10.784 11.613 1.00 84.44 323 LEU A O 1
ATOM 2646 N N . PHE A 1 324 ? -8.538 -11.099 12.494 1.00 79.12 324 PHE A N 1
ATOM 2647 C CA . PHE A 1 324 ? -8.520 -9.892 13.336 1.00 79.12 324 PHE A CA 1
ATOM 2648 C C . PHE A 1 324 ? -7.350 -9.812 14.337 1.00 79.12 324 PHE A C 1
ATOM 2650 O O . PHE A 1 324 ? -6.816 -8.717 14.522 1.00 79.12 324 PHE A O 1
ATOM 2657 N N . PRO A 1 325 ? -6.880 -10.921 14.953 1.00 79.31 325 PRO A N 1
ATOM 2658 C CA . PRO A 1 325 ? -5.711 -10.868 15.833 1.00 79.31 325 PRO A CA 1
ATOM 2659 C C . PRO A 1 325 ? -4.444 -10.415 15.101 1.00 79.31 325 PRO A C 1
ATOM 2661 O O . PRO A 1 325 ? -3.681 -9.616 15.635 1.00 79.31 325 PRO A O 1
ATOM 2664 N N . VAL A 1 326 ? -4.255 -10.881 13.860 1.00 79.25 326 VAL A N 1
ATOM 2665 C CA . VAL A 1 326 ? -3.111 -10.501 13.017 1.00 79.25 326 VAL A CA 1
ATOM 2666 C C . VAL A 1 326 ? -3.201 -9.026 12.656 1.00 79.25 326 VAL A C 1
ATOM 2668 O O . VAL A 1 326 ? -2.219 -8.305 12.805 1.00 79.25 326 VAL A O 1
ATOM 2671 N N . LEU A 1 327 ? -4.392 -8.568 12.253 1.00 78.75 327 LEU A N 1
ATOM 2672 C CA . LEU A 1 327 ? -4.633 -7.159 11.958 1.00 78.75 327 LEU A CA 1
ATOM 2673 C C . LEU A 1 327 ? -4.302 -6.283 13.171 1.00 78.75 327 LEU A C 1
ATOM 2675 O O . LEU A 1 327 ? -3.553 -5.326 13.027 1.00 78.75 327 LEU A O 1
ATOM 2679 N N . SER A 1 328 ? -4.758 -6.658 14.371 1.00 77.12 328 SER A N 1
ATOM 2680 C CA . SER A 1 328 ? -4.395 -5.957 15.606 1.00 77.12 328 SER A CA 1
ATOM 2681 C C . SER A 1 328 ? -2.872 -5.914 15.789 1.00 77.12 328 SER A C 1
ATOM 2683 O O . SER A 1 328 ? -2.299 -4.833 15.876 1.00 77.12 328 SER A O 1
ATOM 2685 N N . SER A 1 329 ? -2.165 -7.044 15.761 1.00 75.81 329 SER A N 1
ATOM 2686 C CA . SER A 1 329 ? -0.701 -7.044 15.924 1.00 75.81 329 SER A CA 1
ATOM 2687 C C . SER A 1 329 ? 0.033 -6.187 14.883 1.00 75.81 329 SER A C 1
ATOM 2689 O O . SER A 1 329 ? 0.996 -5.503 15.221 1.00 75.81 329 SER A O 1
ATOM 2691 N N . CYS A 1 330 ? -0.426 -6.166 13.630 1.00 73.31 330 CYS A N 1
ATOM 2692 C CA . CYS A 1 330 ? 0.140 -5.292 12.602 1.00 73.31 330 CYS A CA 1
ATOM 2693 C C . CYS A 1 330 ? -0.113 -3.810 12.913 1.00 73.31 330 CYS A C 1
ATOM 2695 O O . CYS A 1 330 ? 0.810 -3.005 12.808 1.00 73.31 330 CYS A O 1
ATOM 2697 N N . VAL A 1 331 ? -1.325 -3.468 13.366 1.00 70.06 331 VAL A N 1
ATOM 2698 C CA . VAL A 1 331 ? -1.736 -2.107 13.753 1.00 70.06 331 VAL A CA 1
ATOM 2699 C C . VAL A 1 331 ? -0.904 -1.558 14.925 1.00 70.06 331 VAL A C 1
ATOM 2701 O O . VAL A 1 331 ? -0.856 -0.360 15.135 1.00 70.06 331 VAL A O 1
ATOM 2704 N N . GLU A 1 332 ? -0.224 -2.398 15.717 1.00 67.38 332 GLU A N 1
ATOM 2705 C CA . GLU A 1 332 ? 0.652 -1.945 16.825 1.00 67.38 332 GLU A CA 1
ATOM 2706 C C . GLU A 1 332 ? 1.927 -1.275 16.341 1.00 67.38 332 GLU A C 1
ATOM 2708 O O . GLU A 1 332 ? 2.457 -0.392 17.005 1.00 67.38 332 GLU A O 1
ATOM 2713 N N . ARG A 1 333 ? 2.397 -1.685 15.167 1.00 62.69 333 ARG A N 1
ATOM 2714 C CA . ARG A 1 333 ? 3.596 -1.132 14.539 1.00 62.69 333 ARG A CA 1
ATOM 2715 C C . ARG A 1 333 ? 3.274 -0.070 13.497 1.00 62.69 333 ARG A C 1
ATOM 2717 O O . ARG A 1 333 ? 4.184 0.578 13.001 1.00 62.69 333 ARG A O 1
ATOM 2724 N N . LEU A 1 334 ? 2.000 0.060 13.144 1.00 60.91 334 LEU A N 1
ATOM 2725 C CA . LEU A 1 334 ? 1.501 1.059 12.221 1.00 60.91 334 LEU A CA 1
ATOM 2726 C C . LEU A 1 334 ? 1.075 2.267 13.040 1.00 60.91 334 LEU A C 1
ATOM 2728 O O . LEU A 1 334 ? 0.117 2.188 13.808 1.00 60.91 334 LEU A O 1
ATOM 2732 N N . ASP A 1 335 ? 1.762 3.385 12.853 1.00 54.34 335 ASP A N 1
ATOM 2733 C CA . ASP A 1 335 ? 1.281 4.677 13.324 1.00 54.34 335 ASP A CA 1
ATOM 2734 C C . ASP A 1 335 ? 0.079 5.060 12.445 1.00 54.34 335 ASP A C 1
ATOM 2736 O O . ASP A 1 335 ? 0.193 5.774 11.451 1.00 54.34 335 ASP A O 1
ATOM 2740 N N . ILE A 1 336 ? -1.079 4.443 12.711 1.00 55.06 336 ILE A N 1
ATOM 2741 C CA . ILE A 1 336 ? -2.331 4.764 12.029 1.00 55.06 336 ILE A CA 1
ATOM 2742 C C . ILE A 1 336 ? -2.705 6.171 12.490 1.00 55.06 336 ILE A C 1
ATOM 2744 O O . ILE A 1 336 ? -3.360 6.364 13.521 1.00 55.06 336 ILE A O 1
ATOM 2748 N N . SER A 1 337 ? -2.236 7.154 11.721 1.00 54.03 337 SER A N 1
ATOM 2749 C CA . SER A 1 337 ? -2.693 8.536 11.758 1.00 54.03 337 SER A CA 1
ATOM 2750 C C . SER A 1 337 ? -4.222 8.574 11.704 1.00 54.03 337 SER A C 1
ATOM 2752 O O . SER A 1 337 ? -4.875 7.651 11.207 1.00 54.03 337 SER A O 1
ATOM 2754 N N . GLU A 1 338 ? -4.828 9.635 12.240 1.00 55.31 338 GLU A N 1
ATOM 2755 C CA . GLU A 1 338 ? -6.292 9.732 12.312 1.00 55.31 338 GLU A CA 1
ATOM 2756 C C . GLU A 1 338 ? -6.993 9.606 10.950 1.00 55.31 338 GLU A C 1
ATOM 2758 O O . GLU A 1 338 ? -8.146 9.191 10.904 1.00 55.31 338 GLU A O 1
ATOM 2763 N N . GLU A 1 339 ? -6.268 9.874 9.865 1.00 55.38 339 GLU A N 1
ATOM 2764 C CA . GLU A 1 339 ? -6.704 9.797 8.468 1.00 55.38 339 GLU A CA 1
ATOM 2765 C C . GLU A 1 339 ? -7.069 8.375 8.007 1.00 55.38 339 GLU A C 1
ATOM 2767 O O . GLU A 1 339 ? -7.830 8.206 7.061 1.00 55.38 339 GLU A O 1
ATOM 2772 N N . ASN A 1 340 ? -6.564 7.338 8.683 1.00 59.78 340 ASN A N 1
ATOM 2773 C CA . ASN A 1 340 ? -6.745 5.936 8.290 1.00 59.78 340 ASN A CA 1
ATOM 2774 C C . ASN A 1 340 ? -7.825 5.191 9.097 1.00 59.78 340 ASN A C 1
ATOM 2776 O O . ASN A 1 340 ? -8.014 3.986 8.905 1.00 59.78 340 ASN A O 1
ATOM 2780 N N . LYS A 1 341 ? -8.546 5.879 9.996 1.00 61.97 341 LYS A N 1
ATOM 2781 C CA . LYS A 1 341 ? -9.630 5.279 10.801 1.00 61.97 341 LYS A CA 1
ATOM 2782 C C . LYS A 1 341 ? -10.794 4.769 9.941 1.00 61.97 341 LYS A C 1
ATOM 2784 O O . LYS A 1 341 ? -11.421 3.780 10.313 1.00 61.97 341 LYS A O 1
ATOM 2789 N N . ASP A 1 342 ? -11.027 5.398 8.790 1.00 62.41 342 ASP A N 1
ATOM 2790 C CA . ASP A 1 342 ? -12.216 5.174 7.955 1.00 62.41 342 ASP A CA 1
ATOM 2791 C C . ASP A 1 342 ? -12.036 4.087 6.884 1.00 62.41 342 ASP A C 1
ATOM 2793 O O . ASP A 1 342 ? -12.971 3.773 6.150 1.00 62.41 342 ASP A O 1
ATOM 2797 N N . LEU A 1 343 ? -10.850 3.472 6.792 1.00 65.12 343 LEU A N 1
ATOM 2798 C CA . LEU A 1 343 ? -10.569 2.411 5.814 1.00 65.12 343 LEU A CA 1
ATOM 2799 C C . LEU A 1 343 ? -11.490 1.195 5.991 1.00 65.12 343 LEU A C 1
ATOM 2801 O O . LEU A 1 343 ? -11.855 0.541 5.015 1.00 65.12 343 LEU A O 1
ATOM 2805 N N . CYS A 1 344 ? -11.839 0.861 7.235 1.00 69.50 344 CYS A N 1
ATOM 2806 C CA . CYS A 1 344 ? -12.756 -0.226 7.549 1.00 69.50 344 CYS A CA 1
ATOM 2807 C C . CYS A 1 344 ? -13.326 -0.069 8.962 1.00 69.50 344 CYS A C 1
ATOM 2809 O O . CYS A 1 344 ? -12.624 0.332 9.893 1.00 69.50 344 CYS A O 1
ATOM 2811 N N . GLU A 1 345 ? -14.584 -0.475 9.136 1.00 70.06 345 GLU A N 1
ATOM 2812 C CA . GLU A 1 345 ? -15.265 -0.494 10.433 1.00 70.06 345 GLU A CA 1
ATOM 2813 C C . GLU A 1 345 ? -14.480 -1.315 11.471 1.00 70.06 345 GLU A C 1
ATOM 2815 O O . GLU A 1 345 ? -14.315 -0.876 12.609 1.00 70.06 345 GLU A O 1
ATOM 2820 N N . ASP A 1 346 ? -13.875 -2.434 11.070 1.00 73.81 346 ASP A N 1
ATOM 2821 C CA . ASP A 1 346 ? -13.076 -3.272 11.970 1.00 73.81 346 ASP A CA 1
ATOM 2822 C C . ASP A 1 346 ? -11.793 -2.575 12.464 1.00 73.81 346 ASP A C 1
ATOM 2824 O O . ASP A 1 346 ? -11.353 -2.795 13.595 1.00 73.81 346 ASP A O 1
ATOM 2828 N N . ILE A 1 347 ? -11.195 -1.691 11.655 1.00 72.75 347 ILE A N 1
ATOM 2829 C CA . ILE A 1 347 ? -10.020 -0.902 12.061 1.00 72.75 347 ILE A CA 1
ATOM 2830 C C . ILE A 1 347 ? -10.427 0.182 13.050 1.00 72.75 347 ILE A C 1
ATOM 2832 O O . ILE A 1 347 ? -9.741 0.354 14.058 1.00 72.75 347 ILE A O 1
ATOM 2836 N N . SER A 1 348 ? -11.540 0.882 12.802 1.00 73.31 348 SER A N 1
ATOM 2837 C CA . SER A 1 348 ? -12.066 1.882 13.742 1.00 73.31 348 SER A CA 1
ATOM 2838 C C . SER A 1 348 ? -12.327 1.266 15.123 1.00 73.31 348 SER A C 1
ATOM 2840 O O . SER A 1 348 ? -11.945 1.843 16.146 1.00 73.31 348 SER A O 1
ATOM 2842 N N . LEU A 1 349 ? -12.838 0.029 15.164 1.00 78.69 349 LEU A N 1
ATOM 2843 C CA . LEU A 1 349 ? -12.996 -0.739 16.394 1.00 78.69 349 LEU A CA 1
ATOM 2844 C C . LEU A 1 349 ? -11.650 -1.023 17.072 1.00 78.69 349 LEU A C 1
ATOM 2846 O O . LEU A 1 349 ? -11.479 -0.678 18.243 1.00 78.69 349 LEU A O 1
ATOM 2850 N N . ILE A 1 350 ? -10.692 -1.629 16.361 1.00 78.25 350 ILE A N 1
ATOM 2851 C CA . ILE A 1 350 ? -9.359 -1.956 16.903 1.00 78.25 350 ILE A CA 1
ATOM 2852 C C . ILE A 1 350 ? -8.662 -0.696 17.430 1.00 78.25 350 ILE A C 1
ATOM 2854 O O . ILE A 1 350 ? -8.053 -0.720 18.501 1.00 78.25 350 ILE A O 1
ATOM 2858 N N . TYR A 1 351 ? -8.781 0.413 16.706 1.00 76.81 351 TYR A N 1
ATOM 2859 C CA . TYR A 1 351 ? -8.236 1.700 17.102 1.00 76.81 351 TYR A CA 1
ATOM 2860 C C . TYR A 1 351 ? -8.898 2.233 18.377 1.00 76.81 351 TYR A C 1
ATOM 2862 O O . TYR A 1 351 ? -8.198 2.609 19.321 1.00 76.81 351 TYR A O 1
ATOM 2870 N N . SER A 1 352 ? -10.234 2.212 18.443 1.00 77.00 352 SER A N 1
ATOM 2871 C CA . SER A 1 352 ? -10.978 2.657 19.627 1.00 77.00 352 SER A CA 1
ATOM 2872 C C . SER A 1 352 ? -10.636 1.834 20.876 1.00 77.00 352 SER A C 1
ATOM 2874 O O . SER A 1 352 ? -10.461 2.396 21.953 1.00 77.00 352 SER A O 1
ATOM 2876 N N . LEU A 1 353 ? -10.458 0.514 20.729 1.00 81.00 353 LEU A N 1
ATOM 2877 C CA . LEU A 1 353 ? -10.088 -0.389 21.823 1.00 81.00 353 LEU A CA 1
ATOM 2878 C C . LEU A 1 353 ? -8.680 -0.114 22.362 1.00 81.00 353 LEU A C 1
ATOM 2880 O O . LEU A 1 353 ? -8.427 -0.294 23.549 1.00 81.00 353 LEU A O 1
ATOM 2884 N N . ARG A 1 354 ? -7.759 0.332 21.502 1.00 77.69 354 ARG A N 1
ATOM 2885 C CA . ARG A 1 354 ? -6.370 0.642 21.874 1.00 77.69 354 ARG A CA 1
ATOM 2886 C C . ARG A 1 354 ? -6.214 1.990 22.545 1.00 77.69 354 ARG A C 1
ATOM 2888 O O . ARG A 1 354 ? -5.442 2.111 23.488 1.00 77.69 354 ARG A O 1
ATOM 2895 N N . LYS A 1 355 ? -6.940 2.996 22.058 1.00 78.69 355 LYS A N 1
ATOM 2896 C CA . LYS A 1 355 ? -6.959 4.332 22.664 1.00 78.69 355 LYS A CA 1
ATOM 2897 C C . LYS A 1 355 ? -7.855 4.421 23.897 1.00 78.69 355 LYS A C 1
ATOM 2899 O O . LYS A 1 355 ? -7.958 5.495 24.480 1.00 78.69 355 LYS A O 1
ATOM 2904 N N . LEU A 1 356 ? -8.495 3.324 24.298 1.00 79.88 356 LEU A N 1
ATOM 2905 C CA . LEU A 1 356 ? -9.434 3.307 25.405 1.00 79.88 356 LEU A CA 1
ATOM 2906 C C . LEU A 1 356 ? -8.784 3.830 26.694 1.00 79.88 356 LEU A C 1
ATOM 2908 O O . LEU A 1 356 ? -7.902 3.203 27.279 1.00 79.88 356 LEU A O 1
ATOM 2912 N N . ASN A 1 357 ? -9.282 4.968 27.165 1.00 79.06 357 ASN A N 1
ATOM 2913 C CA . ASN A 1 357 ? -8.994 5.496 28.486 1.00 79.06 357 ASN A CA 1
ATOM 2914 C C . ASN A 1 357 ? -10.321 5.672 29.220 1.00 79.06 357 ASN A C 1
ATOM 2916 O O . ASN A 1 357 ? -11.144 6.490 28.824 1.00 79.06 357 ASN A O 1
ATOM 2920 N N . PHE A 1 358 ? -10.511 4.940 30.317 1.00 78.88 358 PHE A N 1
ATOM 2921 C CA . PHE A 1 358 ? -11.734 5.008 31.124 1.00 78.88 358 PHE A CA 1
ATOM 2922 C C . PHE A 1 358 ? -11.990 6.386 31.756 1.00 78.88 358 PHE A C 1
ATOM 2924 O O . PHE A 1 358 ? -13.090 6.641 32.240 1.00 78.88 358 PHE A O 1
ATOM 2931 N N . SER A 1 359 ? -10.988 7.269 31.758 1.00 78.00 359 SER A N 1
ATOM 2932 C CA . SER A 1 359 ? -11.123 8.648 32.238 1.00 78.00 359 SER A CA 1
ATOM 2933 C C . SER A 1 359 ? -11.722 9.588 31.187 1.00 78.00 359 SER A C 1
ATOM 2935 O O . SER A 1 359 ? -12.290 10.615 31.551 1.00 78.00 359 SER A O 1
ATOM 2937 N N . ASP A 1 360 ? -11.591 9.254 29.900 1.00 82.25 360 ASP A N 1
ATOM 2938 C CA . ASP A 1 360 ? -12.057 10.085 28.791 1.00 82.25 360 ASP A CA 1
ATOM 2939 C C . ASP A 1 360 ? -13.439 9.619 28.320 1.00 82.25 360 ASP A C 1
ATOM 2941 O O . ASP A 1 360 ? -13.615 8.517 27.793 1.00 82.25 360 ASP A O 1
ATOM 2945 N N . ARG A 1 361 ? -14.438 10.481 28.519 1.00 81.00 361 ARG A N 1
ATOM 2946 C CA . ARG A 1 361 ? -15.841 10.191 28.199 1.00 81.00 361 ARG A CA 1
ATOM 2947 C C . ARG A 1 361 ? -16.074 10.046 26.697 1.00 81.00 361 ARG A C 1
ATOM 2949 O O . ARG A 1 361 ? -16.892 9.220 26.297 1.00 81.00 361 ARG A O 1
ATOM 2956 N N . THR A 1 362 ? -15.342 10.796 25.875 1.00 80.94 362 THR A N 1
ATOM 2957 C CA . THR A 1 362 ? -15.517 10.801 24.415 1.00 80.94 362 THR A CA 1
ATOM 2958 C C . THR A 1 362 ? -15.016 9.499 23.793 1.00 80.94 362 THR A C 1
ATOM 2960 O O . THR A 1 362 ? -15.737 8.852 23.036 1.00 80.94 362 THR A O 1
ATOM 2963 N N . LEU A 1 363 ? -13.834 9.038 24.210 1.00 81.44 363 LEU A N 1
ATOM 2964 C CA . LEU A 1 363 ? -13.256 7.769 23.763 1.00 81.44 363 LEU A CA 1
ATOM 2965 C C . LEU A 1 363 ? -14.086 6.567 24.226 1.00 81.44 363 LEU A C 1
ATOM 2967 O O . LEU A 1 363 ? -14.234 5.593 23.488 1.00 81.44 363 LEU A O 1
ATOM 2971 N N . LEU A 1 364 ? -14.658 6.638 25.432 1.00 83.62 364 LEU A N 1
ATOM 2972 C CA . LEU A 1 364 ? -15.537 5.594 25.951 1.00 83.62 364 LEU A CA 1
ATOM 2973 C C . LEU A 1 364 ? -16.849 5.515 25.155 1.00 83.62 364 LEU A C 1
ATOM 2975 O O . LEU A 1 364 ? -17.277 4.419 24.795 1.00 83.62 364 LEU A O 1
ATOM 2979 N N . ARG A 1 365 ? -17.463 6.664 24.839 1.00 85.38 365 ARG A N 1
ATOM 2980 C CA . ARG A 1 365 ? -18.646 6.755 23.967 1.00 85.38 365 ARG A CA 1
ATOM 2981 C C . ARG A 1 365 ? -18.374 6.107 22.610 1.00 85.38 365 ARG A C 1
ATOM 2983 O O . ARG A 1 365 ? -19.143 5.246 22.185 1.00 85.38 365 ARG A O 1
ATOM 2990 N N . ASP A 1 366 ? -17.282 6.505 21.963 1.00 82.62 366 ASP A N 1
ATOM 2991 C CA . ASP A 1 366 ? -16.900 6.014 20.638 1.00 82.62 366 ASP A CA 1
ATOM 2992 C C . ASP A 1 366 ? -16.672 4.501 20.664 1.00 82.62 366 ASP A C 1
ATOM 2994 O O . ASP A 1 366 ? -17.191 3.773 19.820 1.00 82.62 366 ASP A O 1
ATOM 2998 N N . ASN A 1 367 ? -15.968 3.998 21.681 1.00 86.12 367 ASN A N 1
ATOM 2999 C CA . ASN A 1 367 ? -15.729 2.568 21.823 1.00 86.12 367 ASN A CA 1
ATOM 3000 C C . ASN A 1 367 ? -17.027 1.767 22.005 1.00 86.12 367 ASN A C 1
ATOM 3002 O O . ASN A 1 367 ? -17.215 0.761 21.321 1.00 86.12 367 ASN A O 1
ATOM 3006 N N . ILE A 1 368 ? -17.941 2.216 22.873 1.00 86.50 368 ILE A N 1
ATOM 3007 C CA . ILE A 1 368 ? -19.233 1.541 23.078 1.00 86.50 368 ILE A CA 1
ATOM 3008 C C . ILE A 1 368 ? -20.019 1.485 21.760 1.00 86.50 368 ILE A C 1
ATOM 3010 O O . ILE A 1 368 ? -20.614 0.452 21.442 1.00 86.50 368 ILE A O 1
ATOM 3014 N N . PHE A 1 369 ? -19.997 2.566 20.977 1.00 86.00 369 PHE A N 1
ATOM 3015 C CA . PHE A 1 369 ? -20.666 2.622 19.682 1.00 86.00 369 PHE A CA 1
ATOM 3016 C C . PHE A 1 369 ? -20.045 1.661 18.655 1.00 86.00 369 PHE A C 1
ATOM 3018 O O . PHE A 1 369 ? -20.766 0.846 18.075 1.00 86.00 369 PHE A O 1
ATOM 3025 N N . TYR A 1 370 ? -18.721 1.688 18.464 1.00 84.38 370 TYR A N 1
ATOM 3026 C CA . TYR A 1 370 ? -18.045 0.798 17.511 1.00 84.38 370 TYR A CA 1
ATOM 3027 C C . TYR A 1 370 ? -18.191 -0.681 17.887 1.00 84.38 370 TYR A C 1
ATOM 3029 O O . TYR A 1 370 ? -18.393 -1.521 17.012 1.00 84.38 370 TYR A O 1
ATOM 3037 N N . VAL A 1 371 ? -18.165 -1.010 19.183 1.00 86.19 371 VAL A N 1
ATOM 3038 C CA . VAL A 1 371 ? -18.424 -2.376 19.663 1.00 86.19 371 VAL A CA 1
ATOM 3039 C C . VAL A 1 371 ? -19.864 -2.796 19.358 1.00 86.19 371 VAL A C 1
ATOM 3041 O O . VAL A 1 371 ? -20.083 -3.902 18.869 1.00 86.19 371 VAL A O 1
ATOM 3044 N N . ALA A 1 372 ? -20.851 -1.928 19.597 1.00 85.94 372 ALA A N 1
ATOM 3045 C CA . ALA A 1 372 ? -22.248 -2.225 19.276 1.00 85.94 372 ALA A CA 1
ATOM 3046 C C . ALA A 1 372 ? -22.455 -2.465 17.770 1.00 85.94 372 ALA A C 1
ATOM 3048 O O . ALA A 1 372 ? -23.160 -3.400 17.391 1.00 85.94 372 ALA A O 1
ATOM 3049 N N . LYS A 1 373 ? -21.793 -1.666 16.925 1.00 84.50 373 LYS A N 1
ATOM 3050 C CA . LYS A 1 373 ? -21.839 -1.789 15.463 1.00 84.50 373 LYS A CA 1
ATOM 3051 C C . LYS A 1 373 ? -21.193 -3.083 14.961 1.00 84.50 373 LYS A C 1
ATOM 3053 O O . LYS A 1 373 ? -21.729 -3.723 14.067 1.00 84.50 373 LYS A O 1
ATOM 3058 N N . PHE A 1 374 ? -20.095 -3.512 15.580 1.00 82.81 374 PHE A N 1
ATOM 3059 C CA . PHE A 1 374 ? -19.455 -4.790 15.262 1.00 82.81 374 PHE A CA 1
ATOM 3060 C C . PHE A 1 374 ? -20.309 -6.004 15.662 1.00 82.81 374 PHE A C 1
ATOM 3062 O O . PHE A 1 374 ? -20.327 -7.019 14.967 1.00 82.81 374 PHE A O 1
ATOM 3069 N N . LEU A 1 375 ? -21.020 -5.920 16.791 1.00 84.44 375 LEU A N 1
ATOM 3070 C CA . LEU A 1 375 ? -21.844 -7.023 17.295 1.00 84.44 375 LEU A CA 1
ATOM 3071 C C . LEU A 1 375 ? -23.183 -7.167 16.562 1.00 84.44 375 LEU A C 1
ATOM 3073 O O . LEU A 1 375 ? -23.736 -8.267 16.535 1.00 84.44 375 LEU A O 1
ATOM 3077 N N . SER A 1 376 ? -23.721 -6.084 15.992 1.00 83.75 376 SER A N 1
ATOM 3078 C CA . SER A 1 376 ? -25.018 -6.099 15.317 1.00 83.75 376 SER A CA 1
ATOM 3079 C C . SER A 1 376 ? -25.053 -5.199 14.087 1.00 83.75 376 SER A C 1
ATOM 3081 O O . SER A 1 376 ? -24.810 -3.998 14.167 1.00 83.75 376 SER A O 1
ATOM 3083 N N . ASN A 1 377 ? -25.517 -5.769 12.973 1.00 79.31 377 ASN A N 1
ATOM 3084 C CA . ASN A 1 377 ? -25.824 -5.025 11.749 1.00 79.31 377 ASN A CA 1
ATOM 3085 C C . ASN A 1 377 ? -27.037 -4.086 11.918 1.00 79.31 377 ASN A C 1
ATOM 3087 O O . ASN A 1 377 ? -27.193 -3.139 11.152 1.00 79.31 377 ASN A O 1
ATOM 3091 N N . ASP A 1 378 ? -27.911 -4.357 12.896 1.00 85.31 378 ASP A N 1
ATOM 3092 C CA . ASP A 1 378 ? -29.064 -3.518 13.236 1.00 85.31 378 ASP A CA 1
ATOM 3093 C C . ASP A 1 378 ? -28.901 -2.955 14.651 1.00 85.31 378 ASP A C 1
ATOM 3095 O O . ASP A 1 378 ? -29.227 -3.591 15.663 1.00 85.31 378 ASP A O 1
ATOM 3099 N N . LEU A 1 379 ? -28.379 -1.732 14.708 1.00 84.31 379 LEU A N 1
ATOM 3100 C CA . LEU A 1 379 ? -28.147 -1.001 15.950 1.00 84.31 379 LEU A CA 1
ATOM 3101 C C . LEU A 1 379 ? -29.451 -0.712 16.706 1.00 84.31 379 LEU A C 1
ATOM 3103 O O . LEU A 1 379 ? -29.482 -0.778 17.934 1.00 84.31 379 LEU A O 1
ATOM 3107 N N . ASN A 1 380 ? -30.553 -0.442 16.000 1.00 84.44 380 ASN A N 1
ATOM 3108 C CA . ASN A 1 380 ? -31.824 -0.114 16.642 1.00 84.44 380 ASN A CA 1
ATOM 3109 C C . ASN A 1 380 ? -32.400 -1.312 17.393 1.00 84.44 380 ASN A C 1
ATOM 3111 O O . ASN A 1 380 ? -32.894 -1.154 18.509 1.00 84.44 380 ASN A O 1
ATOM 3115 N N . ASN A 1 381 ? -32.347 -2.506 16.805 1.00 86.38 381 ASN A N 1
ATOM 3116 C CA . ASN A 1 381 ? -32.786 -3.711 17.503 1.00 86.38 381 ASN A CA 1
ATOM 3117 C C . ASN A 1 381 ? -31.829 -4.094 18.639 1.00 86.38 381 ASN A C 1
ATOM 3119 O O . ASN A 1 381 ? -32.296 -4.373 19.743 1.00 86.38 381 ASN A O 1
ATOM 3123 N N . TYR A 1 382 ? -30.515 -3.976 18.430 1.00 87.62 382 TYR A N 1
ATOM 3124 C CA . TYR A 1 382 ? -29.520 -4.232 19.475 1.00 87.62 382 TYR A CA 1
ATOM 3125 C C . TYR A 1 382 ? -29.725 -3.361 20.726 1.00 87.62 382 TYR A C 1
ATOM 3127 O O . TYR A 1 382 ? -29.717 -3.862 21.853 1.00 87.62 382 TYR A O 1
ATOM 3135 N N . PHE A 1 383 ? -29.973 -2.061 20.545 1.00 87.44 383 PHE A N 1
ATOM 3136 C CA . PHE A 1 383 ? -30.208 -1.138 21.657 1.00 87.44 383 PHE A CA 1
ATOM 3137 C C . PHE A 1 383 ? -31.584 -1.297 22.318 1.00 87.44 383 PHE A C 1
ATOM 3139 O O . PHE A 1 383 ? -31.725 -0.971 23.498 1.00 87.44 383 PHE A O 1
ATOM 3146 N N . LYS A 1 384 ? -32.598 -1.822 21.615 1.00 85.00 384 LYS A N 1
ATOM 3147 C CA . LYS A 1 384 ? -33.879 -2.189 22.249 1.00 85.00 384 LYS A CA 1
ATOM 3148 C C . LYS A 1 384 ? -33.702 -3.341 23.235 1.00 85.00 384 LYS A C 1
ATOM 3150 O O . LYS A 1 384 ? -34.288 -3.287 24.318 1.00 85.00 384 LYS A O 1
ATOM 3155 N N . GLU A 1 385 ? -32.909 -4.345 22.862 1.00 85.44 385 GLU A N 1
ATOM 3156 C CA . GLU A 1 385 ? -32.578 -5.492 23.716 1.00 85.44 385 GLU A CA 1
ATOM 3157 C C . GLU A 1 385 ? -31.632 -5.102 24.858 1.00 85.44 385 GLU A C 1
ATOM 3159 O O . GLU A 1 385 ? -31.766 -5.607 25.972 1.00 85.44 385 GLU A O 1
ATOM 3164 N N . ASN A 1 386 ? -30.731 -4.143 24.615 1.00 86.62 386 ASN A N 1
ATOM 3165 C CA . ASN A 1 386 ? -29.716 -3.694 25.570 1.00 86.62 386 ASN A CA 1
ATOM 3166 C C . ASN A 1 386 ? -29.867 -2.200 25.934 1.00 86.62 386 ASN A C 1
ATOM 3168 O O . ASN A 1 386 ? -29.000 -1.379 25.615 1.00 86.62 386 ASN A O 1
ATOM 3172 N N . PRO A 1 387 ? -30.937 -1.812 26.653 1.00 83.31 387 PRO A N 1
ATOM 3173 C CA . PRO A 1 387 ? -31.277 -0.407 26.891 1.00 83.31 387 PRO A CA 1
ATOM 3174 C C . PRO A 1 387 ? -30.280 0.326 27.807 1.00 83.31 387 PRO A C 1
ATOM 3176 O O . PRO A 1 387 ? -30.172 1.547 27.738 1.00 83.31 387 PRO A O 1
ATOM 3179 N N . LEU A 1 388 ? -29.523 -0.395 28.646 1.00 83.44 388 LEU A N 1
ATOM 3180 C CA . LEU A 1 388 ? -28.453 0.188 29.468 1.00 83.44 388 LEU A CA 1
ATOM 3181 C C . LEU A 1 388 ? -27.262 0.667 28.627 1.00 83.44 388 LEU A C 1
ATOM 3183 O O . LEU A 1 388 ? -26.644 1.665 28.983 1.00 83.44 388 LEU A O 1
ATOM 3187 N N . ILE A 1 389 ? -26.963 -0.018 27.518 1.00 86.31 389 ILE A N 1
ATOM 3188 C CA . ILE A 1 389 ? -25.873 0.360 26.606 1.00 86.31 389 ILE A CA 1
ATOM 3189 C C . ILE A 1 389 ? -26.247 1.642 25.856 1.00 86.31 389 ILE A C 1
ATOM 3191 O O . ILE A 1 389 ? -25.430 2.540 25.692 1.00 86.31 389 ILE A O 1
ATOM 3195 N N . LEU A 1 390 ? -27.511 1.776 25.450 1.00 84.25 390 LEU A N 1
ATOM 3196 C CA . LEU A 1 390 ? -27.990 3.028 24.871 1.00 84.25 390 LEU A CA 1
ATOM 3197 C C . LEU A 1 390 ? -27.940 4.173 25.892 1.00 84.25 390 LEU A C 1
ATOM 3199 O O . LEU A 1 390 ? -27.505 5.275 25.564 1.00 84.25 390 LEU A O 1
ATOM 3203 N N . LEU A 1 391 ? -28.350 3.910 27.138 1.00 82.31 391 LEU A N 1
ATOM 3204 C CA . LEU A 1 391 ? -28.292 4.907 28.205 1.00 82.31 391 LEU A CA 1
ATOM 3205 C C . LEU A 1 391 ? -26.854 5.367 28.470 1.00 82.31 391 LEU A C 1
ATOM 3207 O O . LEU A 1 391 ? -26.635 6.560 28.653 1.00 82.31 391 LEU A O 1
ATOM 3211 N N . SER A 1 392 ? -25.878 4.456 28.464 1.00 83.81 392 SER A N 1
ATOM 3212 C CA . SER A 1 392 ? -24.477 4.824 28.665 1.00 83.81 392 SER A CA 1
ATOM 3213 C C . SER A 1 392 ? -23.939 5.685 27.522 1.00 83.81 392 SER A C 1
ATOM 3215 O O . SER A 1 392 ? -23.303 6.696 27.802 1.00 83.81 392 SER A O 1
ATOM 3217 N N . ILE A 1 393 ? -24.254 5.372 26.258 1.00 84.62 393 ILE A N 1
ATOM 3218 C CA . ILE A 1 393 ? -23.885 6.227 25.113 1.00 84.62 393 ILE A CA 1
ATOM 3219 C C . ILE A 1 393 ? -24.452 7.642 25.289 1.00 84.62 393 ILE A C 1
ATOM 3221 O O . ILE A 1 393 ? -23.727 8.619 25.106 1.00 84.62 393 ILE A O 1
ATOM 3225 N N . ILE A 1 394 ? -25.724 7.761 25.689 1.00 80.69 394 ILE A N 1
ATOM 3226 C CA . ILE A 1 394 ? -26.373 9.060 25.925 1.00 80.69 394 ILE A CA 1
ATOM 3227 C C . ILE A 1 394 ? -25.672 9.819 27.060 1.00 80.69 394 ILE A C 1
ATOM 3229 O O . ILE A 1 394 ? -25.359 10.992 26.903 1.00 80.69 394 ILE A O 1
ATOM 3233 N N . VAL A 1 395 ? -25.378 9.152 28.180 1.00 81.00 395 VAL A N 1
ATOM 3234 C CA . VAL A 1 395 ? -24.723 9.764 29.352 1.00 81.00 395 VAL A CA 1
ATOM 3235 C C . VAL A 1 395 ? -23.300 10.236 29.049 1.00 81.00 395 VAL A C 1
ATOM 3237 O O . VAL A 1 395 ? -22.868 11.255 29.584 1.00 81.00 395 VAL A O 1
ATOM 3240 N N . PHE A 1 396 ? -22.559 9.509 28.213 1.00 82.06 396 PHE A N 1
ATOM 3241 C CA . PHE A 1 396 ? -21.191 9.875 27.840 1.00 82.06 396 PHE A CA 1
ATOM 3242 C C . PHE A 1 396 ? -21.114 10.881 26.683 1.00 82.06 396 PHE A C 1
ATOM 3244 O O . PHE A 1 396 ? -20.017 11.291 26.312 1.00 82.06 396 PHE A O 1
ATOM 3251 N N . THR A 1 397 ? -22.251 11.308 26.126 1.00 80.75 397 THR A N 1
ATOM 3252 C CA . THR A 1 397 ? -22.290 12.343 25.089 1.00 80.75 397 THR A CA 1
ATOM 3253 C C . THR A 1 397 ? -22.510 13.713 25.729 1.00 80.75 397 THR A C 1
ATOM 3255 O O . THR A 1 397 ? -23.599 14.005 26.210 1.00 80.75 397 THR A O 1
ATOM 3258 N N . GLU A 1 398 ? -21.478 14.559 25.736 1.00 68.88 398 GLU A N 1
ATOM 3259 C CA . GLU A 1 398 ? -21.502 15.856 26.438 1.00 68.88 398 GLU A CA 1
ATOM 3260 C C . GLU A 1 398 ? -22.472 16.875 25.817 1.00 68.88 398 GLU A C 1
ATOM 3262 O O . GLU A 1 398 ? -23.076 17.664 26.540 1.00 68.88 398 GLU A O 1
ATOM 3267 N N . ASP A 1 399 ? -22.680 16.811 24.500 1.00 68.00 399 ASP A N 1
ATOM 3268 C CA . ASP A 1 399 ? -23.521 17.759 23.753 1.00 68.00 399 ASP A CA 1
ATOM 3269 C C . ASP A 1 399 ? -25.026 17.456 23.841 1.00 68.00 399 ASP A C 1
ATOM 3271 O O . ASP A 1 399 ? -25.858 18.195 23.307 1.00 68.00 399 ASP A O 1
ATOM 3275 N N . LEU A 1 400 ? -25.399 16.347 24.484 1.00 70.12 400 LEU A N 1
ATOM 3276 C CA . LEU A 1 400 ? -26.776 15.882 24.545 1.00 70.12 400 LEU A CA 1
ATOM 3277 C C . LEU A 1 400 ? -27.411 16.202 25.896 1.00 70.12 400 LEU A C 1
ATOM 3279 O O . LEU A 1 400 ? -27.234 15.493 26.885 1.00 70.12 400 LEU A O 1
ATOM 3283 N N . ASP A 1 401 ? -28.246 17.237 25.910 1.00 69.25 401 ASP A N 1
ATOM 3284 C CA . ASP A 1 401 ? -29.161 17.467 27.021 1.00 69.25 401 ASP A CA 1
ATOM 3285 C C . ASP A 1 401 ? -30.307 16.445 26.966 1.00 69.25 401 ASP A C 1
ATOM 3287 O O . ASP A 1 401 ? -31.103 16.407 26.018 1.00 69.25 401 ASP A O 1
ATOM 3291 N N . PHE A 1 402 ? -30.395 15.615 28.007 1.00 68.56 402 PHE A N 1
ATOM 3292 C CA . PHE A 1 402 ? -31.437 14.603 28.159 1.00 68.56 402 PHE A CA 1
ATOM 3293 C C . PHE A 1 402 ? -32.844 15.216 28.097 1.00 68.56 402 PHE A C 1
ATOM 3295 O O . PHE A 1 402 ? -33.771 14.579 27.598 1.00 68.56 402 PHE A O 1
ATOM 3302 N N . GLU A 1 403 ? -33.025 16.463 28.544 1.00 63.72 403 GLU A N 1
ATOM 3303 C CA . GLU A 1 403 ? -34.327 17.138 28.494 1.00 63.72 403 GLU A CA 1
ATOM 3304 C C . GLU A 1 403 ? -34.745 17.490 27.062 1.00 63.72 403 GLU A C 1
ATOM 3306 O O . GLU A 1 403 ? -35.909 17.296 26.696 1.00 63.72 403 GLU A O 1
ATOM 3311 N N . ASN A 1 404 ? -33.790 17.920 26.233 1.00 68.06 404 ASN A N 1
ATOM 3312 C CA . ASN A 1 404 ? -34.020 18.248 24.826 1.00 68.06 404 ASN A CA 1
ATOM 3313 C C . ASN A 1 404 ? -34.200 16.985 23.975 1.00 68.06 404 ASN A C 1
ATOM 3315 O O . ASN A 1 404 ? -35.099 16.930 23.137 1.00 68.06 404 ASN A O 1
ATOM 3319 N N . LEU A 1 405 ? -33.423 15.930 24.242 1.00 68.56 405 LEU A N 1
ATOM 3320 C CA . LEU A 1 405 ? -33.551 14.615 23.595 1.00 68.56 405 LEU A CA 1
ATOM 3321 C C . LEU A 1 405 ? -34.952 14.017 23.713 1.00 68.56 405 LEU A C 1
ATOM 3323 O O . LEU A 1 405 ? -35.468 13.407 22.780 1.00 68.56 405 LEU A O 1
ATOM 3327 N N . MET A 1 406 ? -35.573 14.205 24.872 1.00 63.94 406 MET A N 1
ATOM 3328 C CA . MET A 1 406 ? -36.900 13.682 25.182 1.00 63.94 406 MET A CA 1
ATOM 3329 C C . MET A 1 406 ? -38.034 14.433 24.470 1.00 63.94 406 MET A C 1
ATOM 3331 O O . MET A 1 406 ? -39.173 13.960 24.450 1.00 63.94 406 MET A O 1
ATOM 3335 N N . GLN A 1 407 ? -37.740 15.607 23.909 1.00 64.56 407 GLN A N 1
ATOM 3336 C CA . GLN A 1 407 ? -38.656 16.412 23.097 1.00 64.56 407 GLN A CA 1
ATOM 3337 C C . GLN A 1 407 ? -38.297 16.370 21.604 1.00 64.56 407 GLN A C 1
ATOM 3339 O O . GLN A 1 407 ? -39.140 16.684 20.764 1.00 64.56 407 GLN A O 1
ATOM 3344 N N . ALA A 1 408 ? -37.067 15.970 21.273 1.00 62.47 408 ALA A N 1
ATOM 3345 C CA . ALA A 1 408 ? -36.551 15.930 19.917 1.00 62.47 408 ALA A CA 1
ATOM 3346 C C . ALA A 1 408 ? -37.260 14.874 19.052 1.00 62.47 408 ALA A C 1
ATOM 3348 O O . ALA A 1 408 ? -37.557 13.756 19.476 1.00 62.47 408 ALA A O 1
ATOM 3349 N N . SER A 1 409 ? -37.503 15.232 17.790 1.00 57.97 409 SER A N 1
ATOM 3350 C CA . SER A 1 409 ? -38.106 14.362 16.774 1.00 57.97 409 SER A CA 1
ATOM 3351 C C . SER A 1 409 ? -37.106 13.432 16.080 1.00 57.97 409 SER A C 1
ATOM 3353 O O . SER A 1 409 ? -37.518 12.631 15.246 1.00 57.97 409 SER A O 1
ATOM 3355 N N . SER A 1 410 ? -35.815 13.535 16.400 1.00 62.09 410 SER A N 1
ATOM 3356 C CA . SER A 1 410 ? -34.728 12.762 15.792 1.00 62.09 410 SER A CA 1
ATOM 3357 C C . SER A 1 410 ? -33.550 12.654 16.758 1.00 62.09 410 SER A C 1
ATOM 3359 O O . SER A 1 410 ? -33.194 13.648 17.392 1.00 62.09 410 SER A O 1
ATOM 3361 N N . LEU A 1 411 ? -32.922 11.477 16.830 1.00 67.75 411 LEU A N 1
ATOM 3362 C CA . LEU A 1 411 ? -31.656 11.274 17.534 1.00 67.75 411 LEU A CA 1
ATOM 3363 C C . LEU A 1 411 ? -30.653 10.658 16.562 1.00 67.75 411 LEU A C 1
ATOM 3365 O O . LEU A 1 411 ? -30.587 9.439 16.442 1.00 67.75 411 LEU A O 1
ATOM 3369 N N . SER A 1 412 ? -29.885 11.498 15.870 1.00 66.69 412 SER A N 1
ATOM 3370 C CA . SER A 1 412 ? -28.782 11.046 15.022 1.00 66.69 412 SER A CA 1
ATOM 3371 C C . SER A 1 412 ? -27.484 11.025 15.826 1.00 66.69 412 SER A C 1
ATOM 3373 O O . SER A 1 412 ? -26.949 12.080 16.167 1.00 66.69 412 SER A O 1
ATOM 3375 N N . LEU A 1 413 ? -26.979 9.831 16.119 1.00 69.00 413 LEU A N 1
ATOM 3376 C CA . LEU A 1 413 ? -25.639 9.622 16.667 1.00 69.00 413 LEU A CA 1
ATOM 3377 C C . LEU A 1 413 ? -24.821 8.863 15.621 1.00 69.00 413 LEU A C 1
ATOM 3379 O O . LEU A 1 413 ? -25.267 7.815 15.159 1.00 69.00 413 LEU A O 1
ATOM 3383 N N . PHE A 1 414 ? -23.654 9.402 15.242 1.00 65.88 414 PHE A N 1
ATOM 3384 C CA . PHE A 1 414 ? -22.757 8.812 14.231 1.00 65.88 414 PHE A CA 1
ATOM 3385 C C . PHE A 1 414 ? -23.505 8.391 12.947 1.00 65.88 414 PHE A C 1
ATOM 3387 O O . PHE A 1 414 ? -23.492 7.224 12.557 1.00 65.88 414 PHE A O 1
ATOM 3394 N N . ASP A 1 415 ? -24.259 9.327 12.359 1.00 67.94 415 ASP A N 1
ATOM 3395 C CA . ASP A 1 415 ? -25.085 9.141 11.151 1.00 67.94 415 ASP A CA 1
ATOM 3396 C C . ASP A 1 415 ? -26.185 8.061 11.237 1.00 67.94 415 ASP A C 1
ATOM 3398 O O . ASP A 1 415 ? -26.802 7.706 10.232 1.00 67.94 415 ASP A O 1
ATOM 3402 N N . THR A 1 416 ? -26.494 7.570 12.443 1.00 71.94 416 THR A N 1
ATOM 3403 C CA . THR A 1 416 ? -27.533 6.559 12.679 1.00 71.94 416 THR A CA 1
ATOM 3404 C C . THR A 1 416 ? -28.695 7.145 13.482 1.00 71.94 416 THR A C 1
ATOM 3406 O O . THR A 1 416 ? -28.485 7.705 14.559 1.00 71.94 416 THR A O 1
ATOM 3409 N N . ASP A 1 417 ? -29.933 6.994 12.995 1.00 79.88 417 ASP A N 1
ATOM 3410 C CA . ASP A 1 417 ? -31.134 7.395 13.743 1.00 79.88 417 ASP A CA 1
ATOM 3411 C C . ASP A 1 417 ? -31.495 6.351 14.813 1.00 79.88 417 ASP A C 1
ATOM 3413 O O . ASP A 1 417 ? -31.898 5.226 14.503 1.00 79.88 417 ASP A O 1
ATOM 3417 N N . LEU A 1 418 ? -31.355 6.732 16.083 1.00 79.62 418 LEU A N 1
ATOM 3418 C CA . LEU A 1 418 ? -31.602 5.902 17.266 1.00 79.62 418 LEU A CA 1
ATOM 3419 C C . LEU A 1 418 ? -32.912 6.255 17.990 1.00 79.62 418 LEU A C 1
ATOM 3421 O O . LEU A 1 418 ? -33.181 5.749 19.086 1.00 79.62 418 LEU A O 1
ATOM 3425 N N . LEU A 1 419 ? -33.768 7.088 17.385 1.00 78.25 419 LEU A N 1
ATOM 3426 C CA . LEU A 1 419 ? -35.076 7.448 17.942 1.00 78.25 419 LEU A CA 1
ATOM 3427 C C . LEU A 1 419 ? -35.954 6.227 18.310 1.00 78.25 419 LEU A C 1
ATOM 3429 O O . LEU A 1 419 ? -36.589 6.255 19.374 1.00 78.25 419 LEU A O 1
ATOM 3433 N N . PRO A 1 420 ? -36.015 5.140 17.507 1.00 79.81 420 PRO A N 1
ATOM 3434 C CA . PRO A 1 420 ? -36.802 3.958 17.862 1.00 79.81 420 PRO A CA 1
ATOM 3435 C C . PRO A 1 420 ? -36.331 3.287 19.158 1.00 79.81 420 PRO A C 1
ATOM 3437 O O . PRO A 1 420 ? -37.157 2.867 19.972 1.00 79.81 420 PRO A O 1
ATOM 3440 N N . ALA A 1 421 ? -35.016 3.198 19.364 1.00 79.88 421 ALA A N 1
ATOM 3441 C CA . ALA A 1 421 ? -34.436 2.596 20.558 1.00 79.88 421 ALA A CA 1
ATOM 3442 C C . ALA A 1 421 ? -34.627 3.486 21.801 1.00 79.88 421 ALA A C 1
ATOM 3444 O O . ALA A 1 421 ? -34.948 2.977 22.878 1.00 79.88 421 ALA A O 1
ATOM 3445 N N . LEU A 1 422 ? -34.555 4.815 21.645 1.00 79.06 422 LEU A N 1
ATOM 3446 C CA . LEU A 1 422 ? -34.822 5.777 22.722 1.00 79.06 422 LEU A CA 1
ATOM 3447 C C . LEU A 1 422 ? -36.260 5.667 23.258 1.00 79.06 422 LEU A C 1
ATOM 3449 O O . LEU A 1 422 ? -36.482 5.634 24.469 1.00 79.06 422 LEU A O 1
ATOM 3453 N N . LYS A 1 423 ? -37.257 5.550 22.371 1.00 78.50 423 LYS A N 1
ATOM 3454 C CA . LYS A 1 423 ? -38.663 5.369 22.786 1.00 78.50 423 LYS A CA 1
ATOM 3455 C C . LYS A 1 423 ? -38.868 4.072 23.571 1.00 78.50 423 LYS A C 1
ATOM 3457 O O . LYS A 1 423 ? -39.650 4.047 24.521 1.00 78.50 423 LYS A O 1
ATOM 3462 N N . HIS A 1 424 ? -38.154 3.011 23.198 1.00 80.81 424 HIS A N 1
ATOM 3463 C CA . HIS A 1 424 ? -38.195 1.732 23.904 1.00 80.81 424 HIS A CA 1
ATOM 3464 C C . HIS A 1 424 ? -37.524 1.805 25.288 1.00 80.81 424 HIS A C 1
ATOM 3466 O O . HIS A 1 424 ? -38.032 1.232 26.253 1.00 80.81 424 HIS A O 1
ATOM 3472 N N . LEU A 1 425 ? -36.439 2.576 25.420 1.00 79.94 425 LEU A N 1
ATOM 3473 C CA . LEU A 1 425 ? -35.719 2.790 26.681 1.00 79.94 425 LEU A CA 1
ATOM 3474 C C . LEU A 1 425 ? -36.642 3.320 27.792 1.00 79.94 425 LEU A C 1
ATOM 3476 O O . LEU A 1 425 ? -36.605 2.823 28.919 1.00 79.94 425 LEU A O 1
ATOM 3480 N N . LEU A 1 426 ? -37.539 4.256 27.470 1.00 71.00 426 LEU A N 1
ATOM 3481 C CA . LEU A 1 426 ? -38.527 4.797 28.416 1.00 71.00 426 LEU A CA 1
ATOM 3482 C C . LEU A 1 426 ? -39.582 3.776 28.852 1.00 71.00 426 LEU A C 1
ATOM 3484 O O . LEU A 1 426 ? -40.108 3.862 29.961 1.00 71.00 426 LEU A O 1
ATOM 3488 N N . GLY A 1 427 ? -39.900 2.806 27.992 1.00 70.31 427 GLY A N 1
ATOM 3489 C CA . GLY A 1 427 ? -40.764 1.682 28.355 1.00 70.31 427 GLY A CA 1
ATOM 3490 C C . GLY A 1 427 ? -40.117 0.781 29.408 1.00 70.31 427 GLY A C 1
ATOM 3491 O O . GLY A 1 427 ? -40.795 0.319 30.328 1.00 70.31 427 GLY A O 1
ATOM 3492 N N . ASN A 1 428 ? -38.800 0.595 29.310 1.00 75.81 428 ASN A N 1
ATOM 3493 C CA . ASN A 1 428 ? -38.037 -0.290 30.187 1.00 75.81 428 ASN A CA 1
ATOM 3494 C C . ASN A 1 428 ? -37.701 0.361 31.538 1.00 75.81 428 ASN A C 1
ATOM 3496 O O . ASN A 1 428 ? -37.784 -0.295 32.577 1.00 75.81 428 ASN A O 1
ATOM 3500 N N . PHE A 1 429 ? -37.390 1.661 31.564 1.00 77.38 429 PHE A N 1
ATOM 3501 C CA . PHE A 1 429 ? -37.061 2.379 32.798 1.00 77.38 429 PHE A CA 1
ATOM 3502 C C . PHE A 1 429 ? -38.241 3.197 33.332 1.00 77.38 429 PHE A C 1
ATOM 3504 O O . PHE A 1 429 ? -38.338 4.409 33.133 1.00 77.38 429 PHE A O 1
ATOM 3511 N N . ARG A 1 430 ? -39.114 2.533 34.100 1.00 69.25 430 ARG A N 1
ATOM 3512 C CA . ARG A 1 430 ? -40.317 3.145 34.701 1.00 69.25 430 ARG A CA 1
ATOM 3513 C C . ARG A 1 430 ? -40.026 4.388 35.549 1.00 69.25 430 ARG A C 1
ATOM 3515 O O . ARG A 1 430 ? -40.834 5.307 35.550 1.00 69.25 430 ARG A O 1
ATOM 3522 N N . ILE A 1 431 ? -38.883 4.433 36.238 1.00 69.56 431 ILE A N 1
ATOM 3523 C CA . ILE A 1 431 ? -38.478 5.582 37.066 1.00 69.56 431 ILE A CA 1
ATOM 3524 C C . ILE A 1 431 ? -38.148 6.794 36.188 1.00 69.56 431 ILE A C 1
ATOM 3526 O O . ILE A 1 431 ? -38.661 7.877 36.440 1.00 69.56 431 ILE A O 1
ATOM 3530 N N . LEU A 1 432 ? -37.350 6.614 35.129 1.00 68.31 432 LEU A N 1
ATOM 3531 C CA . LEU A 1 432 ? -37.015 7.685 34.180 1.00 68.31 432 LEU A CA 1
ATOM 3532 C C . LEU A 1 432 ? -38.273 8.227 33.493 1.00 68.31 432 LEU A C 1
ATOM 3534 O O . LEU A 1 432 ? -38.459 9.440 33.399 1.00 68.31 432 LEU A O 1
ATOM 3538 N N . LYS A 1 433 ? -39.179 7.328 33.093 1.00 68.38 433 LYS A N 1
ATOM 3539 C CA . LYS A 1 433 ? -40.485 7.698 32.544 1.00 68.38 433 LYS A CA 1
ATOM 3540 C C . LYS A 1 433 ? -41.329 8.494 33.544 1.00 68.38 433 LYS A C 1
ATOM 3542 O O . LYS A 1 433 ? -41.847 9.544 33.184 1.00 68.38 433 LYS A O 1
ATOM 3547 N N . ALA A 1 434 ? -41.419 8.041 34.795 1.00 65.62 434 ALA A N 1
ATOM 3548 C CA . ALA A 1 434 ? -42.174 8.728 35.839 1.00 65.62 434 ALA A CA 1
ATOM 3549 C C . ALA A 1 434 ? -41.597 10.115 36.166 1.00 65.62 434 ALA A C 1
ATOM 3551 O O . ALA A 1 434 ? -42.358 11.060 36.336 1.00 65.62 434 ALA A O 1
ATOM 3552 N N . VAL A 1 435 ? -40.269 10.268 36.207 1.00 65.06 435 VAL A N 1
ATOM 3553 C CA . VAL A 1 435 ? -39.604 11.568 36.422 1.00 65.06 435 VAL A CA 1
ATOM 3554 C C . VAL A 1 435 ? -39.907 12.539 35.276 1.00 65.06 435 VAL A C 1
ATOM 3556 O O . VAL A 1 435 ? -40.212 13.707 35.522 1.00 65.06 435 VAL A O 1
ATOM 3559 N N . TYR A 1 436 ? -39.882 12.058 34.030 1.00 65.00 436 TYR A N 1
ATOM 3560 C CA . TYR A 1 436 ? -40.252 12.861 32.864 1.00 65.00 436 TYR A CA 1
ATOM 3561 C C . TYR A 1 436 ? -41.736 13.267 32.882 1.00 65.00 436 TYR A C 1
ATOM 3563 O O . TYR A 1 436 ? -42.069 14.432 32.658 1.00 65.00 436 TYR A O 1
ATOM 3571 N N . GLU A 1 437 ? -42.634 12.329 33.188 1.00 66.38 437 GLU A N 1
ATOM 3572 C CA . GLU A 1 437 ? -44.073 12.594 33.286 1.00 66.38 437 GLU A CA 1
ATOM 3573 C C . GLU A 1 437 ? -44.398 13.554 34.441 1.00 66.38 437 GLU A C 1
ATOM 3575 O O . GLU A 1 437 ? -45.218 14.453 34.270 1.00 66.38 437 GLU A O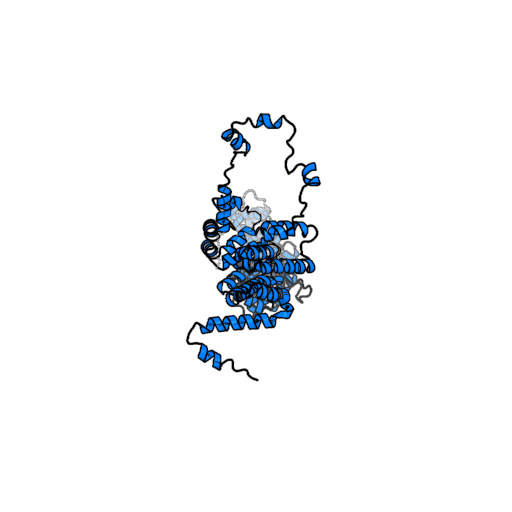 1
ATOM 3580 N N . TYR A 1 438 ? -43.704 13.445 35.577 1.00 58.31 438 TYR A N 1
ATOM 3581 C CA . TYR A 1 438 ? -43.889 14.325 36.733 1.00 58.31 438 TYR A CA 1
ATOM 3582 C C . TYR A 1 438 ? -43.556 15.791 36.417 1.00 58.31 438 TYR A C 1
ATOM 3584 O O . TYR A 1 438 ? -44.293 16.688 36.824 1.00 58.31 438 TYR A O 1
ATOM 3592 N N . LYS A 1 439 ? -42.504 16.058 35.627 1.00 56.34 439 LYS A N 1
ATOM 3593 C CA . LYS A 1 439 ? -42.163 17.423 35.183 1.00 56.34 439 LYS A CA 1
ATOM 3594 C C . LYS A 1 439 ? -43.250 18.062 34.309 1.00 56.34 439 LYS A C 1
ATOM 3596 O O . LYS A 1 439 ? -43.468 19.263 34.421 1.00 56.34 439 LYS A O 1
ATOM 3601 N N . LYS A 1 440 ? -43.966 17.285 33.485 1.00 56.56 440 LYS A N 1
ATOM 3602 C CA . LYS A 1 440 ? -45.112 17.794 32.699 1.00 56.56 440 LYS A CA 1
ATOM 3603 C C . LYS A 1 440 ? -46.332 18.143 33.558 1.00 56.56 440 LYS A C 1
ATOM 3605 O O . LYS A 1 440 ? -47.199 18.873 33.093 1.00 5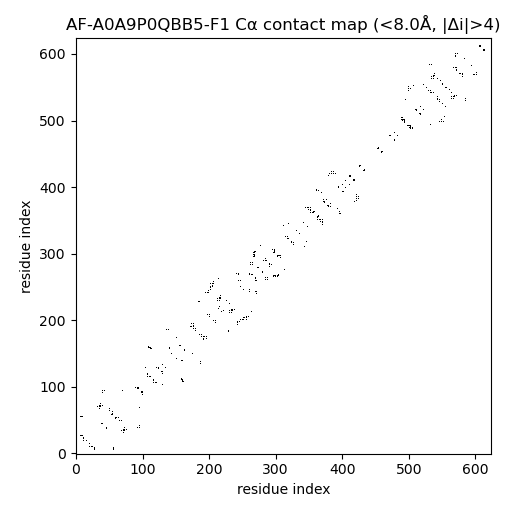6.56 440 LYS A O 1
ATOM 3610 N N . VAL A 1 441 ? -46.409 17.612 34.780 1.00 52.66 441 VAL A N 1
ATOM 3611 C CA . VAL A 1 441 ? -47.563 17.729 35.689 1.00 52.66 441 VAL A CA 1
ATOM 3612 C C . VAL A 1 441 ? -47.317 18.748 36.813 1.00 52.66 441 VAL A C 1
ATOM 3614 O O . VAL A 1 441 ? -48.151 18.895 37.702 1.00 52.66 441 VAL A O 1
ATOM 3617 N N . LEU A 1 442 ? -46.222 19.517 36.775 1.00 49.84 442 LEU A N 1
ATOM 3618 C CA . LEU A 1 442 ? -46.064 20.710 37.615 1.00 49.84 442 LEU A CA 1
ATOM 3619 C C . LEU A 1 442 ? -47.103 21.765 37.205 1.00 49.84 442 LEU A C 1
ATOM 3621 O O . LEU A 1 442 ? -46.851 22.667 36.415 1.00 49.84 442 LEU A O 1
ATOM 3625 N N . ILE A 1 443 ? -48.311 21.612 37.738 1.00 51.72 443 ILE A N 1
ATOM 3626 C CA . ILE A 1 443 ? -49.331 22.646 37.765 1.00 51.72 443 ILE A CA 1
ATOM 3627 C C . ILE A 1 443 ? -48.769 23.729 38.685 1.00 51.72 443 ILE A C 1
ATOM 3629 O O . ILE A 1 443 ? -48.662 23.517 39.894 1.00 51.72 443 ILE A O 1
ATOM 3633 N N . GLU A 1 444 ? -48.392 24.877 38.127 1.00 48.38 444 GLU A N 1
ATOM 3634 C CA . GLU A 1 444 ? -48.180 26.096 38.907 1.00 48.38 444 GLU A CA 1
ATOM 3635 C C . GLU A 1 444 ? -49.510 26.459 39.579 1.00 48.38 444 GLU A C 1
ATOM 3637 O O . GLU A 1 444 ? -50.388 27.102 39.001 1.00 48.38 444 GLU A O 1
ATOM 3642 N N . SER A 1 445 ? -49.720 25.979 40.804 1.00 49.00 445 SER A N 1
ATOM 3643 C CA . SER A 1 445 ? -50.851 26.415 41.608 1.00 49.00 445 SER A CA 1
ATOM 3644 C C . SER A 1 445 ? -50.548 27.823 42.115 1.00 49.00 445 SER A C 1
ATOM 3646 O O . SER A 1 445 ? -49.896 27.989 43.142 1.00 49.00 445 SER A O 1
ATOM 3648 N N . ASN A 1 446 ? -51.058 28.838 41.420 1.00 56.75 446 ASN A N 1
ATOM 3649 C CA . ASN A 1 446 ? -50.985 30.248 41.834 1.00 56.75 446 ASN A CA 1
ATOM 3650 C C . ASN A 1 446 ? -51.847 30.577 43.071 1.00 56.75 446 ASN A C 1
ATOM 3652 O O . ASN A 1 446 ? -52.063 31.744 43.378 1.00 56.75 446 ASN A O 1
ATOM 3656 N N . VAL A 1 447 ? -52.375 29.564 43.762 1.00 63.97 447 VAL A N 1
ATOM 3657 C CA . VAL A 1 447 ? -53.193 29.731 44.964 1.00 63.97 447 VAL A CA 1
ATOM 3658 C C . VAL A 1 447 ? -52.263 29.793 46.165 1.00 63.97 447 VAL A C 1
ATOM 3660 O O . VAL A 1 447 ? -51.649 28.795 46.546 1.00 63.97 447 VAL A O 1
ATOM 3663 N N . THR A 1 448 ? -52.167 30.968 46.771 1.00 62.59 448 THR A N 1
ATOM 3664 C CA . THR A 1 448 ? -51.456 31.144 48.033 1.00 62.59 448 THR A CA 1
ATOM 3665 C C . THR A 1 448 ? -52.372 30.793 49.204 1.00 62.59 448 THR A C 1
ATOM 3667 O O . THR A 1 448 ? -53.600 30.794 49.100 1.00 62.59 448 THR A O 1
ATOM 3670 N N . TYR A 1 449 ? -51.793 30.499 50.369 1.00 61.59 449 TYR A N 1
ATOM 3671 C CA . TYR A 1 449 ? -52.585 30.231 51.574 1.00 61.59 449 TYR A CA 1
ATOM 3672 C C . TYR A 1 449 ? -53.432 31.444 52.015 1.00 61.59 449 TYR A C 1
ATOM 3674 O O . TYR A 1 449 ? -54.416 31.273 52.732 1.00 61.59 449 TYR A O 1
ATOM 3682 N N . PHE A 1 450 ? -53.089 32.655 51.559 1.00 66.12 450 PHE A N 1
ATOM 3683 C CA . PHE A 1 450 ? -53.860 33.877 51.789 1.00 66.12 450 PHE A CA 1
ATOM 3684 C C . PHE A 1 450 ? -55.167 33.904 51.003 1.00 66.12 450 PHE A C 1
ATOM 3686 O O . PHE A 1 450 ? -56.196 34.264 51.570 1.00 66.12 450 PHE A O 1
ATOM 3693 N N . ASP A 1 451 ? -55.149 33.427 49.757 1.00 69.25 451 ASP A N 1
ATOM 3694 C CA . ASP A 1 451 ? -56.347 33.326 48.914 1.00 69.25 451 ASP A CA 1
ATOM 3695 C C . ASP A 1 451 ? -57.362 32.336 49.508 1.00 69.25 451 ASP A C 1
ATOM 3697 O O . ASP A 1 451 ? -58.576 32.494 49.374 1.00 69.25 451 ASP A O 1
ATOM 3701 N N . LEU A 1 452 ? -56.868 31.311 50.211 1.00 68.94 452 LEU A N 1
ATOM 3702 C CA . LEU A 1 452 ? -57.704 30.348 50.929 1.00 68.94 452 LEU A CA 1
ATOM 3703 C C . LEU A 1 452 ? -58.313 30.951 52.203 1.00 68.94 452 LEU A C 1
ATOM 3705 O O . LEU A 1 452 ? -59.480 30.692 52.494 1.00 68.94 452 LEU A O 1
ATOM 3709 N N . LEU A 1 453 ? -57.550 31.763 52.943 1.00 66.25 453 LEU A N 1
ATOM 3710 C CA . LEU A 1 453 ? -58.013 32.443 54.158 1.00 66.25 453 LEU A CA 1
ATOM 3711 C C . LEU A 1 453 ? -59.057 33.519 53.842 1.00 66.25 453 LEU A C 1
ATOM 3713 O O . LEU A 1 453 ? -60.133 33.508 54.434 1.00 66.25 453 LEU A O 1
ATOM 3717 N N . GLU A 1 454 ? -58.786 34.385 52.867 1.00 71.31 454 GLU A N 1
ATOM 3718 C CA . GLU A 1 454 ? -59.695 35.462 52.457 1.00 71.31 454 GLU A CA 1
ATOM 3719 C C . GLU A 1 454 ? -61.054 34.901 52.005 1.00 71.31 454 GLU A C 1
ATOM 3721 O O . GLU A 1 454 ? -62.112 35.422 52.362 1.00 71.31 454 GLU A O 1
ATOM 3726 N N . LYS A 1 455 ? -61.035 33.757 51.307 1.00 67.44 455 LYS A N 1
ATOM 3727 C CA . LYS A 1 455 ? -62.238 33.101 50.785 1.00 67.44 455 LYS A CA 1
ATOM 3728 C C . LYS A 1 455 ? -63.043 32.330 51.836 1.00 67.44 455 LYS A C 1
ATOM 3730 O O . LYS A 1 455 ? -64.262 32.244 51.700 1.00 67.44 455 LYS A O 1
ATOM 3735 N N . HIS A 1 456 ? -62.401 31.753 52.856 1.00 63.09 456 HIS A N 1
ATOM 3736 C CA . HIS A 1 456 ? -63.094 30.929 53.858 1.00 63.09 456 HIS A CA 1
ATOM 3737 C C . HIS A 1 456 ? -63.511 31.676 55.126 1.00 63.09 456 HIS A C 1
ATOM 3739 O O . HIS A 1 456 ? -64.504 31.283 55.737 1.00 63.09 456 HIS A O 1
ATOM 3745 N N . THR A 1 457 ? -62.785 32.716 55.544 1.00 63.31 457 THR A N 1
ATOM 3746 C CA . THR A 1 457 ? -63.069 33.423 56.807 1.00 63.31 457 THR A CA 1
ATOM 3747 C C . THR A 1 457 ? -63.561 34.856 56.614 1.00 63.31 457 THR A C 1
ATOM 3749 O O . THR A 1 457 ? -63.981 35.475 57.589 1.00 63.31 457 THR A O 1
ATOM 3752 N N . GLY A 1 458 ? -63.566 35.378 55.378 1.00 62.12 458 GLY A N 1
ATOM 3753 C CA . GLY A 1 458 ? -64.058 36.726 55.063 1.00 62.12 458 GLY A CA 1
ATOM 3754 C C . GLY A 1 458 ? -63.211 37.850 55.667 1.00 62.12 458 GLY A C 1
ATOM 3755 O O . GLY A 1 458 ? -63.693 38.970 55.825 1.00 62.12 458 GLY A O 1
ATOM 3756 N N . VAL A 1 459 ? -61.968 37.548 56.049 1.00 65.88 459 VAL A N 1
ATOM 3757 C CA . VAL A 1 459 ? -61.033 38.504 56.645 1.00 65.88 459 VAL A CA 1
ATOM 3758 C C . VAL A 1 459 ? -60.169 39.112 55.544 1.00 65.88 459 VAL A C 1
ATOM 3760 O O . VAL A 1 459 ? -59.502 38.378 54.817 1.00 65.88 459 VAL A O 1
ATOM 3763 N N . ASP A 1 460 ? -60.148 40.446 55.451 1.00 65.44 460 ASP A N 1
ATOM 3764 C CA . ASP A 1 460 ? -59.241 41.178 54.560 1.00 65.44 460 ASP A CA 1
ATOM 3765 C C . ASP A 1 460 ? -57.802 40.995 55.052 1.00 65.44 460 ASP A C 1
ATOM 3767 O O . ASP A 1 460 ? -57.351 41.632 56.015 1.00 65.44 460 ASP A O 1
ATOM 3771 N N . THR A 1 461 ? -57.086 40.087 54.392 1.00 63.97 461 THR A N 1
ATOM 3772 C CA . THR A 1 461 ? -55.719 39.708 54.750 1.00 63.97 461 THR A CA 1
ATOM 3773 C C . THR A 1 461 ? -54.754 40.890 54.660 1.00 63.97 461 THR A C 1
ATOM 3775 O O . THR A 1 461 ? -53.740 40.871 55.350 1.00 63.97 461 THR A O 1
ATOM 3778 N N . LYS A 1 462 ? -55.079 41.964 53.921 1.00 65.50 462 LYS A N 1
ATOM 3779 C CA . LYS A 1 462 ? -54.244 43.176 53.826 1.00 65.50 462 LYS A CA 1
ATOM 3780 C C . LYS A 1 462 ? -54.268 44.014 55.103 1.00 65.50 462 LYS A C 1
ATOM 3782 O O . LYS A 1 462 ? -53.276 44.661 55.430 1.00 65.50 462 LYS A O 1
ATOM 3787 N N . SER A 1 463 ? -55.369 43.977 55.854 1.00 61.38 463 SER A N 1
ATOM 3788 C CA . SER A 1 463 ? -55.526 44.749 57.095 1.00 61.38 463 SER A CA 1
ATOM 3789 C C . SER A 1 463 ? -54.775 44.142 58.291 1.00 61.38 463 SER A C 1
ATOM 3791 O O . SER A 1 463 ? -54.353 44.869 59.191 1.00 61.38 463 SER A O 1
ATOM 3793 N N . LEU A 1 464 ? -54.529 42.826 58.270 1.00 60.66 464 LEU A N 1
ATOM 3794 C CA . LEU A 1 464 ? -53.808 42.093 59.320 1.00 60.66 464 LEU A CA 1
ATOM 3795 C C . LEU A 1 464 ? -52.316 42.455 59.408 1.00 60.66 464 LEU A C 1
ATOM 3797 O O . LEU A 1 464 ? -51.714 42.276 60.462 1.00 60.66 464 LEU A O 1
ATOM 3801 N N . PHE A 1 465 ? -51.726 42.991 58.336 1.00 57.94 465 PHE A N 1
ATOM 3802 C CA . PHE A 1 465 ? -50.293 43.307 58.263 1.00 57.94 465 PHE A CA 1
ATOM 3803 C C . PHE A 1 465 ? -49.931 44.750 58.651 1.00 57.94 465 PHE A C 1
ATOM 3805 O O . PHE A 1 465 ? -48.750 45.094 58.666 1.00 57.94 465 PHE A O 1
ATOM 3812 N N . HIS A 1 466 ? -50.914 45.597 58.983 1.00 56.25 466 HIS A N 1
ATOM 3813 C CA . HIS A 1 466 ? -50.665 46.972 59.443 1.00 56.25 466 HIS A CA 1
ATOM 3814 C C . HIS A 1 466 ? -50.516 47.114 60.966 1.00 56.25 466 HIS A C 1
ATOM 3816 O O . HIS A 1 466 ? -50.118 48.177 61.441 1.00 56.25 466 HIS A O 1
ATOM 3822 N N . ALA A 1 467 ? -50.778 46.057 61.735 1.00 58.22 467 ALA A N 1
ATOM 3823 C CA . ALA A 1 467 ? -50.430 45.989 63.148 1.00 58.22 467 ALA A CA 1
ATOM 3824 C C . ALA A 1 467 ? -49.169 45.129 63.309 1.00 58.22 467 ALA A C 1
ATOM 3826 O O . ALA A 1 467 ? -49.023 44.119 62.628 1.00 58.22 467 ALA A O 1
ATOM 3827 N N . VAL A 1 468 ? -48.258 45.579 64.177 1.00 60.75 468 VAL A N 1
ATOM 3828 C CA . VAL A 1 468 ? -46.992 44.938 64.587 1.00 60.75 468 VAL A CA 1
ATOM 3829 C C . VAL A 1 468 ? -47.039 43.406 64.451 1.00 60.75 468 VAL A C 1
ATOM 3831 O O . VAL A 1 468 ? -48.021 42.814 64.907 1.00 60.75 468 VAL A O 1
ATOM 3834 N N . PRO A 1 469 ? -46.009 42.753 63.866 1.00 58.53 469 PRO A N 1
ATOM 3835 C CA . PRO A 1 469 ? -46.016 41.310 63.655 1.00 58.53 469 PRO A CA 1
ATOM 3836 C C . PRO A 1 469 ? -46.335 40.602 64.968 1.00 58.53 469 PRO A C 1
ATOM 3838 O O . PRO A 1 469 ? -45.618 40.737 65.959 1.00 58.53 469 PRO A O 1
ATOM 3841 N N . MET A 1 470 ? -47.458 39.888 64.974 1.00 58.59 470 MET A N 1
ATOM 3842 C CA . MET A 1 470 ? -47.913 39.150 66.140 1.00 58.59 470 MET A CA 1
ATOM 3843 C C . MET A 1 470 ? -46.818 38.146 66.522 1.00 58.59 470 MET A C 1
ATOM 3845 O O . MET A 1 470 ? -46.353 37.420 65.634 1.00 58.59 470 MET A O 1
ATOM 3849 N N . PRO A 1 471 ? -46.372 38.109 67.793 1.00 62.25 471 PRO A N 1
ATOM 3850 C CA . PRO A 1 471 ? -45.321 37.195 68.203 1.00 62.25 471 PRO A CA 1
ATOM 3851 C C . PRO A 1 471 ? -45.784 35.771 67.907 1.00 62.25 471 PRO A C 1
ATOM 3853 O O . PRO A 1 471 ? -46.792 35.287 68.421 1.00 62.25 471 PRO A O 1
ATOM 3856 N N . ASN A 1 472 ? -45.070 35.133 66.993 1.00 64.62 472 ASN A N 1
ATOM 3857 C CA . ASN A 1 472 ? -45.317 33.774 66.547 1.00 64.62 472 ASN A CA 1
ATOM 3858 C C . ASN A 1 472 ? -44.297 32.838 67.206 1.00 64.62 472 ASN A C 1
ATOM 3860 O O . ASN A 1 472 ? -43.264 33.271 67.715 1.00 64.62 472 ASN A O 1
ATOM 3864 N N . PHE A 1 473 ? -44.539 31.529 67.166 1.00 63.78 473 PHE A N 1
ATOM 3865 C CA . PHE A 1 473 ? -43.616 30.535 67.736 1.00 63.78 473 PHE A CA 1
ATOM 3866 C C . PHE A 1 473 ? -42.236 30.485 67.047 1.00 63.78 473 PHE A C 1
ATOM 3868 O O . PHE A 1 473 ? -41.377 29.711 67.454 1.00 63.78 473 PHE A O 1
ATOM 3875 N N . THR A 1 474 ? -42.016 31.306 66.017 1.00 65.06 474 THR A N 1
ATOM 3876 C CA . THR A 1 474 ? -40.729 31.512 65.339 1.00 65.06 474 THR A CA 1
ATOM 3877 C C . THR A 1 474 ? -40.032 32.819 65.735 1.00 65.06 474 THR A C 1
ATOM 3879 O O . THR A 1 474 ? -38.946 33.097 65.236 1.00 65.06 474 THR A O 1
ATOM 3882 N N . THR A 1 475 ? -40.629 33.634 66.612 1.00 77.75 475 THR A N 1
ATOM 3883 C CA . THR A 1 475 ? -40.043 34.901 67.073 1.00 77.75 475 THR A CA 1
ATOM 3884 C C . THR A 1 475 ? -38.830 34.593 67.945 1.00 77.75 475 THR A C 1
ATOM 3886 O O . THR A 1 475 ? -38.941 33.815 68.893 1.00 77.75 475 THR A O 1
ATOM 3889 N N . SER A 1 476 ? -37.675 35.182 67.624 1.00 71.62 476 SER A N 1
ATOM 3890 C CA . SER A 1 476 ? -36.383 34.868 68.256 1.00 71.62 476 SER A CA 1
ATOM 3891 C C . SER A 1 476 ? -36.438 34.951 69.779 1.00 71.62 476 SER A C 1
ATOM 3893 O O . SER A 1 476 ? -35.973 34.041 70.452 1.00 71.62 476 SER A O 1
ATOM 3895 N N . GLU A 1 477 ? -37.103 35.973 70.315 1.00 74.50 477 GLU A N 1
ATOM 3896 C CA . GLU A 1 477 ? -37.276 36.190 71.755 1.00 74.50 477 GLU A CA 1
ATOM 3897 C C . GLU A 1 477 ? -38.002 35.021 72.442 1.00 74.50 477 GLU A C 1
ATOM 3899 O O . GLU A 1 477 ? -37.601 34.601 73.524 1.00 74.50 477 GLU A O 1
ATOM 3904 N N . LEU A 1 478 ? -39.029 34.446 71.800 1.00 76.81 478 LEU A N 1
ATOM 3905 C CA . LEU A 1 478 ? -39.797 33.293 72.295 1.00 76.81 478 LEU A CA 1
ATOM 3906 C C . LEU A 1 478 ? -39.047 31.968 72.106 1.00 76.81 478 LEU A C 1
ATOM 3908 O O . LEU A 1 478 ? -39.110 31.091 72.966 1.00 76.81 478 LEU A O 1
ATOM 3912 N N . VAL A 1 479 ? -38.334 31.814 70.989 1.00 76.06 479 VAL A N 1
ATOM 3913 C CA . VAL A 1 479 ? -37.536 30.614 70.696 1.00 76.06 479 VAL A CA 1
ATOM 3914 C C . VAL A 1 479 ? -36.316 30.528 71.617 1.00 76.06 479 VAL A C 1
ATOM 3916 O O . VAL A 1 479 ? -35.956 29.434 72.046 1.00 76.06 479 VAL A O 1
ATOM 3919 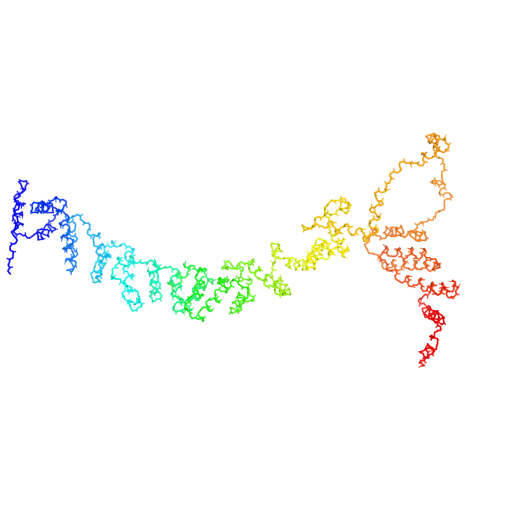N N . GLU A 1 480 ? -35.697 31.653 71.970 1.00 78.00 480 GLU A N 1
ATOM 3920 C CA . GLU A 1 480 ? -34.586 31.691 72.927 1.00 78.00 480 GLU A CA 1
ATOM 3921 C C . GLU A 1 480 ? -35.039 31.418 74.363 1.00 78.00 480 GLU A C 1
ATOM 3923 O O . GLU A 1 480 ? -34.331 30.739 75.104 1.00 78.00 480 GLU A O 1
ATOM 3928 N N . SER A 1 481 ? -36.221 31.902 74.756 1.00 76.44 481 SER A N 1
ATOM 3929 C CA . SER A 1 481 ? -36.720 31.756 76.130 1.00 76.44 481 SER A CA 1
ATOM 3930 C C . SER A 1 481 ? -37.474 30.446 76.390 1.00 76.44 481 SER A C 1
ATOM 3932 O O . SER A 1 481 ? -37.398 29.918 77.499 1.00 76.44 481 SER A O 1
ATOM 3934 N N . TYR A 1 482 ? -38.160 29.883 75.389 1.00 74.81 482 TYR A N 1
ATOM 3935 C CA . TYR A 1 482 ? -39.012 28.693 75.551 1.00 74.81 482 TYR A CA 1
ATOM 3936 C C . TYR A 1 482 ? -38.820 27.617 74.468 1.00 74.81 482 TYR A C 1
ATOM 3938 O O . TYR A 1 482 ? -39.434 26.550 74.541 1.00 74.81 482 TYR A O 1
ATOM 3946 N N . GLY A 1 483 ? -37.994 27.864 73.447 1.00 70.81 483 GLY A N 1
ATOM 3947 C CA . GLY A 1 483 ? -37.797 26.939 72.334 1.00 70.81 483 GLY A CA 1
ATOM 3948 C C . GLY A 1 483 ? -36.935 25.732 72.704 1.00 70.81 483 GLY A C 1
ATOM 3949 O O . GLY A 1 483 ? -35.848 25.847 73.268 1.00 70.81 483 GLY A O 1
ATOM 3950 N N . TYR A 1 484 ? -37.393 24.537 72.330 1.00 71.19 484 TYR A N 1
ATOM 3951 C CA . TYR A 1 484 ? -36.618 23.311 72.501 1.00 71.19 484 TYR A CA 1
ATOM 3952 C C . TYR A 1 484 ? -35.462 23.251 71.486 1.00 71.19 484 TYR A C 1
ATOM 3954 O O . TYR A 1 484 ? -35.659 22.944 70.309 1.00 71.19 484 TYR A O 1
ATOM 3962 N N . GLN A 1 485 ? -34.236 23.532 71.934 1.00 67.44 485 GLN A N 1
ATOM 3963 C CA . GLN A 1 485 ? -33.047 23.542 71.078 1.00 67.44 485 GLN A CA 1
ATOM 3964 C C . GLN A 1 485 ? -32.448 22.136 70.921 1.00 67.44 485 GLN A C 1
ATOM 3966 O O . GLN A 1 485 ? -31.562 21.724 71.670 1.00 67.44 485 GLN A O 1
ATOM 3971 N N . LYS A 1 486 ? -32.897 21.384 69.912 1.00 70.56 486 LYS A N 1
ATOM 3972 C CA . LYS A 1 486 ? -32.257 20.120 69.513 1.00 70.56 486 LYS A CA 1
ATOM 3973 C C . LYS A 1 486 ? -31.607 20.270 68.145 1.00 70.56 486 LYS A C 1
ATOM 3975 O O . LYS A 1 486 ? -32.292 20.509 67.157 1.00 70.56 486 LYS A O 1
ATOM 3980 N N . LYS A 1 487 ? -30.282 20.091 68.077 1.00 67.94 487 LYS A N 1
ATOM 3981 C CA . LYS A 1 487 ? -29.561 20.040 66.797 1.00 67.94 487 LYS A CA 1
ATOM 3982 C C . LYS A 1 487 ? -30.046 18.833 65.996 1.00 67.94 487 LYS A C 1
ATOM 3984 O O . LYS A 1 487 ? -29.843 17.687 66.401 1.00 67.94 487 LYS A O 1
ATOM 3989 N N . ILE A 1 488 ? -30.709 19.109 64.879 1.00 78.75 488 ILE A N 1
ATOM 3990 C CA . ILE A 1 488 ? -31.186 18.099 63.940 1.00 78.75 488 ILE A CA 1
ATOM 3991 C C . ILE A 1 488 ? -29.997 17.671 63.080 1.00 78.75 488 ILE A C 1
ATOM 3993 O O . ILE A 1 488 ? -29.451 18.480 62.339 1.00 78.75 488 ILE A O 1
ATOM 3997 N N . ASN A 1 489 ? -29.590 16.408 63.191 1.00 85.69 489 ASN A N 1
ATOM 3998 C CA . ASN A 1 489 ? -28.521 15.815 62.386 1.00 85.69 489 ASN A CA 1
ATOM 3999 C C . ASN A 1 489 ? -29.078 14.756 61.422 1.00 85.69 489 ASN A C 1
ATOM 4001 O O . ASN A 1 489 ?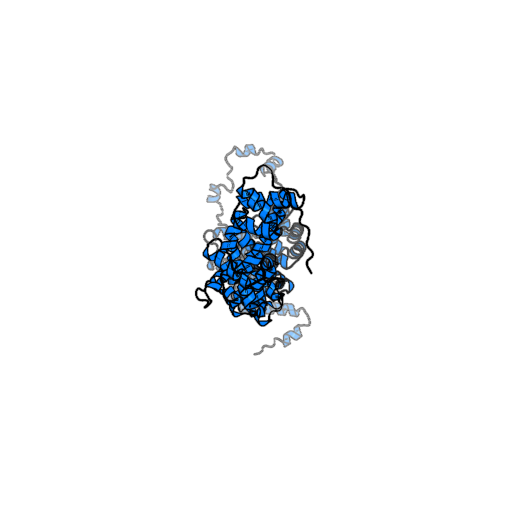 -30.265 14.425 61.464 1.00 85.69 489 ASN A O 1
ATOM 4005 N N . TYR A 1 490 ? -28.226 14.179 60.572 1.00 88.62 490 TYR A N 1
ATOM 4006 C CA . TYR A 1 490 ? -28.635 13.130 59.628 1.00 88.62 490 TYR A CA 1
ATOM 4007 C C . TYR A 1 490 ? -29.338 11.939 60.316 1.00 88.62 490 TYR A C 1
ATOM 4009 O O . TYR A 1 490 ? -30.291 11.393 59.766 1.00 88.62 490 TYR A O 1
ATOM 4017 N N . LEU A 1 491 ? -28.953 11.583 61.553 1.00 90.31 491 LEU A N 1
ATOM 4018 C CA . LEU A 1 491 ? -29.581 10.492 62.316 1.00 90.31 491 LEU A CA 1
ATOM 4019 C C . LEU A 1 491 ? -31.058 10.757 62.632 1.00 90.31 491 LEU A C 1
ATOM 4021 O O . LEU A 1 491 ? -31.831 9.805 62.735 1.00 90.31 491 LEU A O 1
ATOM 4025 N N . PHE A 1 492 ? -31.456 12.021 62.795 1.00 90.31 492 PHE A N 1
ATOM 4026 C CA . PHE A 1 492 ? -32.864 12.384 62.941 1.00 90.31 492 PHE A CA 1
ATOM 4027 C C . PHE A 1 492 ? -33.642 12.018 61.675 1.00 90.31 492 PHE A C 1
ATOM 4029 O O . PHE A 1 492 ? -34.628 11.294 61.750 1.00 90.31 492 PHE A O 1
ATOM 4036 N N . TYR A 1 493 ? -33.144 12.418 60.505 1.00 91.19 493 TYR A N 1
ATOM 4037 C CA . TYR A 1 493 ? -33.811 12.147 59.231 1.00 91.19 493 TYR A CA 1
ATOM 4038 C C . TYR A 1 493 ? -33.827 10.665 58.851 1.00 91.19 493 TYR A C 1
ATOM 4040 O O . TYR A 1 493 ? -34.791 10.210 58.241 1.00 91.19 493 TYR A O 1
ATOM 4048 N N . VAL A 1 494 ? -32.819 9.887 59.262 1.00 91.88 494 VAL A N 1
ATOM 4049 C CA . VAL A 1 494 ? -32.857 8.422 59.120 1.00 91.88 494 VAL A CA 1
ATOM 4050 C C . VAL A 1 494 ? -34.017 7.825 59.925 1.00 91.88 494 VAL A C 1
ATOM 4052 O O . VAL A 1 494 ? -34.727 6.964 59.405 1.00 91.88 494 VAL A O 1
ATOM 4055 N N . ARG A 1 495 ? -34.245 8.299 61.161 1.00 90.31 495 ARG A N 1
ATOM 4056 C CA . ARG A 1 495 ? -35.356 7.843 62.021 1.00 90.31 495 ARG A CA 1
ATOM 4057 C C . ARG A 1 495 ? -36.726 8.283 61.506 1.00 90.31 495 ARG A C 1
ATOM 4059 O O . ARG A 1 495 ? -37.670 7.515 61.610 1.00 90.31 495 ARG A O 1
ATOM 4066 N N . GLU A 1 496 ? -36.802 9.458 60.887 1.00 90.88 496 GLU A N 1
ATOM 4067 C CA . GLU A 1 496 ? -38.008 9.981 60.226 1.00 90.88 496 GLU A CA 1
ATOM 4068 C C . GLU A 1 496 ? -38.256 9.379 58.827 1.00 90.88 496 GLU A C 1
ATOM 4070 O O . GLU A 1 496 ? -39.091 9.885 58.082 1.00 90.88 496 GLU A O 1
ATOM 4075 N N . GLN A 1 497 ? -37.528 8.321 58.440 1.00 91.31 497 GLN A N 1
ATOM 4076 C CA . GLN A 1 497 ? -37.692 7.619 57.156 1.00 91.31 497 GLN A CA 1
ATOM 4077 C C . GLN A 1 497 ? -37.413 8.500 55.922 1.00 91.31 497 GLN A C 1
ATOM 4079 O O . GLN A 1 497 ? -37.984 8.310 54.850 1.00 91.31 497 GLN A O 1
ATOM 4084 N N . ARG A 1 498 ? -36.503 9.475 56.054 1.00 92.31 498 ARG A N 1
ATOM 4085 C CA . ARG A 1 498 ? -36.093 10.402 54.984 1.00 92.31 498 ARG A CA 1
ATOM 4086 C C . ARG A 1 498 ? -34.610 10.215 54.629 1.00 92.31 498 ARG A C 1
ATOM 4088 O O . ARG A 1 498 ? -33.801 11.115 54.885 1.00 92.31 498 ARG A O 1
ATOM 4095 N N . PRO A 1 499 ? -34.224 9.072 54.026 1.00 92.31 499 PRO A N 1
ATOM 4096 C CA . PRO A 1 499 ? -32.822 8.732 53.776 1.00 92.31 499 PRO A CA 1
ATOM 4097 C C . PRO A 1 499 ? -32.128 9.689 52.799 1.00 92.31 499 PRO A C 1
ATOM 4099 O O . PRO A 1 499 ? -30.950 9.975 52.975 1.00 92.31 499 PRO A O 1
ATOM 4102 N N . SER A 1 500 ? -32.853 10.262 51.834 1.00 89.88 500 SER A N 1
ATOM 4103 C CA . SER A 1 500 ? -32.304 11.233 50.876 1.00 89.88 500 SER A CA 1
ATOM 4104 C C . SER A 1 500 ? -31.867 12.543 51.540 1.00 89.88 500 SER A C 1
ATOM 4106 O O . SER A 1 500 ? -30.796 13.070 51.241 1.00 89.88 500 SER A O 1
ATOM 4108 N N . ILE A 1 501 ? -32.664 13.057 52.484 1.00 88.75 501 ILE A N 1
ATOM 4109 C CA . ILE A 1 501 ? -32.329 14.260 53.260 1.00 88.75 501 ILE A CA 1
ATOM 4110 C C . ILE A 1 501 ? -31.172 13.961 54.214 1.00 88.75 501 ILE A C 1
ATOM 4112 O O . ILE A 1 501 ? -30.249 14.767 54.329 1.00 88.75 501 ILE A O 1
ATOM 4116 N N . ALA A 1 502 ? -31.193 12.789 54.857 1.00 91.69 502 ALA A N 1
ATOM 4117 C CA . ALA A 1 502 ? -30.101 12.340 55.711 1.00 91.69 502 ALA A CA 1
ATOM 4118 C C . ALA A 1 502 ? -28.777 12.239 54.940 1.00 91.69 502 ALA A C 1
ATOM 4120 O O . ALA A 1 502 ? -27.771 12.772 55.402 1.00 91.69 502 ALA A O 1
ATOM 4121 N N . ALA A 1 503 ? -28.790 11.615 53.758 1.00 88.81 503 ALA A N 1
ATOM 4122 C CA . ALA A 1 503 ? -27.623 11.483 52.893 1.00 88.81 503 ALA A CA 1
ATOM 4123 C C . ALA A 1 503 ? -27.118 12.857 52.446 1.00 88.81 503 ALA A C 1
ATOM 4125 O O . ALA A 1 503 ? -25.940 13.149 52.604 1.00 88.81 503 ALA A O 1
ATOM 4126 N N . LYS A 1 504 ? -28.007 13.751 51.994 1.00 87.75 504 LYS A N 1
ATOM 4127 C CA . LYS A 1 504 ? -27.632 15.123 51.625 1.00 87.75 504 LYS A CA 1
ATOM 4128 C C . LYS A 1 504 ? -26.949 15.867 52.776 1.00 87.75 504 LYS A C 1
ATOM 4130 O O . LYS A 1 504 ? -25.909 16.477 52.560 1.00 87.75 504 LYS A O 1
ATOM 4135 N N . LEU A 1 505 ? -27.520 15.836 53.981 1.00 87.56 505 LEU A N 1
ATOM 4136 C CA . LEU A 1 505 ? -26.943 16.518 55.146 1.00 87.56 505 LEU A CA 1
ATOM 4137 C C . LEU A 1 505 ? -25.599 15.916 55.550 1.00 87.56 505 LEU A C 1
ATOM 4139 O O . LEU A 1 505 ? -24.652 16.657 55.784 1.00 87.56 505 LEU A O 1
ATOM 4143 N N . PHE A 1 506 ? -25.504 14.587 55.562 1.00 87.06 506 PHE A N 1
ATOM 4144 C CA . PHE A 1 506 ? -24.264 13.881 55.856 1.00 87.06 506 PHE A CA 1
ATOM 4145 C C . PHE A 1 506 ? -23.160 14.227 54.844 1.00 87.06 506 PHE A C 1
ATOM 4147 O O . PHE A 1 506 ? -22.044 14.569 55.225 1.00 87.06 506 PHE A O 1
ATOM 4154 N N . LEU A 1 507 ? -23.481 14.211 53.549 1.00 84.00 507 LEU A N 1
ATOM 4155 C CA . LEU A 1 507 ? -22.534 14.564 52.495 1.00 84.00 507 LEU A CA 1
ATOM 4156 C C . LEU A 1 507 ? -22.115 16.040 52.594 1.00 84.00 507 LEU A C 1
ATOM 4158 O O . LEU A 1 507 ? -20.930 16.333 52.497 1.00 84.00 507 LEU A O 1
ATOM 4162 N N . LEU A 1 508 ? -23.039 16.968 52.870 1.00 83.25 508 LEU A N 1
ATOM 4163 C CA . LEU A 1 508 ? -22.717 18.390 53.069 1.00 83.25 508 LEU A CA 1
ATOM 4164 C C . LEU A 1 508 ? -21.818 18.654 54.286 1.00 83.25 508 LEU A C 1
ATOM 4166 O O . LEU A 1 508 ? -21.074 19.636 54.287 1.00 83.25 508 LEU A O 1
ATOM 4170 N N . GLU A 1 509 ? -21.898 17.823 55.325 1.00 79.12 509 GLU A N 1
ATOM 4171 C CA . GLU A 1 509 ? -21.031 17.914 56.504 1.00 79.12 509 GLU A CA 1
ATOM 4172 C C . GLU A 1 509 ? -19.618 17.376 56.221 1.00 79.12 509 GLU A C 1
ATOM 4174 O O . GLU A 1 509 ? -18.651 17.949 56.718 1.00 79.12 509 GLU A O 1
ATOM 4179 N N . HIS A 1 510 ? -19.482 16.332 55.394 1.00 74.50 510 HIS A N 1
ATOM 4180 C CA . HIS A 1 510 ? -18.222 15.594 55.225 1.00 74.50 510 HIS A CA 1
ATOM 4181 C C . HIS A 1 510 ? -17.463 15.848 53.905 1.00 74.50 510 HIS A C 1
ATOM 4183 O O . HIS A 1 510 ? -16.257 15.624 53.863 1.00 74.50 510 HIS A O 1
ATOM 4189 N N . TYR A 1 511 ? -18.109 16.363 52.852 1.00 67.31 511 TYR A N 1
ATOM 4190 C CA . TYR A 1 511 ? -17.480 16.620 51.540 1.00 67.31 511 TYR A CA 1
ATOM 4191 C C . TYR A 1 511 ? -16.976 18.059 51.336 1.00 67.31 511 TYR A C 1
ATOM 4193 O O . TYR A 1 511 ? -16.575 18.421 50.232 1.00 67.31 511 TYR A O 1
ATOM 4201 N N . LYS A 1 512 ? -16.957 18.904 52.377 1.00 61.50 512 LYS A N 1
ATOM 4202 C CA . LYS A 1 512 ? -16.401 20.268 52.259 1.00 61.50 512 LYS A CA 1
ATOM 4203 C C . LYS A 1 512 ? -14.886 20.293 52.021 1.00 61.50 512 LYS A C 1
ATOM 4205 O O . LYS A 1 512 ? -14.391 21.286 51.500 1.00 61.50 512 LYS A O 1
ATOM 4210 N N . GLU A 1 513 ? -14.169 19.228 52.388 1.00 54.69 513 GLU A N 1
ATOM 4211 C CA . GLU A 1 513 ? -12.696 19.212 52.413 1.00 54.69 513 GLU A CA 1
ATOM 4212 C C . GLU A 1 513 ? -12.059 18.023 51.663 1.00 54.69 513 GLU A C 1
ATOM 4214 O O . GLU A 1 513 ? -10.875 18.078 51.344 1.00 54.69 513 GLU A O 1
ATOM 4219 N N . SER A 1 514 ? -12.806 16.960 51.326 1.00 55.91 514 SER A N 1
ATOM 4220 C CA . SER A 1 514 ? -12.271 15.815 50.567 1.00 55.91 514 SER A CA 1
ATOM 4221 C C . SER A 1 514 ? -13.361 15.025 49.830 1.00 55.91 514 SER A C 1
ATOM 4223 O O . SER A 1 514 ? -14.522 15.026 50.231 1.00 55.91 514 SER A O 1
ATOM 4225 N N . THR A 1 515 ? -12.985 14.345 48.740 1.00 63.28 515 THR A N 1
ATOM 4226 C CA . THR A 1 515 ? -13.865 13.488 47.920 1.00 63.28 515 THR A CA 1
ATOM 4227 C C . THR A 1 515 ? -13.998 12.052 48.445 1.00 63.28 515 THR A C 1
ATOM 4229 O O . THR A 1 515 ? -14.772 11.265 47.896 1.00 63.28 515 THR A O 1
ATOM 4232 N N . ILE A 1 516 ? -13.259 11.696 49.501 1.00 68.31 516 ILE A N 1
ATOM 4233 C CA . ILE A 1 516 ? -13.195 10.341 50.059 1.00 68.31 516 ILE A CA 1
ATOM 4234 C C . ILE A 1 516 ? -13.549 10.404 51.545 1.00 68.31 516 ILE A C 1
ATOM 4236 O O . ILE A 1 516 ? -12.936 11.151 52.303 1.00 68.31 516 ILE A O 1
ATOM 4240 N N . LEU A 1 517 ? -14.518 9.591 51.973 1.00 74.25 517 LEU A N 1
ATOM 4241 C CA . LEU A 1 517 ? -14.890 9.470 53.383 1.00 74.25 517 LEU A CA 1
ATOM 4242 C C . LEU A 1 517 ? -13.765 8.779 54.180 1.00 74.25 517 LEU A C 1
ATOM 4244 O O . LEU A 1 517 ? -13.386 7.660 53.826 1.00 74.25 517 LEU A O 1
ATOM 4248 N N . PRO A 1 518 ? -13.260 9.380 55.276 1.00 81.12 518 PRO A N 1
ATOM 4249 C CA . PRO A 1 518 ? -12.273 8.734 56.138 1.00 81.12 518 PRO A CA 1
ATOM 4250 C C . PRO A 1 518 ? -12.803 7.418 56.720 1.00 81.12 518 PRO A C 1
ATOM 4252 O O . PRO A 1 518 ? -13.959 7.348 57.152 1.00 81.12 518 PRO A O 1
ATOM 4255 N N . GLU A 1 519 ? -11.952 6.394 56.805 1.00 81.69 519 GLU A N 1
ATOM 4256 C CA . GLU A 1 519 ? -12.348 5.048 57.251 1.00 81.69 519 GLU A CA 1
ATOM 4257 C C . GLU A 1 519 ? -12.953 5.046 58.670 1.00 81.69 519 GLU A C 1
ATOM 4259 O O . GLU A 1 519 ? -13.945 4.363 58.930 1.00 81.69 519 GLU A O 1
ATOM 4264 N N . ASP A 1 520 ? -12.440 5.891 59.570 1.00 84.31 520 ASP A N 1
ATOM 4265 C CA . ASP A 1 520 ? -12.981 6.065 60.925 1.00 84.31 520 ASP A CA 1
ATOM 4266 C C . ASP A 1 520 ? -14.419 6.603 60.921 1.00 84.31 520 ASP A C 1
ATOM 4268 O O . ASP A 1 520 ? -15.257 6.189 61.729 1.00 84.31 520 ASP A O 1
ATOM 4272 N N . THR A 1 521 ? -14.733 7.491 59.973 1.00 84.50 521 THR A N 1
ATOM 4273 C CA . THR A 1 521 ? -16.084 8.046 59.805 1.00 84.50 521 THR A CA 1
ATOM 4274 C C . THR A 1 521 ? -17.027 6.971 59.279 1.00 84.50 521 THR A C 1
ATOM 4276 O O . THR A 1 521 ? -18.132 6.816 59.801 1.00 84.50 521 THR A O 1
ATOM 4279 N N . VAL A 1 522 ? -16.575 6.169 58.309 1.00 86.00 522 VAL A N 1
ATOM 4280 C CA . VAL A 1 522 ? -17.340 5.032 57.777 1.00 86.00 522 VAL A CA 1
ATOM 4281 C C . VAL A 1 522 ? -17.676 4.044 58.895 1.00 86.00 522 VAL A C 1
ATOM 4283 O O . VAL A 1 522 ? -18.850 3.728 59.095 1.00 86.00 522 VAL A O 1
ATOM 4286 N N . ARG A 1 523 ? -16.686 3.629 59.696 1.00 86.56 523 ARG A N 1
ATOM 4287 C CA . ARG A 1 523 ? -16.890 2.704 60.826 1.00 86.56 523 ARG A CA 1
ATOM 4288 C C . ARG A 1 523 ? -17.840 3.276 61.879 1.00 86.56 523 ARG A C 1
ATOM 4290 O O . ARG A 1 523 ? -18.714 2.567 62.387 1.00 86.56 523 ARG A O 1
ATOM 4297 N N . TYR A 1 524 ? -17.710 4.565 62.199 1.00 88.69 524 TYR A N 1
ATOM 4298 C CA . TYR A 1 524 ? -18.598 5.243 63.142 1.00 88.69 524 TYR A CA 1
ATOM 4299 C C . TYR A 1 524 ? -20.054 5.252 62.657 1.00 88.69 524 TYR A C 1
ATOM 4301 O O . TYR A 1 524 ? -20.967 4.891 63.410 1.00 88.69 524 TYR A O 1
ATOM 4309 N N . VAL A 1 525 ? -20.272 5.634 61.396 1.00 89.50 525 VAL A N 1
ATOM 4310 C CA . VAL A 1 525 ? -21.600 5.697 60.774 1.00 89.50 525 VAL A CA 1
ATOM 4311 C C . VAL A 1 525 ? -22.213 4.307 60.687 1.00 89.50 525 VAL A C 1
ATOM 4313 O O . VAL A 1 525 ? -23.349 4.126 61.129 1.00 89.50 525 VAL A O 1
ATOM 4316 N N . GLN A 1 526 ? -21.452 3.311 60.223 1.00 90.31 526 GLN A N 1
ATOM 4317 C CA . GLN A 1 526 ? -21.886 1.916 60.186 1.00 90.31 526 GLN A CA 1
ATOM 4318 C C . GLN A 1 526 ? -22.366 1.465 61.564 1.00 90.31 526 GLN A C 1
ATOM 4320 O O . GLN A 1 526 ? -23.501 1.021 61.683 1.00 90.31 526 GLN A O 1
ATOM 4325 N N . LYS A 1 527 ? -21.585 1.679 62.630 1.00 90.19 527 LYS A N 1
ATOM 4326 C CA . LYS A 1 527 ? -21.970 1.291 63.998 1.00 90.19 527 LYS A CA 1
ATOM 4327 C C . LYS A 1 527 ? -23.241 1.994 64.490 1.00 90.19 527 LYS A C 1
ATOM 4329 O O . LYS A 1 527 ? -24.096 1.370 65.128 1.00 90.19 527 LYS A O 1
ATOM 4334 N N . LYS A 1 528 ? -23.391 3.295 64.215 1.00 91.62 528 LYS A N 1
ATOM 4335 C CA . LYS A 1 528 ? -24.574 4.074 64.625 1.00 91.62 528 LYS A CA 1
ATOM 4336 C C . LYS A 1 528 ? -25.833 3.627 63.892 1.00 91.62 528 LYS A C 1
ATOM 4338 O O . LYS A 1 528 ? -26.852 3.400 64.543 1.00 91.62 528 LYS A O 1
ATOM 4343 N N . ILE A 1 529 ? -25.753 3.480 62.574 1.00 93.81 529 ILE A N 1
ATOM 4344 C CA . ILE A 1 529 ? -26.865 3.031 61.735 1.00 93.81 529 ILE A CA 1
ATOM 4345 C C . ILE A 1 529 ? -27.231 1.584 62.062 1.00 93.81 529 ILE A C 1
ATOM 4347 O O . ILE A 1 529 ? -28.409 1.283 62.234 1.00 93.81 529 ILE A O 1
ATOM 4351 N N . PHE A 1 530 ? -26.233 0.727 62.284 1.00 92.62 530 PHE A N 1
ATOM 4352 C CA . PHE A 1 530 ? -26.418 -0.646 62.743 1.00 92.62 530 PHE A CA 1
ATOM 4353 C C . PHE A 1 530 ? -27.229 -0.727 64.035 1.00 92.62 530 PHE A C 1
ATOM 4355 O O . PHE A 1 530 ? -28.228 -1.438 64.115 1.00 92.62 530 PHE A O 1
ATOM 4362 N N . THR A 1 531 ? -26.864 0.091 65.024 1.00 91.25 531 THR A N 1
ATOM 4363 C CA . THR A 1 531 ? -27.585 0.163 66.301 1.00 91.25 531 THR A CA 1
ATOM 4364 C C . THR A 1 531 ? -29.028 0.651 66.122 1.00 91.25 531 THR A C 1
ATOM 4366 O O . THR A 1 531 ? -29.928 0.172 66.807 1.00 91.25 531 THR A O 1
ATOM 4369 N N . ILE A 1 532 ? -29.269 1.622 65.233 1.00 92.31 532 ILE A N 1
ATOM 4370 C CA . ILE A 1 532 ? -30.615 2.167 64.984 1.00 92.31 532 ILE A CA 1
ATOM 4371 C C . ILE A 1 532 ? -31.501 1.134 64.288 1.00 92.31 532 ILE A C 1
ATOM 4373 O O . ILE A 1 532 ? -32.642 0.947 64.708 1.00 92.31 532 ILE A O 1
ATOM 4377 N N . ALA A 1 533 ? -30.975 0.462 63.267 1.00 93.25 533 ALA A N 1
ATOM 4378 C CA . ALA A 1 533 ? -31.701 -0.553 62.523 1.00 93.25 533 ALA A CA 1
ATOM 4379 C C . ALA A 1 533 ? -32.035 -1.765 63.402 1.00 93.25 533 ALA A C 1
ATOM 4381 O O . ALA A 1 533 ? -33.184 -2.189 63.421 1.00 93.25 533 ALA A O 1
ATOM 4382 N N . LEU A 1 534 ? -31.087 -2.264 64.209 1.00 91.50 534 LEU A N 1
ATOM 4383 C CA . LEU A 1 534 ? -31.357 -3.372 65.132 1.00 91.50 534 LEU A CA 1
ATOM 4384 C C . LEU A 1 534 ? -32.347 -3.000 66.237 1.00 91.50 534 LEU A C 1
ATOM 4386 O O . LEU A 1 534 ? -33.209 -3.790 66.582 1.00 91.50 534 LEU A O 1
ATOM 4390 N N . ARG A 1 535 ? -32.319 -1.780 66.773 1.00 91.12 535 ARG A N 1
ATOM 4391 C CA . ARG A 1 535 ? -33.345 -1.370 67.751 1.00 91.12 535 ARG A CA 1
ATOM 4392 C C . ARG A 1 535 ? -34.766 -1.340 67.182 1.00 91.12 535 ARG A C 1
ATOM 4394 O O . ARG A 1 535 ? -35.700 -1.238 67.964 1.00 91.12 535 ARG A O 1
ATOM 4401 N N . ASN A 1 536 ? -34.917 -1.399 65.860 1.00 90.75 536 ASN A N 1
ATOM 4402 C CA . ASN A 1 536 ? -36.200 -1.347 65.165 1.00 90.75 536 ASN A CA 1
ATOM 4403 C C . ASN A 1 536 ? -36.335 -2.481 64.127 1.00 90.75 536 ASN A C 1
ATOM 4405 O O . ASN A 1 536 ? -37.054 -2.308 63.144 1.00 90.75 536 ASN A O 1
ATOM 4409 N N . PHE A 1 537 ? -35.651 -3.626 64.309 1.00 90.19 537 PHE A N 1
ATOM 4410 C CA . PHE A 1 537 ? -35.665 -4.737 63.333 1.00 90.19 537 PHE A CA 1
ATOM 4411 C C . PHE A 1 537 ? -37.052 -5.388 63.175 1.00 90.19 537 PHE A C 1
ATOM 4413 O O . PHE A 1 537 ? -37.294 -6.128 62.225 1.00 90.19 537 PHE A O 1
ATOM 4420 N N . ASN A 1 538 ? -37.953 -5.146 64.130 1.00 86.38 538 ASN A N 1
ATOM 4421 C CA . ASN A 1 538 ? -39.341 -5.608 64.118 1.00 86.38 538 ASN A CA 1
ATOM 4422 C C . ASN A 1 538 ? -40.226 -4.838 63.120 1.00 86.38 538 ASN A C 1
ATOM 4424 O O . ASN A 1 538 ? -41.338 -5.269 62.839 1.00 86.38 538 ASN A O 1
ATOM 4428 N N . SER A 1 539 ? -39.738 -3.711 62.603 1.00 87.62 539 SER A N 1
ATOM 4429 C CA . SER A 1 539 ? -40.393 -2.864 61.604 1.00 87.62 539 SER A CA 1
ATOM 4430 C C . SER A 1 539 ? -39.544 -2.838 60.334 1.00 87.62 539 SER A C 1
ATOM 4432 O O . SER A 1 539 ? -38.321 -2.942 60.416 1.00 87.62 539 SER A O 1
ATOM 4434 N N . TYR A 1 540 ? -40.148 -2.691 59.155 1.00 87.50 540 TYR A N 1
ATOM 4435 C CA . TYR A 1 540 ? -39.378 -2.640 57.904 1.00 87.50 540 TYR A CA 1
ATOM 4436 C C . TYR A 1 540 ? -38.961 -1.215 57.538 1.00 87.50 540 TYR A C 1
ATOM 4438 O O . TYR A 1 540 ? -37.990 -1.018 56.809 1.00 87.50 540 TYR A O 1
ATOM 4446 N N . GLU A 1 541 ? -39.656 -0.209 58.056 1.00 91.19 541 GLU A N 1
ATOM 4447 C CA . GLU A 1 541 ? -39.558 1.181 57.634 1.00 91.19 541 GLU A CA 1
ATOM 4448 C C . GLU A 1 541 ? -38.211 1.806 58.023 1.00 91.19 541 GLU A C 1
ATOM 4450 O O . GLU A 1 541 ? -37.490 2.349 57.180 1.00 91.19 541 GLU A O 1
ATOM 4455 N N . ILE A 1 542 ? -37.828 1.689 59.300 1.00 92.94 542 ILE A N 1
ATOM 4456 C CA . ILE A 1 542 ? -36.579 2.267 59.814 1.00 92.94 542 ILE A CA 1
ATOM 4457 C C . ILE A 1 542 ? -35.352 1.510 59.278 1.00 92.94 542 ILE A C 1
ATOM 4459 O O . ILE A 1 542 ? -34.441 2.173 58.775 1.00 92.94 542 ILE A O 1
ATOM 4463 N N . PRO A 1 543 ? -35.294 0.161 59.293 1.00 93.81 543 PRO A N 1
ATOM 4464 C CA . PRO A 1 543 ? -34.187 -0.568 58.677 1.00 93.81 543 PRO A CA 1
ATOM 4465 C C . PRO A 1 543 ? -34.035 -0.291 57.178 1.00 93.81 543 PRO A C 1
ATOM 4467 O O . PRO A 1 543 ? -32.908 -0.129 56.714 1.00 93.81 543 PRO A O 1
ATOM 4470 N N . SER A 1 544 ? -35.132 -0.148 56.426 1.00 92.12 544 SER A N 1
ATOM 4471 C CA . SER A 1 544 ? -35.072 0.209 54.998 1.00 92.12 544 SER A CA 1
ATOM 4472 C C . SER A 1 544 ? -34.514 1.616 54.777 1.00 92.12 544 SER A C 1
ATOM 4474 O O . SER A 1 544 ? -33.702 1.821 53.872 1.00 92.12 544 SER A O 1
ATOM 4476 N N . SER A 1 545 ? -34.882 2.578 55.631 1.00 94.56 545 SER A N 1
ATOM 4477 C CA . SER A 1 545 ? -34.290 3.924 55.650 1.00 94.56 545 SER A CA 1
ATOM 4478 C C . SER A 1 545 ? -32.788 3.873 55.965 1.00 94.56 545 SER A C 1
ATOM 4480 O O . SER A 1 545 ? -31.986 4.505 55.279 1.00 94.56 545 SER A O 1
ATOM 4482 N N . CYS A 1 546 ? -32.376 3.058 56.941 1.00 95.31 546 CYS A N 1
ATOM 4483 C CA . CYS A 1 546 ? -30.970 2.831 57.281 1.00 95.31 546 CYS A CA 1
ATOM 4484 C C . CYS A 1 546 ? -30.164 2.223 56.122 1.00 95.31 546 CYS A C 1
ATOM 4486 O O . CYS A 1 546 ? -29.072 2.706 55.827 1.00 95.31 546 CYS A O 1
ATOM 4488 N N . ILE A 1 547 ? -30.702 1.195 55.457 1.00 94.69 547 ILE A N 1
ATOM 4489 C CA . ILE A 1 547 ? -30.083 0.548 54.290 1.00 94.69 547 ILE A CA 1
ATOM 4490 C C . ILE A 1 547 ? -29.944 1.555 53.145 1.00 94.69 547 ILE A C 1
ATOM 4492 O O . ILE A 1 547 ? -28.852 1.734 52.615 1.00 94.69 547 ILE A O 1
ATOM 4496 N N . SER A 1 548 ? -31.027 2.267 52.821 1.00 94.19 548 SER A N 1
ATOM 4497 C CA . SER A 1 548 ? -31.044 3.265 51.745 1.00 94.19 548 SER A CA 1
ATOM 4498 C C . SER A 1 548 ? -30.043 4.394 51.995 1.00 94.19 548 SER A C 1
ATOM 4500 O O . SER A 1 548 ? -29.351 4.815 51.076 1.00 94.19 548 SER A O 1
ATOM 4502 N N . PHE A 1 549 ? -29.929 4.864 53.240 1.00 95.62 549 PHE A N 1
ATOM 4503 C CA . PHE A 1 549 ? -28.949 5.880 53.623 1.00 95.62 549 PHE A CA 1
ATOM 4504 C C . PHE A 1 549 ? -27.501 5.406 53.417 1.00 95.62 549 PHE A C 1
ATOM 4506 O O . PHE A 1 549 ? -26.702 6.164 52.876 1.00 95.62 549 PHE A O 1
ATOM 4513 N N . LEU A 1 550 ? -27.160 4.172 53.815 1.00 92.75 550 LEU A N 1
ATOM 4514 C CA . LEU A 1 550 ? -25.804 3.634 53.630 1.00 92.75 550 LEU A CA 1
ATOM 4515 C C . LEU A 1 550 ? -25.430 3.562 52.144 1.00 92.75 550 LEU A C 1
ATOM 4517 O O . LEU A 1 550 ? -24.372 4.060 51.765 1.00 92.75 550 LEU A O 1
ATOM 4521 N N . GLU A 1 551 ? -26.330 3.041 51.307 1.00 92.38 551 GLU A N 1
ATOM 4522 C CA . GLU A 1 551 ? -26.115 2.941 49.857 1.00 92.38 551 GLU A CA 1
ATOM 4523 C C . GLU A 1 551 ? -25.983 4.327 49.199 1.00 92.38 551 GLU A C 1
ATOM 4525 O O . GLU A 1 551 ? -25.085 4.546 48.390 1.00 92.38 551 GLU A O 1
ATOM 4530 N N . MET A 1 552 ? -26.810 5.304 49.599 1.00 88.31 552 MET A N 1
ATOM 4531 C CA . MET A 1 552 ? -26.738 6.685 49.091 1.00 88.31 552 MET A CA 1
ATOM 4532 C C . MET A 1 552 ? -25.426 7.404 49.438 1.00 88.31 552 MET A C 1
ATOM 4534 O O . MET A 1 552 ? -25.033 8.331 48.736 1.00 88.31 552 MET A O 1
ATOM 4538 N N . VAL A 1 553 ? -24.761 7.002 50.522 1.00 85.94 553 VAL A N 1
ATOM 4539 C CA . VAL A 1 553 ? -23.481 7.569 50.979 1.00 85.94 553 VAL A CA 1
ATOM 4540 C C . VAL A 1 553 ? -22.283 6.747 50.462 1.00 85.94 553 VAL A C 1
ATOM 4542 O O . VAL A 1 553 ? -21.133 7.103 50.702 1.00 85.94 553 VAL A O 1
ATOM 4545 N N . GLY A 1 554 ? -22.530 5.667 49.711 1.00 83.25 554 GLY A N 1
ATOM 4546 C CA . GLY A 1 554 ? -21.485 4.810 49.139 1.00 83.25 554 GLY A CA 1
ATOM 4547 C C . GLY A 1 554 ? -20.901 3.789 50.122 1.00 83.25 554 GLY A C 1
ATOM 4548 O O . GLY A 1 554 ? -19.799 3.287 49.908 1.00 83.25 554 GLY A O 1
ATOM 4549 N N . ILE A 1 555 ? -21.614 3.476 51.207 1.00 86.88 555 ILE A N 1
ATOM 4550 C CA . ILE A 1 555 ? -21.221 2.471 52.199 1.00 86.88 555 ILE A CA 1
ATOM 4551 C C . ILE A 1 555 ? -22.009 1.181 51.941 1.00 86.88 555 ILE A C 1
ATOM 4553 O O . ILE A 1 555 ? -23.236 1.186 51.949 1.00 86.88 555 ILE A O 1
ATOM 4557 N N . ASN A 1 556 ? -21.310 0.053 51.790 1.00 87.94 556 ASN A N 1
ATOM 4558 C CA . ASN A 1 556 ? -21.934 -1.255 51.569 1.00 87.94 556 ASN A CA 1
ATOM 4559 C C . ASN A 1 556 ? -22.894 -1.630 52.720 1.00 87.94 556 ASN A C 1
ATOM 4561 O O . ASN A 1 556 ? -22.467 -1.722 53.874 1.00 87.94 556 ASN A O 1
ATOM 4565 N N . SER A 1 557 ? -24.171 -1.886 52.410 1.00 91.81 557 SER A N 1
ATOM 4566 C CA . SER A 1 557 ? -25.205 -2.227 53.400 1.00 91.81 557 SER A CA 1
ATOM 4567 C C . SER A 1 557 ? -25.374 -3.727 53.689 1.00 91.81 557 SER A C 1
ATOM 4569 O O . SER A 1 557 ? -26.193 -4.089 54.538 1.00 91.81 557 SER A O 1
ATOM 4571 N N . ASN A 1 558 ? -24.623 -4.625 53.038 1.00 91.12 558 ASN A N 1
ATOM 4572 C CA . ASN A 1 558 ? -24.817 -6.081 53.143 1.00 91.12 558 ASN A CA 1
ATOM 4573 C C . ASN A 1 558 ? -24.753 -6.588 54.586 1.00 91.12 558 ASN A C 1
ATOM 4575 O O . ASN A 1 558 ? -25.600 -7.382 54.990 1.00 91.12 558 ASN A O 1
ATOM 4579 N N . PHE A 1 559 ? -23.799 -6.091 55.380 1.00 89.50 559 PHE A N 1
ATOM 4580 C CA . PHE A 1 559 ? -23.664 -6.471 56.790 1.00 89.50 559 PHE A CA 1
ATOM 4581 C C . PHE A 1 559 ? -24.948 -6.182 57.583 1.00 89.50 559 PHE A C 1
ATOM 4583 O O . PHE A 1 559 ? -25.383 -6.990 58.403 1.00 89.50 559 PHE A O 1
ATOM 4590 N N . LEU A 1 560 ? -25.591 -5.047 57.297 1.00 92.31 560 LEU A N 1
ATOM 4591 C CA . LEU A 1 560 ? -26.813 -4.626 57.959 1.00 92.31 560 LEU A CA 1
ATOM 4592 C C . LEU A 1 560 ? -28.015 -5.443 57.478 1.00 92.31 560 LEU A C 1
ATOM 4594 O O . LEU A 1 560 ? -28.821 -5.878 58.296 1.00 92.31 560 LEU A O 1
ATOM 4598 N N . ARG A 1 561 ? -28.123 -5.680 56.166 1.00 92.88 561 ARG A N 1
ATOM 4599 C CA . ARG A 1 561 ? -29.202 -6.483 55.569 1.00 92.88 561 ARG A CA 1
ATOM 4600 C C . ARG A 1 561 ? -29.222 -7.899 56.136 1.00 92.88 561 ARG A C 1
ATOM 4602 O O . ARG A 1 561 ? -30.283 -8.375 56.534 1.00 92.88 561 ARG A O 1
ATOM 4609 N N . VAL A 1 562 ? -28.056 -8.543 56.217 1.00 90.62 562 VAL A N 1
ATOM 4610 C CA . VAL A 1 562 ? -27.914 -9.888 56.793 1.00 90.62 562 VAL A CA 1
ATOM 4611 C C . VAL A 1 562 ? -28.309 -9.882 58.267 1.00 90.62 562 VAL A C 1
ATOM 4613 O O . VAL A 1 562 ? -29.138 -10.692 58.671 1.00 90.62 562 VAL A O 1
ATOM 4616 N N . ALA A 1 563 ? -27.787 -8.938 59.056 1.00 90.06 563 ALA A N 1
ATOM 4617 C CA . ALA A 1 563 ? -28.072 -8.870 60.486 1.00 90.06 563 ALA A CA 1
ATOM 4618 C C . ALA A 1 563 ? -29.557 -8.620 60.793 1.00 90.06 563 ALA A C 1
ATOM 4620 O O . ALA A 1 563 ? -30.126 -9.308 61.633 1.00 90.06 563 ALA A O 1
ATOM 4621 N N . VAL A 1 564 ? -30.202 -7.675 60.101 1.00 91.94 564 VAL A N 1
ATOM 4622 C CA . VAL A 1 564 ? -31.633 -7.381 60.294 1.00 91.94 564 VAL A CA 1
ATOM 4623 C C . VAL A 1 564 ? -32.494 -8.570 59.875 1.00 91.94 564 VAL A C 1
ATOM 4625 O O . VAL A 1 564 ? -33.427 -8.917 60.590 1.00 91.94 564 VAL A O 1
ATOM 4628 N N . THR A 1 565 ? -32.162 -9.232 58.763 1.00 90.31 565 THR A N 1
ATOM 4629 C CA . THR A 1 565 ? -32.909 -10.413 58.299 1.00 90.31 565 THR A CA 1
ATOM 4630 C C . THR A 1 565 ? -32.776 -11.570 59.286 1.00 90.31 565 THR A C 1
ATOM 4632 O O . THR A 1 565 ? -33.772 -12.183 59.654 1.00 90.31 565 THR A O 1
ATOM 4635 N N . ALA A 1 566 ? -31.561 -11.845 59.762 1.00 88.56 566 ALA A N 1
ATOM 4636 C CA . ALA A 1 566 ? -31.314 -12.893 60.746 1.00 88.56 566 ALA A CA 1
ATOM 4637 C C . ALA A 1 566 ? -32.009 -12.600 62.088 1.00 88.56 566 ALA A C 1
ATOM 4639 O O . ALA A 1 566 ? -32.631 -13.493 62.661 1.00 88.56 566 ALA A O 1
ATOM 4640 N N . ALA A 1 567 ? -31.971 -11.348 62.558 1.00 89.69 567 ALA A N 1
ATOM 4641 C CA . ALA A 1 567 ? -32.694 -10.924 63.754 1.00 89.69 567 ALA A CA 1
ATOM 4642 C C . ALA A 1 567 ? -34.212 -11.082 63.584 1.00 89.69 567 ALA A C 1
ATOM 4644 O O . ALA A 1 567 ? -34.888 -11.553 64.493 1.00 89.69 567 ALA A O 1
ATOM 4645 N N . HIS A 1 568 ? -34.746 -10.748 62.409 1.00 89.75 568 HIS A N 1
ATOM 4646 C CA . HIS A 1 568 ? -36.163 -10.915 62.102 1.00 89.75 568 HIS A CA 1
ATOM 4647 C C . HIS A 1 568 ? -36.582 -12.392 62.127 1.00 89.75 568 HIS A C 1
ATOM 4649 O O . HIS A 1 568 ? -37.547 -12.737 62.799 1.00 89.75 568 HIS A O 1
ATOM 4655 N N . VAL A 1 569 ? -35.809 -13.277 61.486 1.00 87.69 569 VAL A N 1
ATOM 4656 C CA . VAL A 1 569 ? -36.062 -14.730 61.484 1.00 87.69 569 VAL A CA 1
ATOM 4657 C C . VAL A 1 569 ? -36.029 -15.316 62.899 1.00 87.69 569 VAL A C 1
ATOM 4659 O O . VAL A 1 569 ? -36.891 -16.122 63.240 1.00 87.69 569 VAL A O 1
ATOM 4662 N N . LEU A 1 570 ? -35.067 -14.902 63.730 1.00 87.38 570 LEU A N 1
ATOM 4663 C CA . LEU A 1 570 ? -34.981 -15.339 65.129 1.00 87.38 570 LEU A CA 1
ATOM 4664 C C . LEU A 1 570 ? -36.102 -14.773 65.996 1.00 87.38 570 LEU A C 1
ATOM 4666 O O . LEU A 1 570 ? -36.542 -15.409 66.949 1.00 87.38 570 LEU A O 1
ATOM 4670 N N . TYR A 1 571 ? -36.563 -13.565 65.702 1.00 88.75 571 TYR A N 1
ATOM 4671 C CA . TYR A 1 571 ? -37.691 -12.981 66.408 1.00 88.75 571 TYR A CA 1
ATOM 4672 C C . TYR A 1 571 ? -39.006 -13.686 66.063 1.00 88.75 571 TYR A C 1
ATOM 4674 O O . TYR A 1 571 ? -39.803 -13.929 66.964 1.00 88.75 571 TYR A O 1
ATOM 4682 N N . GLU A 1 572 ? -39.208 -14.074 64.800 1.00 85.56 572 GLU A N 1
ATOM 4683 C CA . GLU A 1 572 ? -40.374 -14.861 64.380 1.00 85.56 572 GLU A CA 1
ATOM 4684 C C . GLU A 1 572 ? -40.469 -16.218 65.091 1.00 85.56 572 GLU A C 1
ATOM 4686 O O . GLU A 1 572 ? -41.574 -16.669 65.383 1.00 85.56 572 GLU A O 1
ATOM 4691 N N . SER A 1 573 ? -39.338 -16.872 65.370 1.00 82.44 573 SER A N 1
ATOM 4692 C CA . SER A 1 573 ? -39.308 -18.172 66.053 1.00 82.44 573 SER A CA 1
ATOM 4693 C C . SER A 1 573 ? -39.367 -18.055 67.577 1.00 82.44 573 SER A C 1
ATOM 4695 O O . SER A 1 573 ? -40.110 -18.786 68.225 1.00 82.44 573 SER A O 1
ATOM 4697 N N . THR A 1 574 ? -38.608 -17.128 68.169 1.00 82.06 574 THR A N 1
ATOM 4698 C CA . THR A 1 574 ? -38.474 -17.020 69.634 1.00 82.06 574 THR A CA 1
ATOM 4699 C C . THR A 1 574 ? -39.518 -16.113 70.285 1.00 82.06 574 THR A C 1
ATOM 4701 O O . THR A 1 574 ? -39.747 -16.209 71.491 1.00 82.06 574 THR A O 1
ATOM 4704 N N . GLY A 1 575 ? -40.107 -15.174 69.536 1.00 80.38 575 GLY A N 1
ATOM 4705 C CA . GLY A 1 575 ? -41.043 -14.161 70.037 1.00 80.38 575 GLY A CA 1
ATOM 4706 C C . GLY A 1 575 ? -40.449 -13.157 71.040 1.00 80.38 575 GLY A C 1
ATOM 4707 O O . GLY A 1 575 ? -41.159 -12.266 71.510 1.00 80.38 575 GLY A O 1
ATOM 4708 N N . ASN A 1 576 ? -39.159 -13.262 71.384 1.00 86.19 576 ASN A N 1
ATOM 4709 C CA . ASN A 1 576 ? -38.527 -12.470 72.438 1.00 86.19 576 ASN A CA 1
ATOM 4710 C C . ASN A 1 576 ? -37.609 -11.388 71.858 1.00 86.19 576 ASN A C 1
ATOM 4712 O O . ASN A 1 576 ? -36.438 -11.619 71.553 1.00 86.19 576 ASN A O 1
ATOM 4716 N N . PHE A 1 577 ? -38.148 -10.173 71.751 1.00 87.44 577 PHE A N 1
ATOM 4717 C CA . PHE A 1 577 ? -37.441 -9.022 71.193 1.00 87.44 577 PHE A CA 1
ATOM 4718 C C . PHE A 1 577 ? -36.157 -8.671 71.964 1.00 87.44 577 PHE A C 1
ATOM 4720 O O . PHE A 1 577 ? -35.115 -8.450 71.349 1.00 87.44 577 PHE A O 1
ATOM 4727 N N . ASP A 1 578 ? -36.202 -8.658 73.300 1.00 87.44 578 ASP A N 1
ATOM 4728 C CA . ASP A 1 578 ? -35.063 -8.253 74.136 1.00 87.44 578 ASP A CA 1
ATOM 4729 C C . ASP A 1 578 ? -33.904 -9.251 74.074 1.00 87.44 578 ASP A C 1
ATOM 4731 O O . ASP A 1 578 ? -32.735 -8.861 74.148 1.00 87.44 578 ASP A O 1
ATOM 4735 N N . TYR A 1 579 ? -34.221 -10.540 73.936 1.00 85.75 579 TYR A N 1
ATOM 4736 C CA . TYR A 1 579 ? -33.231 -11.597 73.755 1.00 85.75 579 TYR A CA 1
ATOM 4737 C C . TYR A 1 579 ? -32.494 -11.441 72.419 1.00 85.75 579 TYR A C 1
ATOM 4739 O O . TYR A 1 579 ? -31.265 -11.335 72.401 1.00 85.75 579 TYR A O 1
ATOM 4747 N N . VAL A 1 580 ? -33.243 -11.324 71.317 1.00 86.06 580 VAL A N 1
ATOM 4748 C CA . VAL A 1 580 ? -32.680 -11.138 69.972 1.00 86.06 580 VAL A CA 1
ATOM 4749 C C . VAL A 1 580 ? -31.890 -9.830 69.889 1.00 86.06 580 VAL A C 1
ATOM 4751 O O . VAL A 1 580 ? -30.771 -9.807 69.383 1.00 86.06 580 VAL A O 1
ATOM 4754 N N . LEU A 1 581 ? -32.403 -8.737 70.457 1.00 88.69 581 LEU A N 1
ATOM 4755 C CA . LEU A 1 581 ? -31.700 -7.456 70.454 1.00 88.69 581 LEU A CA 1
ATOM 4756 C C . LEU A 1 581 ? -30.345 -7.533 71.177 1.00 88.69 581 LEU A C 1
ATOM 4758 O O . LEU A 1 581 ? -29.362 -6.974 70.690 1.00 88.69 581 LEU A O 1
ATOM 4762 N N . LYS A 1 582 ? -30.266 -8.223 72.323 1.00 86.62 582 LYS A N 1
ATOM 4763 C CA . LYS A 1 582 ? -29.005 -8.383 73.070 1.00 86.62 582 LYS A CA 1
ATOM 4764 C C . LYS A 1 582 ? -27.971 -9.191 72.293 1.00 86.62 582 LYS A C 1
ATOM 4766 O O . LYS A 1 582 ? -26.818 -8.768 72.251 1.00 86.62 582 LYS A O 1
ATOM 4771 N N . LEU A 1 583 ? -28.395 -10.282 71.652 1.00 85.31 583 LEU A N 1
ATOM 4772 C CA . LEU A 1 583 ? -27.530 -11.097 70.797 1.00 85.31 583 LEU A CA 1
ATOM 4773 C C . LEU A 1 583 ? -26.947 -10.265 69.647 1.00 85.31 583 LEU A C 1
ATOM 4775 O O . LEU A 1 583 ? -25.737 -10.234 69.438 1.00 85.31 583 LEU A O 1
ATOM 4779 N N . PHE A 1 584 ? -27.795 -9.521 68.930 1.00 86.44 584 PHE A N 1
ATOM 4780 C CA . PHE A 1 584 ? -27.360 -8.791 67.737 1.00 86.44 584 PHE A CA 1
ATOM 4781 C C . PHE A 1 584 ? -26.594 -7.491 68.036 1.00 86.44 584 PHE A C 1
ATOM 4783 O O . PHE A 1 584 ? -25.824 -7.021 67.200 1.00 86.44 584 PHE A O 1
ATOM 4790 N N . LEU A 1 585 ? -26.739 -6.898 69.226 1.00 84.81 585 LEU A N 1
ATOM 4791 C CA . LEU A 1 585 ? -25.905 -5.757 69.630 1.00 84.81 585 LEU A CA 1
ATOM 4792 C C . LEU A 1 585 ? -24.462 -6.165 69.981 1.00 84.81 585 LEU A C 1
ATOM 4794 O O . LEU A 1 585 ? -23.576 -5.312 69.921 1.00 84.81 585 LEU A O 1
ATOM 4798 N N . ASN A 1 586 ? -24.221 -7.444 70.294 1.00 81.69 586 ASN A N 1
ATOM 4799 C CA . ASN A 1 586 ? -22.916 -8.009 70.651 1.00 81.69 586 ASN A CA 1
ATOM 4800 C C . ASN A 1 586 ? -22.463 -9.119 69.679 1.00 81.69 586 ASN A C 1
ATOM 4802 O O . ASN A 1 586 ? -21.814 -10.078 70.096 1.00 81.69 586 ASN A O 1
ATOM 4806 N N . ILE A 1 587 ? -22.755 -8.981 68.378 1.00 78.50 587 ILE A N 1
ATOM 4807 C CA . ILE A 1 587 ? -22.468 -10.005 67.347 1.00 78.50 587 ILE A CA 1
ATOM 4808 C C . ILE A 1 587 ? -21.046 -10.559 67.404 1.00 78.50 587 ILE A C 1
ATOM 4810 O O . ILE A 1 587 ? -20.859 -11.756 67.235 1.00 78.50 587 ILE A O 1
ATOM 4814 N N . GLU A 1 588 ? -20.042 -9.723 67.670 1.00 76.94 588 GLU A N 1
ATOM 4815 C CA . GLU A 1 588 ? -18.641 -10.164 67.733 1.00 76.94 588 GLU A CA 1
ATOM 4816 C C . GLU A 1 588 ? -18.376 -11.182 68.855 1.00 76.94 588 GLU A C 1
ATOM 4818 O O . GLU A 1 588 ? -17.483 -12.014 68.728 1.00 76.94 588 GLU A O 1
ATOM 4823 N N . LYS A 1 589 ? -19.146 -11.132 69.948 1.00 80.19 589 LYS A N 1
ATOM 4824 C CA . LYS A 1 589 ? -19.023 -12.055 71.087 1.00 80.19 589 LYS A CA 1
ATOM 4825 C C . LYS A 1 589 ? -19.986 -13.233 70.984 1.00 80.19 589 LYS A C 1
ATOM 4827 O O . LYS A 1 589 ? -19.629 -14.341 71.368 1.00 80.19 589 LYS A O 1
ATOM 4832 N N . ASP A 1 590 ? -21.174 -12.991 70.436 1.00 82.50 590 ASP A N 1
ATOM 4833 C CA . ASP A 1 590 ? -22.285 -13.944 70.444 1.00 82.50 590 ASP A CA 1
ATOM 4834 C C . ASP A 1 590 ? -22.494 -14.648 69.089 1.00 82.50 590 ASP A C 1
ATOM 4836 O O . ASP A 1 590 ? -23.495 -15.334 68.899 1.00 82.50 590 ASP A O 1
ATOM 4840 N N . ALA A 1 591 ? -21.555 -14.527 68.140 1.00 80.25 591 ALA A N 1
ATOM 4841 C CA . ALA A 1 591 ? -21.672 -15.085 66.786 1.00 80.25 591 ALA A CA 1
ATOM 4842 C C . ALA A 1 591 ? -22.025 -16.584 66.758 1.00 80.25 591 ALA A C 1
ATOM 4844 O O . ALA A 1 591 ? -22.870 -16.998 65.969 1.00 80.25 591 ALA A O 1
ATOM 4845 N N . HIS A 1 592 ? -21.405 -17.391 67.628 1.00 80.94 592 HIS A N 1
ATOM 4846 C CA . HIS A 1 592 ? -21.694 -18.830 67.715 1.00 80.94 592 HIS A CA 1
ATOM 4847 C C . HIS A 1 592 ? -23.104 -19.090 68.261 1.00 80.94 592 HIS A C 1
ATOM 4849 O O . HIS A 1 592 ? -23.821 -19.940 67.745 1.00 80.94 592 HIS A O 1
ATOM 4855 N N . SER A 1 593 ? -23.538 -18.313 69.256 1.00 79.56 593 SER A N 1
ATOM 4856 C CA . SER A 1 593 ? -24.888 -18.401 69.821 1.00 79.56 593 SER A CA 1
ATOM 4857 C C . SER A 1 593 ? -25.961 -18.010 68.801 1.00 79.56 593 SER A C 1
ATOM 4859 O O . SER A 1 593 ? -27.005 -18.655 68.730 1.00 79.56 593 SER A O 1
ATOM 4861 N N . ILE A 1 594 ? -25.698 -16.982 67.983 1.00 83.00 594 ILE A N 1
ATOM 4862 C CA . ILE A 1 594 ? -26.585 -16.558 66.889 1.00 83.00 594 ILE A CA 1
ATOM 4863 C C . ILE A 1 594 ? -26.696 -17.661 65.835 1.00 83.00 594 ILE A C 1
ATOM 4865 O O . ILE A 1 594 ? -27.805 -17.972 65.406 1.00 83.00 594 ILE A O 1
ATOM 4869 N N . LEU A 1 595 ? -25.569 -18.262 65.438 1.00 84.06 595 LEU A N 1
ATOM 4870 C CA . LEU A 1 595 ? -25.549 -19.345 64.456 1.00 84.06 595 LEU A CA 1
ATOM 4871 C C . LEU A 1 595 ? -26.340 -20.561 64.951 1.00 84.06 595 LEU A C 1
ATOM 4873 O O . LEU A 1 595 ? -27.249 -20.997 64.254 1.00 84.06 595 LEU A O 1
ATOM 4877 N N . ASN A 1 596 ? -26.075 -21.028 66.174 1.00 82.31 596 ASN A N 1
ATOM 4878 C CA . ASN A 1 596 ? -26.801 -22.153 66.771 1.00 82.31 596 ASN A CA 1
ATOM 4879 C C . ASN A 1 596 ? -28.312 -21.879 66.838 1.00 82.31 596 ASN A C 1
ATOM 4881 O O . ASN A 1 596 ? -29.111 -22.730 66.465 1.00 82.31 596 ASN A O 1
ATOM 4885 N N . SER A 1 597 ? -28.709 -20.667 67.243 1.00 81.62 597 SER A N 1
ATOM 4886 C CA . SER A 1 597 ? -30.130 -20.296 67.317 1.00 81.62 597 SER A CA 1
ATOM 4887 C C . SER A 1 597 ? -30.790 -20.283 65.932 1.00 81.62 597 SER A C 1
ATOM 4889 O O . SER A 1 597 ? -31.943 -20.680 65.785 1.00 81.62 597 SER A O 1
ATOM 4891 N N . LEU A 1 598 ? -30.079 -19.830 64.892 1.00 82.50 598 LEU A N 1
ATOM 4892 C CA . LEU A 1 598 ? -30.578 -19.851 63.512 1.00 82.50 598 LEU A CA 1
ATOM 4893 C C . LEU A 1 598 ? -30.682 -21.282 62.971 1.00 82.50 598 LEU A C 1
ATOM 4895 O O . LEU A 1 598 ? -31.654 -21.596 62.285 1.00 82.50 598 LEU A O 1
ATOM 4899 N N . GLU A 1 599 ? -29.713 -22.144 63.283 1.00 82.44 599 GLU A N 1
ATOM 4900 C CA . GLU A 1 599 ? -29.736 -23.567 62.928 1.00 82.44 599 GLU A CA 1
ATOM 4901 C C . GLU A 1 599 ? -30.914 -24.291 63.590 1.00 82.44 599 GLU A C 1
ATOM 4903 O O . GLU A 1 599 ? -31.641 -25.013 62.907 1.00 82.44 599 GLU A O 1
ATOM 4908 N N . GLU A 1 600 ? -31.177 -24.034 64.874 1.00 77.50 600 GLU A N 1
ATOM 4909 C CA . GLU A 1 600 ? -32.360 -24.542 65.580 1.00 77.50 600 GLU A CA 1
ATOM 4910 C C . GLU A 1 600 ? -33.660 -24.087 64.901 1.00 77.50 600 GLU A C 1
ATOM 4912 O O . GLU A 1 600 ? -34.529 -24.912 64.625 1.00 77.50 600 GLU A O 1
ATOM 4917 N N . CYS A 1 601 ? -33.765 -22.812 64.508 1.00 76.88 601 CYS A N 1
ATOM 4918 C CA . CYS A 1 601 ? -34.932 -22.303 63.776 1.00 76.88 601 CYS A CA 1
ATOM 4919 C C . CYS A 1 601 ? -35.134 -22.989 62.418 1.00 76.88 601 CYS A C 1
ATOM 4921 O O . CYS A 1 601 ? -36.267 -23.195 61.975 1.00 76.88 601 CYS A O 1
ATOM 4923 N N . ILE A 1 602 ? -34.042 -23.324 61.728 1.00 74.38 602 ILE A N 1
ATOM 4924 C CA . ILE A 1 602 ? -34.086 -24.057 60.460 1.00 74.38 602 ILE A CA 1
ATOM 4925 C C . ILE A 1 602 ? -34.541 -25.500 60.704 1.00 74.38 602 ILE A C 1
ATOM 4927 O O . ILE A 1 602 ? -35.402 -25.991 59.973 1.00 74.38 602 ILE A O 1
ATOM 4931 N N . LEU A 1 603 ? -34.023 -26.166 61.741 1.00 73.69 603 LEU A N 1
ATOM 4932 C CA . LEU A 1 603 ? -34.434 -27.518 62.130 1.00 73.69 603 LEU A CA 1
ATOM 4933 C C . LEU A 1 603 ? -35.920 -27.568 62.521 1.00 73.69 603 LEU A C 1
ATOM 4935 O O . LEU A 1 603 ? -36.647 -28.452 62.062 1.00 73.69 603 LEU A O 1
ATOM 4939 N N . GLU A 1 604 ? -36.411 -26.587 63.277 1.00 67.62 604 GLU A N 1
ATOM 4940 C CA . GLU A 1 604 ? -37.833 -26.451 63.613 1.00 67.62 604 GLU A CA 1
ATOM 4941 C C . GLU A 1 604 ? -38.701 -26.243 62.362 1.00 67.62 604 GLU A C 1
ATOM 4943 O O . GLU A 1 604 ? -39.692 -26.951 62.175 1.00 67.62 604 GLU A O 1
ATOM 4948 N N . LYS A 1 605 ? -38.308 -25.356 61.436 1.00 65.56 605 LYS A N 1
ATOM 4949 C CA . LYS A 1 605 ? -39.044 -25.154 60.172 1.00 65.56 605 LYS A CA 1
ATOM 4950 C C . LYS A 1 605 ? -39.009 -26.392 59.259 1.00 65.56 605 LYS A C 1
ATOM 4952 O O . LYS A 1 605 ? -39.979 -26.642 58.545 1.00 65.56 605 LYS A O 1
ATOM 4957 N N . LEU A 1 606 ? -37.943 -27.196 59.298 1.00 60.41 606 LEU A N 1
ATOM 4958 C CA . LEU A 1 606 ? -37.827 -28.453 58.543 1.00 60.41 606 LEU A CA 1
ATOM 4959 C C . LEU A 1 606 ? -38.724 -29.572 59.102 1.00 60.41 606 LEU A C 1
ATOM 4961 O O . LEU A 1 606 ? -39.280 -30.356 58.326 1.00 60.41 606 LEU A O 1
ATOM 4965 N N . THR A 1 607 ? -38.912 -29.640 60.425 1.00 52.59 607 THR A N 1
ATOM 4966 C CA . THR A 1 607 ? -39.725 -30.690 61.077 1.00 52.59 607 THR A CA 1
ATOM 4967 C C . THR A 1 607 ? -41.232 -30.593 60.805 1.00 52.59 607 THR A C 1
ATOM 4969 O O . THR A 1 607 ? -41.933 -31.594 60.953 1.00 52.59 607 THR A O 1
ATOM 4972 N N . LEU A 1 608 ? -41.733 -29.457 60.300 1.00 50.09 608 LEU A N 1
ATOM 4973 C CA . LEU A 1 608 ? -43.125 -29.299 59.845 1.00 50.09 608 LEU A CA 1
ATOM 4974 C C . LEU A 1 608 ? -43.415 -29.952 58.477 1.00 50.09 608 LEU A C 1
ATOM 4976 O O . LEU A 1 608 ? -44.575 -30.057 58.080 1.00 50.09 608 LEU A O 1
ATOM 4980 N N . SER A 1 609 ? -42.392 -30.459 57.779 1.00 43.72 609 SER A N 1
ATOM 4981 C CA . SER A 1 609 ? -42.550 -31.317 56.600 1.00 43.72 609 SER A CA 1
ATOM 4982 C C . SER A 1 609 ? -42.171 -32.769 56.936 1.00 43.72 609 SER A C 1
ATOM 4984 O O . SER A 1 609 ? -41.016 -33.186 56.827 1.00 43.72 609 SER A O 1
ATOM 4986 N N . LEU A 1 610 ? -43.154 -33.570 57.372 1.00 48.22 610 LEU A N 1
ATOM 4987 C CA . LEU A 1 610 ? -43.045 -35.038 57.384 1.00 48.22 610 LEU A CA 1
ATOM 4988 C C . LEU A 1 610 ? -42.821 -35.484 55.925 1.00 48.22 610 LEU A C 1
ATOM 4990 O O . LEU A 1 610 ? -43.795 -35.558 55.174 1.00 48.22 610 LEU A O 1
ATOM 4994 N N . PRO A 1 611 ? -41.564 -35.671 55.466 1.00 49.66 611 PRO A N 1
ATOM 4995 C CA . PRO A 1 611 ? -40.819 -36.902 55.735 1.00 49.66 611 PRO A CA 1
ATOM 4996 C C . PRO A 1 611 ? -39.284 -36.726 55.889 1.00 49.66 611 PRO A C 1
ATOM 4998 O O . PRO A 1 611 ? -38.545 -37.685 55.675 1.00 49.66 611 PRO A O 1
ATOM 5001 N N . MET A 1 612 ? -38.757 -35.544 56.246 1.00 46.59 612 MET A N 1
ATOM 5002 C CA . MET A 1 612 ? -37.291 -35.347 56.371 1.00 46.59 612 MET A CA 1
ATOM 5003 C C . MET A 1 612 ? -36.705 -35.575 57.776 1.00 46.59 612 MET A C 1
ATOM 5005 O O . MET A 1 612 ? -35.491 -35.741 57.911 1.00 46.59 612 MET A O 1
ATOM 5009 N N . ALA A 1 613 ? -37.539 -35.670 58.817 1.00 45.12 613 ALA A N 1
ATOM 5010 C CA . ALA A 1 613 ? -37.081 -35.848 60.201 1.00 45.12 613 ALA A CA 1
ATOM 5011 C C . ALA A 1 613 ? -36.286 -37.156 60.430 1.00 45.12 613 ALA A C 1
ATOM 5013 O O . ALA A 1 613 ? -35.347 -37.184 61.223 1.00 45.12 613 ALA A O 1
ATOM 5014 N N . GLN A 1 614 ? -36.597 -38.231 59.693 1.00 50.97 614 GLN A N 1
ATOM 5015 C CA . GLN A 1 614 ? -35.848 -39.493 59.777 1.00 50.97 614 GLN A CA 1
ATOM 5016 C C . GLN A 1 614 ? -34.481 -39.420 59.080 1.00 50.97 614 GLN A C 1
ATOM 5018 O O . GLN A 1 614 ? -33.528 -40.031 59.556 1.00 50.97 614 GLN A O 1
ATOM 5023 N N . LEU A 1 615 ? -34.350 -38.625 58.013 1.00 48.84 615 LEU A N 1
ATOM 5024 C CA . LEU A 1 615 ? -33.113 -38.525 57.233 1.00 48.84 615 LEU A CA 1
ATOM 5025 C C . LEU A 1 615 ? -32.072 -37.622 57.917 1.00 48.84 615 LEU A C 1
ATOM 5027 O O . LEU A 1 615 ? -30.887 -37.950 57.942 1.00 48.84 615 LEU A O 1
ATOM 5031 N N . LEU A 1 616 ? -32.514 -36.531 58.550 1.00 45.31 616 LEU A N 1
ATOM 5032 C CA . LEU A 1 616 ? -31.634 -35.626 59.301 1.00 45.31 616 LEU A CA 1
ATOM 5033 C C . LEU A 1 616 ? -31.107 -36.247 60.605 1.00 45.31 616 LEU A C 1
ATOM 5035 O O . LEU A 1 616 ? -29.938 -36.050 60.933 1.00 45.31 616 LEU A O 1
ATOM 5039 N N . SER A 1 617 ? -31.893 -37.093 61.288 1.00 48.00 617 SER A N 1
ATOM 5040 C CA . SER A 1 617 ? -31.408 -37.846 62.463 1.00 48.00 617 SER A CA 1
ATOM 5041 C C . SER A 1 617 ? -30.285 -38.851 62.145 1.00 48.00 617 SER A C 1
ATOM 5043 O O . SER A 1 617 ? -29.561 -39.273 63.047 1.00 48.00 617 SER A O 1
ATOM 5045 N N . MET A 1 618 ? -30.117 -39.223 60.868 1.00 48.97 618 MET A N 1
ATOM 5046 C CA . MET A 1 618 ? -29.040 -40.107 60.411 1.00 48.97 618 MET A CA 1
ATOM 5047 C C . MET A 1 618 ? -27.780 -39.349 59.975 1.00 48.97 618 MET A C 1
ATOM 5049 O O . MET A 1 618 ? -26.694 -39.916 60.059 1.00 48.97 618 MET A O 1
ATOM 5053 N N . LEU A 1 619 ? -27.900 -38.090 59.537 1.00 46.25 619 LEU A N 1
ATOM 5054 C CA . LEU A 1 619 ? -26.776 -37.292 59.024 1.00 46.25 619 LEU A CA 1
ATOM 5055 C C . LEU A 1 619 ? -26.098 -36.414 60.087 1.00 46.25 619 LEU A C 1
ATOM 5057 O O . LEU A 1 619 ? -24.935 -36.065 59.919 1.00 46.25 619 LEU A O 1
ATOM 5061 N N . LEU A 1 620 ? -26.786 -36.096 61.188 1.00 42.72 620 LEU A N 1
ATOM 5062 C CA . LEU A 1 620 ? -26.269 -35.253 62.278 1.00 42.72 620 LEU A CA 1
ATOM 5063 C C . LEU A 1 620 ? -25.891 -36.042 63.544 1.00 42.72 620 LEU A C 1
ATOM 5065 O O . LEU A 1 620 ? -25.895 -35.494 64.646 1.00 42.72 620 LEU A O 1
ATOM 5069 N N . LYS A 1 621 ? -25.522 -37.327 63.424 1.00 38.00 621 LYS A N 1
ATOM 5070 C CA . LYS A 1 621 ? -24.752 -37.956 64.508 1.00 38.00 621 LYS A CA 1
ATOM 5071 C C . LYS A 1 621 ? -23.355 -37.326 64.519 1.00 38.00 621 LYS A C 1
ATOM 5073 O O . LYS A 1 621 ? -22.686 -37.372 63.487 1.00 38.00 621 LYS A O 1
ATOM 5078 N N . PRO A 1 622 ? -22.905 -36.756 65.648 1.00 36.44 622 PRO A N 1
ATOM 5079 C CA . PRO A 1 622 ? -21.599 -36.128 65.719 1.00 36.44 622 PRO A CA 1
ATOM 5080 C C . PRO A 1 622 ? -20.529 -37.191 65.460 1.00 36.44 622 PRO A C 1
ATOM 5082 O O . PRO A 1 622 ? -20.521 -38.242 66.107 1.00 36.44 622 PRO A O 1
ATOM 5085 N N . MET A 1 623 ? -19.619 -36.915 64.524 1.00 33.12 623 MET A N 1
ATOM 5086 C CA . MET A 1 623 ? -18.270 -37.445 64.666 1.00 33.12 623 MET A CA 1
ATOM 5087 C C . MET A 1 623 ? -17.713 -36.813 65.942 1.00 33.12 623 MET A C 1
ATOM 5089 O O . MET A 1 623 ? -17.501 -35.604 66.000 1.00 33.12 623 MET A O 1
ATOM 5093 N N . THR A 1 624 ? -17.621 -37.646 66.975 1.00 37.38 624 THR A N 1
ATOM 5094 C CA . THR A 1 624 ? -16.818 -37.434 68.184 1.00 37.38 624 THR A CA 1
ATOM 5095 C C . THR A 1 624 ? -15.409 -36.981 67.863 1.00 37.38 624 THR A C 1
ATOM 5097 O O . THR A 1 624 ? -14.852 -37.553 66.894 1.00 37.38 624 THR A O 1
#

Mean predicted aligned error: 20.85 Å

InterPro domains:
  IPR028103 Spatacsin [PTHR13650] (10-571)

Secondary structure (DSSP, 8-state):
---------PPPPTT--HHHHHHHHHHHTS-HHHHHHHHHHH-HHHHHHHHHHHHHHHT--HHHHHHHHHHHHHHHHHHHHHTT-HHHHHHHHHHHT--HHHHHHHHHHH---HHHHHHHHHHHHHTT-S-HHHHHHHHHHHHHHHTTTTSTTS--SSSSHHHHHTS-HHHHHHHHHHHHHHH--GGGGGS--HHHHHHHHHHHT-HHHHHHHHHHHHS--S-----HHHHHHHHHS---HHHHHHHHHS---HHHHHHHHHHHHTTT---HHHHT-HHHHHHHHHHTT-GGGHHHHHTSTT-SS-HHHHHHHHHHHHHHTT-HHHHHHHHHHS---GGGGGG-HHHHHHHHHHS--TT-HHHHHHHHHHHHHHH-S-HHHHHHH-HHHHHHHHHT-TT--HHHHTT-S--EETTEE-HHHHHHHHHH-HHHHHHHHHHHT-------HHHHHHHHH---TTGGGSS-----TT-HHHHHHH-------HHHHHHTT-HHHHHHHHHHHHTTS-SS--HHHHHHHHHHHHHHHHTTTTSSHHHHHHHHHHHHTT---HHHHHHHHHHHHHHHHH--HHHHHHHHHTHHHHHHHHHHHHHHHHHHHHHTSTTSHHHHHHH-----

Nearest PDB structures (foldseek):
  7q4o-assembly1_A  TM=1.263E-01  e=1.850E-01  Homo sapiens
  7r5j-assembly1_T0  TM=1.817E-01  e=9.455E-01  Homo sapiens
  8bbe-assembly1_D  TM=1.363E-01  e=2.916E+00  Homo sapiens
  3j8c-assembly1_A  TM=1.065E-01  e=3.277E+00  Homo sapiens

Solvent-accessible surface area (backbone atoms only — not comparable to full-atom values): 35774 Å² total; per-residue (Å²): 134,87,81,78,75,83,68,66,67,57,79,78,66,93,86,59,54,75,70,55,46,54,52,53,59,57,42,59,80,46,54,73,69,57,46,48,53,53,22,34,71,74,26,51,80,37,43,61,52,45,25,54,48,45,12,58,47,70,74,44,54,63,65,58,24,45,50,52,44,50,52,52,50,54,56,48,44,52,61,36,53,78,68,70,39,60,71,62,43,40,53,29,30,50,26,75,74,40,62,42,66,62,52,52,48,51,49,45,33,64,40,53,53,64,71,62,34,52,55,49,47,53,53,34,53,76,66,71,70,55,55,70,69,59,52,49,48,50,53,50,50,52,54,49,63,77,42,45,84,80,44,67,92,68,72,72,96,51,76,17,49,48,52,60,67,72,44,59,69,67,61,47,10,41,50,28,29,55,48,29,79,75,68,63,45,73,77,37,60,83,50,36,50,58,66,32,39,49,54,47,40,42,72,70,52,42,54,68,62,56,50,50,38,52,38,54,62,74,59,75,54,90,80,75,86,64,58,68,65,55,51,58,49,35,67,69,43,77,89,51,73,66,64,52,41,44,53,75,77,46,93,49,54,68,66,45,43,52,54,50,51,28,59,37,43,72,48,19,36,71,36,67,76,33,70,74,36,55,68,49,36,51,48,47,31,52,78,47,69,37,63,91,48,47,62,74,24,35,71,35,94,67,25,78,44,54,64,67,61,52,49,50,42,51,48,55,52,27,61,77,68,69,36,57,70,58,50,52,61,52,50,72,77,43,85,75,51,83,87,58,41,79,82,38,73,69,52,37,36,55,51,32,66,70,67,56,39,96,86,41,48,63,48,47,30,52,30,56,50,41,52,48,51,75,76,29,96,50,56,48,61,51,27,52,79,37,40,67,61,48,48,49,42,51,72,36,35,87,90,55,54,70,73,55,59,77,69,48,95,69,39,73,56,94,93,38,75,40,46,73,20,54,61,44,37,44,71,71,37,58,64,63,38,48,57,56,54,51,66,76,60,67,70,83,70,88,72,49,77,62,64,55,44,36,72,73,70,72,47,67,71,76,65,65,70,76,50,79,83,72,88,45,92,78,34,65,74,54,34,73,74,74,45,85,89,70,90,84,51,37,70,54,30,25,70,70,55,33,23,69,61,14,31,51,49,46,46,65,70,62,52,80,83,44,98,66,84,55,68,70,56,52,54,52,49,51,54,52,46,46,53,56,23,54,77,35,39,95,43,67,60,44,32,50,16,40,41,50,25,31,51,72,68,73,39,86,40,62,71,52,55,52,50,40,51,53,45,38,58,50,32,74,73,67,70,41,63,71,60,47,46,54,45,65,74,39,41,93,80,33,48,66,59,53,50,53,53,51,51,51,52,50,53,57,64,48,57,77,44,87,78,48,61,71,59,52,68,68,71,68,60,77,85,125

Foldseek 3Di:
DDDPPQQDLFQDPPPDDPVLNVLSVVCNVDDLLVLLVVLLQPAQVSLQSSLVSQCRRVVHDSVVSLVVSVVSLLVVLVVVLVVLNLVSNCSSCVRSVHHSLVVLVVCLQPDLDPVSNVSSVVVCVVVVNDDPVLVLLVVLLVLCVVPVVVCVVPDQPGSGSNSLVPDDLLVQQLVLLVSCVPPVDLSSLVRHAPLSVLLNCQVVLVLLLLLLLLCLCQVVDPPSVDDPSSSVSSNVHDDDLVSLQVLVVDPGDPVSSLSNQLSCVQQQRHHVVCLVALVSVVVSCVSSVNNVVNPVNQPHPSHPDHPLSNLLRVCVVCVVVVVLVVNLVVVVVDPPDPVNCVSDLSSVQSVLVVPDDPVQLVSVLSNLVSVCVVVDVDSLVSCLVVVVSVVSNQVSDPVDDPLVLVVDPFDQDPNDTNVNSVVSSLVVDVPVVVVNVVVVVPDPPPDDVVNVCCVPPVDPPVVVPVDDPDDDCPRPVNCVVPNDDDDDALVNCLQVLNLVVSLVRVCVVQVPPDPDHDPVNLVVLCLVLLLQCLVPLVDPRSLVSSLSNCVSNVHHCPVSVVLSVLLNLLCVVVVDSVVSSVLSNPCVVNVVVSVVSSVVSVVVVVVVDPPCPVVVVVVPPDPD

pLDDT: mean 75.74, std 11.62, range [29.14, 95.62]

Sequence (624 aa):
MHKQDIFYQPPAPASLSKDKVSIWNAWCCKGDKEVSREAATKGAKHVELVTQFLSARRRITSDEANSLLKNEVLAWVKELLDRKQIFRISHILNNIGIDPNTELQNVFYTTADTELREYIGNHLKNLKKLDERLSNLWHFLDLVLKNNALVSKQKLSKDSIECLENQDSEWKSEIAAKLFLRTYDTVLVYFFNENALWKQLIFYNDVKLLKMWIQIRYNNIEDSGAPDSLKNVFERFPITTEMVNQLNTSEAFANTKKTILNGLSCYGIFADEDKSCLLKLLHRMNEAGIVQNTYEIIEKQTSNLDQHVFLQLLVEYCTKNKLFPVLSSCVERLDISEENKDLCEDISLIYSLRKLNFSDRTLLRDNIFYVAKFLSNDLNNYFKENPLILLSIIVFTEDLDFENLMQASSLSLFDTDLLPALKHLLGNFRILKAVYEYKKVLIESNVTYFDLLEKHTGVDTKSLFHAVPMPNFTTSELVESYGYQKKINYLFYVREQRPSIAAKLFLLEHYKESTILPEDTVRYVQKKIFTIALRNFNSYEIPSSCISFLEMVGINSNFLRVAVTAAHVLYESTGNFDYVLKLFLNIEKDAHSILNSLEECILEKLTLSLPMAQLLSMLLKPMT

Organism: Acanthoscelides obtectus (NCBI:txid200917)